Protein AF-A0A1M7NDY9-F1 (afdb_monomer_lite)

Radius of gyration: 38.15 Å; chains: 1; bounding box: 123×98×109 Å

Sequence (556 aa):
MENTCFKIRAIDELRKTVAAIKASCTDKDVSKRAGEIEKALGDSEGNLKDVGDRLCETYINVQRLKEKGGDVDNIIYTFVIEILDGILQSGPTERYYLENNDAFLMELSKEIDLKREIPVDAIPELECSWSDDLTTEGTLNFLEFVDKTIKNRDHLIWEYGELIAFLTRLLYEKGEFDKRRQLKEDLPLLTFVRTCAKKKDDEIAAQIEELKAESNSENTASDNTFGEPNTEEPVHENAQEPVDHPASETSVENTATETNESHTTETATADASETTEAPKEEHDSPASAAFTESEGNRADVLFVLDASGSMRPCFDQLRTHIKRFVEPFKTAGFTSLRLGLLAYSANKDRTHNRIVYRNMFLCPNRASNMATLYGDHETASKMFFTNTSSIEGNVDKFVRRLDEIKCLGDEDTPFAMDCAADFPFEPINTTRRVIILFTDERIDDGVSKMKSVGENYSTLDKIMDKISKKHISLYFYGPSSPATEVLEDYPRVVYQNVIAYQDRHSPTETWDSLNIGRVLESLGKSISRSALSATEEPETERAIYHQDTWSEDSWN

pLDDT: mean 70.62, std 22.76, range [26.91, 98.75]

Structure (mmCIF, N/CA/C/O backbone):
data_AF-A0A1M7NDY9-F1
#
_entry.id   AF-A0A1M7NDY9-F1
#
loop_
_atom_site.group_PDB
_atom_site.id
_atom_site.type_symbol
_atom_site.label_atom_id
_atom_site.label_alt_id
_atom_site.label_comp_id
_atom_site.label_asym_id
_atom_site.label_entity_id
_atom_site.label_seq_id
_atom_site.pdbx_PDB_ins_code
_atom_site.Cartn_x
_atom_site.Cartn_y
_atom_site.Cartn_z
_atom_site.occupancy
_atom_site.B_iso_or_equiv
_atom_site.auth_seq_id
_atom_site.auth_comp_id
_atom_site.auth_asym_id
_atom_site.auth_atom_id
_atom_site.pdbx_PDB_model_num
ATOM 1 N N . MET A 1 1 ? 21.904 -38.352 -23.981 1.00 44.97 1 MET A N 1
ATOM 2 C CA . MET A 1 1 ? 21.482 -39.223 -25.104 1.00 44.97 1 MET A CA 1
ATOM 3 C C . MET A 1 1 ? 20.128 -38.827 -25.684 1.00 44.97 1 MET A C 1
ATOM 5 O O . MET A 1 1 ? 20.130 -38.314 -26.790 1.00 44.97 1 MET A O 1
ATOM 9 N N . GLU A 1 2 ? 18.988 -39.009 -25.002 1.00 45.06 2 GLU A N 1
ATOM 10 C CA . GLU A 1 2 ? 17.664 -38.812 -25.642 1.00 45.06 2 GLU A CA 1
ATOM 11 C C . GLU A 1 2 ? 17.444 -37.403 -26.224 1.00 45.06 2 GLU A C 1
ATOM 13 O O . GLU A 1 2 ? 17.003 -37.278 -27.365 1.00 45.06 2 GLU A O 1
ATOM 18 N N . ASN A 1 3 ? 17.847 -36.352 -25.498 1.00 48.84 3 ASN A N 1
ATOM 19 C CA . ASN A 1 3 ? 17.847 -34.964 -25.983 1.00 48.84 3 ASN A CA 1
ATOM 20 C C . ASN A 1 3 ? 18.686 -34.815 -27.277 1.00 48.84 3 ASN A C 1
ATOM 22 O O . ASN A 1 3 ? 18.208 -34.279 -28.273 1.00 48.84 3 ASN A O 1
ATOM 26 N N . THR A 1 4 ? 19.884 -35.407 -27.327 1.00 56.44 4 THR A N 1
ATOM 27 C CA . THR A 1 4 ? 20.736 -35.470 -28.531 1.00 56.44 4 THR A CA 1
ATOM 28 C C . THR A 1 4 ? 20.025 -36.164 -29.702 1.00 56.44 4 THR A C 1
ATOM 30 O O . THR A 1 4 ? 20.020 -35.653 -30.819 1.00 56.44 4 THR A O 1
ATOM 33 N N . CYS A 1 5 ? 19.355 -37.294 -29.453 1.00 53.53 5 CYS A N 1
ATOM 34 C CA . CYS A 1 5 ? 18.581 -38.013 -30.471 1.00 53.53 5 CYS A CA 1
ATOM 35 C C . CYS A 1 5 ? 17.366 -37.210 -30.970 1.00 53.53 5 CYS A C 1
ATOM 37 O O . CYS A 1 5 ? 16.995 -37.320 -32.140 1.00 53.53 5 CYS A O 1
ATOM 39 N N . PHE A 1 6 ? 16.752 -36.393 -30.109 1.00 58.28 6 PHE A N 1
ATOM 40 C CA . PHE A 1 6 ? 15.689 -35.462 -30.486 1.00 58.28 6 PHE A CA 1
ATOM 41 C C . PHE A 1 6 ? 16.228 -34.306 -31.347 1.00 58.28 6 PHE A C 1
ATOM 43 O O . PHE A 1 6 ? 15.664 -34.036 -32.408 1.00 58.28 6 PHE A O 1
ATOM 50 N N . LYS A 1 7 ? 17.361 -33.694 -30.965 1.00 57.28 7 LYS A N 1
ATOM 51 C CA . LYS A 1 7 ? 18.047 -32.653 -31.756 1.00 57.28 7 LYS A CA 1
ATOM 52 C C . LYS A 1 7 ? 18.397 -33.133 -33.170 1.00 57.28 7 LYS A C 1
ATOM 54 O O . LYS A 1 7 ? 18.093 -32.434 -34.132 1.00 57.28 7 LYS A O 1
ATOM 59 N N . ILE A 1 8 ? 18.953 -34.341 -33.312 1.00 67.88 8 ILE A N 1
ATOM 60 C CA . ILE A 1 8 ? 19.276 -34.933 -34.626 1.00 67.88 8 ILE A CA 1
ATOM 61 C C . ILE A 1 8 ? 18.012 -35.059 -35.497 1.00 67.88 8 ILE A C 1
ATOM 63 O O . ILE A 1 8 ? 18.008 -34.618 -36.644 1.00 67.88 8 ILE A O 1
ATOM 67 N N . ARG A 1 9 ? 16.897 -35.559 -34.942 1.00 63.34 9 ARG A N 1
ATOM 68 C CA . ARG A 1 9 ? 15.611 -35.640 -35.667 1.00 63.34 9 ARG A CA 1
ATOM 69 C C . ARG A 1 9 ? 15.066 -34.265 -36.072 1.00 63.34 9 ARG A C 1
ATOM 71 O O . ARG A 1 9 ? 14.504 -34.137 -37.156 1.00 63.34 9 ARG A O 1
ATOM 78 N N . ALA A 1 10 ? 15.232 -33.244 -35.231 1.00 59.53 10 ALA A N 1
ATOM 79 C CA . ALA A 1 10 ? 14.817 -31.879 -35.550 1.00 59.53 10 ALA A CA 1
ATOM 80 C C . ALA A 1 10 ? 15.647 -31.273 -36.700 1.00 59.53 10 ALA A C 1
ATOM 82 O O . ALA A 1 10 ? 15.084 -30.631 -37.587 1.00 59.53 10 ALA A O 1
ATOM 83 N N . ILE A 1 11 ? 16.960 -31.533 -36.730 1.00 68.19 11 ILE A N 1
ATOM 84 C CA . ILE A 1 11 ? 17.848 -31.142 -37.839 1.00 68.19 11 ILE A CA 1
ATOM 85 C C . ILE A 1 11 ? 17.442 -31.857 -39.137 1.00 68.19 11 ILE A C 1
ATOM 87 O O . ILE A 1 11 ? 17.368 -31.211 -40.182 1.00 68.19 11 ILE A O 1
ATOM 91 N N . ASP A 1 12 ? 17.097 -33.145 -39.082 1.00 72.38 12 ASP A N 1
ATOM 92 C CA . ASP A 1 12 ? 16.612 -33.908 -40.241 1.00 72.38 12 ASP A CA 1
ATOM 93 C C . ASP A 1 12 ? 15.300 -33.357 -40.830 1.00 72.38 12 ASP A C 1
ATOM 95 O O . ASP A 1 12 ? 15.189 -33.194 -42.048 1.00 72.38 12 ASP A O 1
ATOM 99 N N . GLU A 1 13 ? 14.297 -33.039 -40.005 1.00 70.88 13 GLU A N 1
ATOM 100 C CA . GLU A 1 13 ? 13.045 -32.437 -40.497 1.00 70.88 13 GLU A CA 1
ATOM 101 C C . GLU A 1 13 ? 13.255 -31.012 -41.035 1.00 70.88 13 GLU A C 1
ATOM 103 O O . GLU A 1 13 ? 12.663 -30.624 -42.052 1.00 70.88 13 GLU A O 1
ATOM 108 N N . LEU A 1 14 ? 14.158 -30.239 -40.423 1.00 60.59 14 LEU A N 1
ATOM 109 C CA . LEU A 1 14 ? 14.526 -28.919 -40.925 1.00 60.59 14 LEU A CA 1
ATOM 110 C C . LEU A 1 14 ? 15.262 -29.015 -42.273 1.00 60.59 14 LEU A C 1
ATOM 112 O O . LEU A 1 14 ? 14.928 -28.273 -43.195 1.00 60.59 14 LEU A O 1
ATOM 116 N N . ARG A 1 15 ? 16.177 -29.979 -42.448 1.00 79.00 15 ARG A N 1
ATOM 117 C CA . ARG A 1 15 ? 16.828 -30.274 -43.739 1.00 79.00 15 ARG A CA 1
ATOM 118 C C . ARG A 1 15 ? 15.823 -30.661 -44.818 1.00 79.00 15 ARG A C 1
ATOM 120 O O . ARG A 1 15 ? 15.879 -30.098 -45.909 1.00 79.00 15 ARG A O 1
ATOM 127 N N . LYS A 1 16 ? 14.871 -31.558 -44.527 1.00 82.81 16 LYS A N 1
ATOM 128 C CA . LYS A 1 16 ? 13.788 -31.925 -45.468 1.00 82.81 16 LYS A CA 1
ATOM 129 C C . LYS A 1 16 ? 12.988 -30.693 -45.897 1.00 82.81 16 LYS A C 1
ATOM 131 O O . LYS A 1 16 ? 12.702 -30.526 -47.081 1.00 82.81 16 LYS A O 1
ATOM 136 N N . THR A 1 17 ? 12.693 -29.802 -44.951 1.00 72.44 17 THR A N 1
ATOM 137 C CA . THR A 1 17 ? 11.983 -28.540 -45.201 1.00 72.44 17 THR A CA 1
ATOM 138 C C . THR A 1 17 ? 12.802 -27.584 -46.078 1.00 72.44 17 THR A C 1
ATOM 140 O O . THR A 1 17 ? 12.289 -27.070 -47.072 1.00 72.44 17 THR A O 1
ATOM 143 N N . VAL A 1 18 ? 14.088 -27.383 -45.774 1.00 72.00 18 VAL A N 1
ATOM 144 C CA . VAL A 1 18 ? 15.001 -26.526 -46.555 1.00 72.00 18 VAL A CA 1
ATOM 145 C C . VAL A 1 18 ? 15.210 -27.077 -47.970 1.00 72.00 18 VAL A C 1
ATOM 147 O O . VAL A 1 18 ? 15.125 -26.318 -48.935 1.00 72.00 18 VAL A O 1
ATOM 150 N N . ALA A 1 19 ? 15.384 -28.392 -48.124 1.00 82.81 19 ALA A N 1
ATOM 151 C CA . ALA A 1 19 ? 15.488 -29.052 -49.424 1.00 82.81 19 ALA A CA 1
ATOM 152 C C . ALA A 1 19 ? 14.195 -28.910 -50.251 1.00 82.81 19 ALA A C 1
ATOM 154 O O . ALA A 1 19 ? 14.258 -28.615 -51.445 1.00 82.81 19 ALA A O 1
ATOM 155 N N . ALA A 1 20 ? 13.018 -29.043 -49.626 1.00 81.44 20 ALA A N 1
ATOM 156 C CA . ALA A 1 20 ? 11.731 -28.826 -50.289 1.00 81.44 20 ALA A CA 1
ATOM 157 C C . ALA A 1 20 ? 11.542 -27.366 -50.744 1.00 81.44 20 ALA A C 1
ATOM 159 O O . ALA A 1 20 ? 11.071 -27.127 -51.859 1.00 81.44 20 ALA A O 1
ATOM 160 N N . ILE A 1 21 ? 11.960 -26.383 -49.937 1.00 70.56 21 ILE A N 1
ATOM 161 C CA . ILE A 1 21 ? 11.984 -24.961 -50.324 1.00 70.56 21 ILE A CA 1
ATOM 162 C C . ILE A 1 21 ? 12.932 -24.750 -51.514 1.00 70.56 21 ILE A C 1
ATOM 164 O O . ILE A 1 21 ? 12.538 -24.173 -52.526 1.00 70.56 21 ILE A O 1
ATOM 168 N N . LYS A 1 22 ? 14.159 -25.277 -51.436 1.00 81.38 22 LYS A N 1
ATOM 169 C CA . LYS A 1 22 ? 15.189 -25.167 -52.481 1.00 81.38 22 LYS A CA 1
ATOM 170 C C . LYS A 1 22 ? 14.766 -25.804 -53.812 1.00 81.38 22 LYS A C 1
ATOM 172 O O . LYS A 1 22 ? 15.122 -25.285 -54.865 1.00 81.38 22 LYS A O 1
ATOM 177 N N . ALA A 1 23 ? 13.997 -26.894 -53.769 1.00 85.06 23 ALA A N 1
ATOM 178 C CA . ALA A 1 23 ? 13.487 -27.598 -54.948 1.00 85.06 23 ALA A CA 1
ATOM 179 C C . ALA A 1 23 ? 12.212 -26.978 -55.554 1.00 85.06 23 ALA A C 1
ATOM 181 O O . ALA A 1 23 ? 11.935 -27.196 -56.732 1.00 85.06 23 ALA A O 1
ATOM 182 N N . SER A 1 24 ? 11.427 -26.229 -54.770 1.00 76.38 24 SER A N 1
ATOM 183 C CA . SER A 1 24 ? 10.165 -25.613 -55.220 1.00 76.38 24 SER A CA 1
ATOM 184 C C . SER A 1 24 ? 10.282 -24.127 -55.570 1.00 76.38 24 SER A C 1
ATOM 186 O O . SER A 1 24 ? 9.422 -23.600 -56.277 1.00 76.38 24 SER A O 1
ATOM 188 N N . CYS A 1 25 ? 11.327 -23.438 -55.107 1.00 76.88 25 CYS A N 1
ATOM 189 C CA . CYS A 1 25 ? 11.490 -22.008 -55.334 1.00 76.88 25 CYS A CA 1
ATOM 190 C C . CYS A 1 25 ? 12.236 -21.697 -56.642 1.00 76.88 25 CYS A C 1
ATOM 192 O O . CYS A 1 25 ? 13.371 -22.122 -56.847 1.00 76.88 25 CYS A O 1
ATOM 194 N N . THR A 1 26 ? 11.619 -20.888 -57.506 1.00 78.12 26 THR A N 1
ATOM 195 C CA . THR A 1 26 ? 12.242 -20.355 -58.732 1.00 78.12 26 THR A CA 1
ATOM 196 C C . THR A 1 26 ? 13.075 -19.090 -58.497 1.00 78.12 26 THR A C 1
ATOM 198 O O . THR A 1 26 ? 13.703 -18.591 -59.431 1.00 78.12 26 THR A O 1
ATOM 201 N N . ASP A 1 27 ? 13.055 -18.542 -57.281 1.00 85.69 27 ASP A N 1
ATOM 202 C CA . ASP A 1 27 ? 13.820 -17.356 -56.903 1.00 85.69 27 ASP A CA 1
ATOM 203 C C . ASP A 1 27 ? 15.276 -17.725 -56.571 1.00 85.69 27 ASP A C 1
ATOM 205 O O . ASP A 1 27 ? 15.549 -18.665 -55.818 1.00 85.69 27 ASP A O 1
ATOM 209 N N . LYS A 1 28 ? 16.226 -16.987 -57.156 1.00 79.81 28 LYS A N 1
ATOM 210 C CA . LYS A 1 28 ? 17.659 -17.288 -57.042 1.00 79.81 28 LYS A CA 1
ATOM 211 C C . LYS A 1 28 ? 18.238 -16.935 -55.677 1.00 79.81 28 LYS A C 1
ATOM 213 O O . LYS A 1 28 ? 19.115 -17.658 -55.210 1.00 79.81 28 LYS A O 1
ATOM 218 N N . ASP A 1 29 ? 17.755 -15.874 -55.042 1.00 61.16 29 ASP A N 1
ATOM 219 C CA . ASP A 1 29 ? 18.278 -15.413 -53.758 1.00 61.16 29 ASP A CA 1
ATOM 220 C C . ASP A 1 29 ? 17.697 -16.249 -52.613 1.00 61.16 29 ASP A C 1
ATOM 222 O O . ASP A 1 29 ? 18.429 -16.636 -51.700 1.00 61.16 29 ASP A O 1
ATOM 226 N N . VAL A 1 30 ? 16.429 -16.669 -52.720 1.00 59.06 30 VAL A N 1
ATOM 227 C CA . VAL A 1 30 ? 15.846 -17.684 -51.824 1.00 59.06 30 VAL A CA 1
ATOM 228 C C . VAL A 1 30 ? 16.552 -19.034 -51.988 1.00 59.06 30 VAL A C 1
ATOM 230 O O . VAL A 1 30 ? 16.909 -19.655 -50.987 1.00 59.06 30 VAL A O 1
ATOM 233 N N . SER A 1 31 ? 16.815 -19.484 -53.222 1.00 72.06 31 SER A N 1
ATOM 234 C CA . SER A 1 31 ? 17.544 -20.739 -53.476 1.00 72.06 31 SER A CA 1
ATOM 235 C C . SER A 1 31 ? 18.988 -20.694 -52.946 1.00 72.06 31 SER A C 1
ATOM 237 O O . SER A 1 31 ? 19.456 -21.658 -52.332 1.00 72.06 31 SER A O 1
ATOM 239 N N . LYS A 1 32 ? 19.673 -19.547 -53.082 1.00 79.38 32 LYS A N 1
ATOM 240 C CA . LYS A 1 32 ? 20.995 -19.291 -52.486 1.00 79.38 32 LYS A CA 1
ATOM 241 C C . LYS A 1 32 ? 20.947 -19.342 -50.958 1.00 79.38 32 LYS A C 1
ATOM 243 O O . LYS A 1 32 ? 21.717 -20.090 -50.360 1.00 79.38 32 LYS A O 1
ATOM 248 N N . ARG A 1 33 ? 20.026 -18.608 -50.321 1.00 64.69 33 ARG A N 1
ATOM 249 C CA . ARG A 1 33 ? 19.907 -18.557 -48.852 1.00 64.69 33 ARG A CA 1
ATOM 250 C C . ARG A 1 33 ? 19.495 -19.907 -48.257 1.00 64.69 33 ARG A C 1
ATOM 252 O O . ARG A 1 33 ? 19.982 -20.269 -47.192 1.00 64.69 33 ARG A O 1
ATOM 259 N N . ALA A 1 34 ? 18.679 -20.690 -48.966 1.00 66.06 34 ALA A N 1
ATOM 260 C CA . ALA A 1 34 ? 18.387 -22.076 -48.602 1.00 66.06 34 ALA A CA 1
ATOM 261 C C . ALA A 1 34 ? 19.651 -22.956 -48.625 1.00 66.06 34 ALA A C 1
ATOM 263 O O . ALA A 1 34 ? 19.851 -23.739 -47.703 1.00 66.06 34 ALA A O 1
ATOM 264 N N . GLY A 1 35 ? 20.535 -22.791 -49.617 1.00 78.81 35 GLY A N 1
ATOM 265 C CA . GLY A 1 35 ? 21.833 -23.479 -49.664 1.00 78.81 35 GLY A CA 1
ATOM 266 C C . GLY A 1 35 ? 22.813 -23.052 -48.560 1.00 78.81 35 GLY A C 1
ATOM 267 O O . GLY A 1 35 ? 23.564 -23.881 -48.053 1.00 78.81 35 GLY A O 1
ATOM 268 N N . GLU A 1 36 ? 22.786 -21.783 -48.144 1.00 74.62 36 GLU A N 1
ATOM 269 C CA . GLU A 1 36 ? 23.568 -21.289 -46.998 1.00 74.62 36 GLU A CA 1
ATOM 270 C C . GLU A 1 36 ? 23.096 -21.931 -45.677 1.00 74.62 36 GLU A C 1
ATOM 272 O O . GLU A 1 36 ? 23.919 -22.401 -44.892 1.00 74.62 36 GLU A O 1
ATOM 277 N N . ILE A 1 37 ? 21.776 -22.041 -45.471 1.00 61.44 37 ILE A N 1
ATOM 278 C CA . ILE A 1 37 ? 21.176 -22.724 -44.310 1.00 61.44 37 ILE A CA 1
ATOM 279 C C . ILE A 1 37 ? 21.458 -24.235 -44.345 1.00 61.44 37 ILE A C 1
ATOM 281 O O . ILE A 1 37 ? 21.844 -24.816 -43.336 1.00 61.44 37 ILE A O 1
ATOM 285 N N . GLU A 1 38 ? 21.304 -24.880 -45.503 1.00 78.94 38 GLU A N 1
ATOM 286 C CA . GLU A 1 38 ? 21.596 -26.306 -45.701 1.00 78.94 38 GLU A CA 1
ATOM 287 C C . GLU A 1 38 ? 23.058 -26.644 -45.367 1.00 78.94 38 GLU A C 1
ATOM 289 O O . GLU A 1 38 ? 23.312 -27.658 -44.717 1.00 78.94 38 GLU A O 1
ATOM 294 N N . LYS A 1 39 ? 24.011 -25.768 -45.728 1.00 79.00 39 LYS A N 1
ATOM 295 C CA . LYS A 1 39 ? 25.421 -25.912 -45.338 1.00 79.00 39 LYS A CA 1
ATOM 296 C C . LYS A 1 39 ? 25.602 -25.807 -43.821 1.00 79.00 39 LYS A C 1
ATOM 298 O O . LYS A 1 39 ? 26.228 -26.685 -43.236 1.00 79.00 39 LYS A O 1
ATOM 303 N N . ALA A 1 40 ? 25.028 -24.784 -43.184 1.00 62.06 40 ALA A N 1
ATOM 304 C CA . ALA A 1 40 ? 25.126 -24.604 -41.733 1.00 62.06 40 ALA A CA 1
ATOM 305 C C . ALA A 1 40 ? 24.542 -25.805 -40.959 1.00 62.06 40 ALA A C 1
ATOM 307 O O . ALA A 1 40 ? 25.136 -26.265 -39.990 1.00 62.06 40 ALA A O 1
ATOM 308 N N . LEU A 1 41 ? 23.435 -26.385 -41.440 1.00 65.50 41 LEU A N 1
ATOM 309 C CA . LEU A 1 41 ? 22.854 -27.621 -40.896 1.00 65.50 41 LEU A CA 1
ATOM 310 C C . LEU A 1 41 ? 23.707 -28.873 -41.165 1.00 65.50 41 LEU A C 1
ATOM 312 O O . LEU A 1 41 ? 23.512 -29.892 -40.503 1.00 65.50 41 LEU A O 1
ATOM 316 N N . GLY A 1 42 ? 24.626 -28.837 -42.131 1.00 76.94 42 GLY A N 1
ATOM 317 C CA . GLY A 1 42 ? 25.696 -29.825 -42.283 1.00 76.94 42 GLY A CA 1
ATOM 318 C C . GLY A 1 42 ? 26.728 -29.686 -41.166 1.00 76.94 42 GLY A C 1
ATOM 319 O O . GLY A 1 42 ? 26.938 -30.621 -40.395 1.00 76.94 42 GLY A O 1
ATOM 320 N N . ASP A 1 43 ? 27.293 -28.485 -41.040 1.00 71.62 43 ASP A N 1
ATOM 321 C CA . ASP A 1 43 ? 28.345 -28.155 -40.072 1.00 71.62 43 ASP A CA 1
ATOM 322 C C . ASP A 1 43 ? 27.881 -28.391 -38.609 1.00 71.62 43 ASP A C 1
ATOM 324 O O . ASP A 1 43 ? 28.627 -28.939 -37.797 1.00 71.62 43 ASP A O 1
ATOM 328 N N . SER A 1 44 ? 26.625 -28.062 -38.268 1.00 64.06 44 SER A N 1
ATOM 329 C CA . SER A 1 44 ? 26.062 -28.304 -36.925 1.00 64.06 44 SER A CA 1
ATOM 330 C C . SER A 1 44 ? 25.791 -29.779 -36.603 1.00 64.06 44 SER A C 1
ATOM 332 O O . SER A 1 44 ? 25.921 -30.170 -35.443 1.00 64.06 44 SER A O 1
ATOM 334 N N . GLU A 1 45 ? 25.414 -30.611 -37.583 1.00 71.81 45 GLU A N 1
ATOM 335 C CA . GLU A 1 45 ? 25.182 -32.043 -37.328 1.00 71.81 45 GLU A CA 1
ATOM 336 C C . GLU A 1 45 ? 26.487 -32.759 -36.983 1.00 71.81 45 GLU A C 1
ATOM 338 O O . GLU A 1 45 ? 26.490 -33.565 -36.057 1.00 71.81 45 GLU A O 1
ATOM 343 N N . GLY A 1 46 ? 27.587 -32.444 -37.680 1.00 69.19 46 GLY A N 1
ATOM 344 C CA . GLY A 1 46 ? 28.901 -33.023 -37.388 1.00 69.19 46 GLY A CA 1
ATOM 345 C C . GLY A 1 46 ? 29.290 -32.813 -35.924 1.00 69.19 46 GLY A C 1
ATOM 346 O O . GLY A 1 46 ? 29.515 -33.778 -35.198 1.00 69.19 46 GLY A O 1
ATOM 347 N N . ASN A 1 47 ? 29.233 -31.563 -35.457 1.00 64.56 47 ASN A N 1
ATOM 348 C CA . ASN A 1 47 ? 29.553 -31.215 -34.071 1.00 64.56 47 ASN A CA 1
ATOM 349 C C . ASN A 1 47 ? 28.629 -31.918 -33.055 1.00 64.56 47 ASN A C 1
ATOM 351 O O . ASN A 1 47 ? 29.105 -32.474 -32.066 1.00 64.56 47 ASN A O 1
ATOM 355 N N . LEU A 1 48 ? 27.311 -31.936 -33.299 1.00 52.38 48 LEU A N 1
ATOM 356 C CA . LEU A 1 48 ? 26.341 -32.589 -32.409 1.00 52.38 48 LEU A CA 1
ATOM 357 C C . LEU A 1 48 ? 26.474 -34.115 -32.382 1.00 52.38 48 LEU A C 1
ATOM 359 O O . LEU A 1 48 ? 26.243 -34.733 -31.340 1.00 52.38 48 LEU A O 1
ATOM 363 N N . LYS A 1 49 ? 26.848 -34.725 -33.509 1.00 62.94 49 LYS A N 1
ATOM 364 C CA . LYS A 1 49 ? 27.119 -36.157 -33.606 1.00 62.94 49 LYS A CA 1
ATOM 365 C C . LYS A 1 49 ? 28.410 -36.514 -32.875 1.00 62.94 49 LYS A C 1
ATOM 367 O O . LYS A 1 49 ? 28.380 -37.432 -32.067 1.00 62.94 49 LYS A O 1
ATOM 372 N N . ASP A 1 50 ? 29.489 -35.763 -33.073 1.00 64.38 50 ASP A N 1
ATOM 373 C CA . ASP A 1 50 ? 30.766 -36.003 -32.393 1.00 64.38 50 ASP A CA 1
ATOM 374 C C . ASP A 1 50 ? 30.644 -35.843 -30.866 1.00 64.38 50 ASP A C 1
ATOM 376 O O . ASP A 1 50 ? 31.209 -36.637 -30.116 1.00 64.38 50 ASP A O 1
ATOM 380 N N . VAL A 1 51 ? 29.857 -34.871 -30.382 1.00 55.12 51 VAL A N 1
ATOM 381 C CA . VAL A 1 51 ? 29.505 -34.750 -28.951 1.00 55.12 51 VAL A CA 1
ATOM 382 C C . VAL A 1 51 ? 28.644 -35.931 -28.481 1.00 55.12 51 VAL A C 1
ATOM 384 O O . VAL A 1 51 ? 28.866 -36.465 -27.395 1.00 55.12 51 VAL A O 1
ATOM 387 N N . GLY A 1 52 ? 27.676 -36.370 -29.291 1.00 54.19 52 GLY A N 1
ATOM 388 C CA . GLY A 1 52 ? 26.830 -37.527 -28.987 1.00 54.19 52 GLY A CA 1
ATOM 389 C C . GLY A 1 52 ? 27.606 -38.844 -28.895 1.00 54.19 52 GLY A C 1
ATOM 390 O O . GLY A 1 52 ? 27.374 -39.623 -27.970 1.00 54.19 52 GLY A O 1
ATOM 391 N N . ASP A 1 53 ? 28.545 -39.063 -29.817 1.00 61.62 53 ASP A N 1
ATOM 392 C CA . ASP A 1 53 ? 29.402 -40.246 -29.877 1.00 61.62 53 ASP A CA 1
ATOM 393 C C . ASP A 1 53 ? 30.405 -40.244 -28.699 1.00 61.62 53 ASP A C 1
ATOM 395 O O . ASP A 1 53 ? 30.519 -41.269 -28.023 1.00 61.62 53 ASP A O 1
ATOM 399 N N . ARG A 1 54 ? 31.020 -39.094 -28.349 1.00 57.31 54 ARG A N 1
ATOM 400 C CA . ARG A 1 54 ? 31.854 -38.947 -27.129 1.00 57.31 54 ARG A CA 1
ATOM 401 C C . ARG A 1 54 ? 31.084 -39.286 -25.851 1.00 57.31 54 ARG A C 1
ATOM 403 O O . ARG A 1 54 ? 31.505 -40.163 -25.105 1.00 57.31 54 ARG A O 1
ATOM 410 N N . LEU A 1 55 ? 29.915 -38.676 -25.630 1.00 50.00 55 LEU A N 1
ATOM 411 C CA . LEU A 1 55 ? 29.078 -38.959 -24.452 1.00 50.00 55 LEU A CA 1
ATOM 412 C C . LEU A 1 55 ? 28.630 -40.431 -24.379 1.00 50.00 55 LEU A C 1
ATOM 414 O O . LEU A 1 55 ? 28.443 -40.968 -23.286 1.00 50.00 55 LEU A O 1
ATOM 418 N N . CYS A 1 56 ? 28.457 -41.096 -25.526 1.00 53.53 56 CYS A N 1
ATOM 419 C CA . CYS A 1 56 ? 28.142 -42.522 -25.587 1.00 53.53 56 CYS A CA 1
ATOM 420 C C . CYS A 1 56 ? 29.356 -43.392 -25.211 1.00 53.53 56 CYS A C 1
ATOM 422 O O . CYS A 1 56 ? 29.214 -44.342 -24.439 1.00 53.53 56 CYS A O 1
ATOM 424 N N . GLU A 1 57 ? 30.557 -43.051 -25.689 1.00 61.53 57 GLU A N 1
ATOM 425 C CA . GLU A 1 57 ? 31.798 -43.738 -25.314 1.00 61.53 57 GLU A CA 1
ATOM 426 C C . GLU A 1 57 ? 32.124 -43.565 -23.822 1.00 61.53 57 GLU A C 1
ATOM 428 O O . GLU A 1 57 ? 32.380 -44.565 -23.142 1.00 61.53 57 GLU A O 1
ATOM 433 N N . THR A 1 58 ? 32.018 -42.348 -23.278 1.00 53.56 58 THR A N 1
ATOM 434 C CA . THR A 1 58 ? 32.177 -42.087 -21.837 1.00 53.56 58 THR A CA 1
ATOM 435 C C . THR A 1 58 ? 31.177 -42.907 -21.024 1.00 53.56 58 THR A C 1
ATOM 437 O O . THR A 1 58 ? 31.581 -43.612 -20.100 1.00 53.56 58 THR A O 1
ATOM 440 N N . TYR A 1 59 ? 29.892 -42.928 -21.402 1.00 52.22 59 TYR A N 1
ATOM 441 C CA . TYR A 1 59 ? 28.881 -43.756 -20.733 1.00 52.22 59 TYR A CA 1
ATOM 442 C C . TYR A 1 59 ? 29.219 -45.260 -20.771 1.00 52.22 59 TYR A C 1
ATOM 444 O O . TYR A 1 59 ? 29.116 -45.948 -19.754 1.00 52.22 59 TYR A O 1
ATOM 452 N N . ILE A 1 60 ? 29.671 -45.783 -21.915 1.00 63.03 60 ILE A N 1
ATOM 453 C CA . ILE A 1 60 ? 30.084 -47.189 -22.054 1.00 63.03 60 ILE A CA 1
ATOM 454 C C . ILE A 1 60 ? 31.299 -47.501 -21.165 1.00 63.03 60 ILE A C 1
ATOM 456 O O . ILE A 1 60 ? 31.350 -48.559 -20.533 1.00 63.03 60 ILE A O 1
ATOM 460 N N . ASN A 1 61 ? 32.270 -46.592 -21.079 1.00 59.38 61 ASN A N 1
ATOM 461 C CA . ASN A 1 61 ? 33.451 -46.758 -20.232 1.00 59.38 61 ASN A CA 1
ATOM 462 C C . ASN A 1 61 ? 33.111 -46.650 -18.734 1.00 59.38 61 ASN A C 1
ATOM 464 O O . ASN A 1 61 ? 33.609 -47.455 -17.946 1.00 59.38 61 ASN A O 1
ATOM 468 N N . VAL A 1 62 ? 32.178 -45.771 -18.358 1.00 49.66 62 VAL A N 1
ATOM 469 C CA . VAL A 1 62 ? 31.584 -45.689 -17.014 1.00 49.66 62 VAL A CA 1
ATOM 470 C C . VAL A 1 62 ? 30.927 -47.013 -16.604 1.00 49.66 62 VAL A C 1
ATOM 472 O O . VAL A 1 62 ? 31.225 -47.528 -15.524 1.00 49.66 62 VAL A O 1
ATOM 475 N N . GLN A 1 63 ? 30.103 -47.631 -17.462 1.00 55.12 63 GLN A N 1
ATOM 476 C CA . GLN A 1 63 ? 29.503 -48.938 -17.145 1.00 55.12 63 GLN A CA 1
ATOM 477 C C . GLN A 1 63 ? 30.574 -50.032 -16.982 1.00 55.12 63 GLN A C 1
ATOM 479 O O . GLN A 1 63 ? 30.560 -50.757 -15.989 1.00 55.12 63 GLN A O 1
ATOM 484 N N . ARG A 1 64 ? 31.573 -50.089 -17.877 1.00 65.31 64 ARG A N 1
ATOM 485 C CA . ARG A 1 64 ? 32.706 -51.039 -17.793 1.00 65.31 64 ARG A CA 1
ATOM 486 C C . ARG A 1 64 ? 33.575 -50.872 -16.539 1.00 65.31 64 ARG A C 1
ATOM 488 O O . ARG A 1 64 ? 34.285 -51.811 -16.172 1.00 65.31 64 ARG A O 1
ATOM 495 N N . LEU A 1 65 ? 33.595 -49.688 -15.923 1.00 50.38 65 LEU A N 1
ATOM 496 C CA . LEU A 1 65 ? 34.290 -49.426 -14.656 1.00 50.38 65 LEU A CA 1
ATOM 497 C C . LEU A 1 65 ? 33.419 -49.813 -13.454 1.00 50.38 65 LEU A C 1
ATOM 499 O O . LEU A 1 65 ? 33.909 -50.465 -12.531 1.00 50.38 65 LEU A O 1
ATOM 503 N N . LYS A 1 66 ? 32.115 -49.515 -13.507 1.00 52.22 66 LYS A N 1
ATOM 504 C CA . LYS A 1 66 ? 31.125 -49.951 -12.511 1.00 52.22 66 LYS A CA 1
ATOM 505 C C . LYS A 1 66 ? 31.048 -51.480 -12.405 1.00 52.22 66 LYS A C 1
ATOM 507 O O . LYS A 1 66 ? 31.071 -52.018 -11.302 1.00 52.22 66 LYS A O 1
ATOM 512 N N . GLU A 1 67 ? 31.064 -52.190 -13.534 1.00 67.25 67 GLU A N 1
ATOM 513 C CA . GLU A 1 67 ? 31.132 -53.663 -13.605 1.00 67.25 67 GLU A CA 1
ATOM 514 C C . GLU A 1 67 ? 32.403 -54.258 -12.969 1.00 67.25 67 GLU A C 1
ATOM 516 O O . GLU A 1 67 ? 32.417 -55.431 -12.598 1.00 67.25 67 GLU A O 1
ATOM 521 N N . LYS A 1 68 ? 33.470 -53.462 -12.819 1.00 72.06 68 LYS A N 1
ATOM 522 C CA . LYS A 1 68 ? 34.736 -53.862 -12.180 1.00 72.06 68 LYS A CA 1
ATOM 523 C C . LYS A 1 68 ? 34.833 -53.455 -10.706 1.00 72.06 68 LYS A C 1
ATOM 525 O O . LYS A 1 68 ? 35.873 -53.691 -10.097 1.00 72.06 68 LYS A O 1
ATOM 530 N N . GLY A 1 69 ? 33.786 -52.852 -10.138 1.00 68.88 69 GLY A N 1
ATOM 531 C CA . GLY A 1 69 ? 33.800 -52.342 -8.764 1.00 68.88 69 GLY A CA 1
ATOM 532 C C . GLY A 1 69 ? 34.667 -51.093 -8.576 1.00 68.88 69 GLY A C 1
ATOM 533 O O . GLY A 1 69 ? 35.214 -50.900 -7.494 1.00 68.88 69 GLY A O 1
ATOM 534 N N . GLY A 1 70 ? 34.830 -50.274 -9.623 1.00 60.03 70 GLY A N 1
ATOM 535 C CA . GLY A 1 70 ? 35.481 -48.967 -9.511 1.00 60.03 70 GLY A CA 1
ATOM 536 C C . GLY A 1 70 ? 34.683 -47.984 -8.647 1.00 60.03 70 GLY A C 1
ATOM 537 O O . GLY A 1 70 ? 33.468 -48.125 -8.501 1.00 60.03 70 GLY A O 1
ATOM 538 N N . ASP A 1 71 ? 35.378 -46.988 -8.095 1.00 56.09 71 ASP A N 1
ATOM 539 C CA . ASP A 1 71 ? 34.789 -45.927 -7.273 1.00 56.09 71 ASP A CA 1
ATOM 540 C C . ASP A 1 71 ? 33.689 -45.169 -8.036 1.00 56.09 71 ASP A C 1
ATOM 542 O O . ASP A 1 71 ? 33.931 -44.535 -9.065 1.00 56.09 71 ASP A O 1
ATOM 546 N N . VAL A 1 72 ? 32.464 -45.267 -7.518 1.00 47.78 72 VAL A N 1
ATOM 547 C CA . VAL A 1 72 ? 31.243 -44.776 -8.162 1.00 47.78 72 VAL A CA 1
ATOM 548 C C . VAL A 1 72 ? 31.136 -43.252 -8.094 1.00 47.78 72 VAL A C 1
ATOM 550 O O . VAL A 1 72 ? 30.501 -42.663 -8.968 1.00 47.78 72 VAL A O 1
ATOM 553 N N . ASP A 1 73 ? 31.755 -42.602 -7.110 1.00 43.84 73 ASP A N 1
ATOM 554 C CA . ASP A 1 73 ? 31.571 -41.167 -6.892 1.00 43.84 73 ASP A CA 1
ATOM 555 C C . ASP A 1 73 ? 32.533 -40.339 -7.753 1.00 43.84 73 ASP A C 1
ATOM 557 O O . ASP A 1 73 ? 32.086 -39.412 -8.432 1.00 43.84 73 ASP A O 1
ATOM 561 N N . ASN A 1 74 ? 33.796 -40.764 -7.896 1.00 48.50 74 ASN A N 1
ATOM 562 C CA . ASN A 1 74 ? 34.682 -40.251 -8.954 1.00 48.50 74 ASN A CA 1
ATOM 563 C C . ASN A 1 74 ? 34.072 -40.442 -10.359 1.00 48.50 74 ASN A C 1
ATOM 565 O O . ASN A 1 74 ? 34.101 -39.529 -11.182 1.00 48.50 74 ASN A O 1
ATOM 569 N N . ILE A 1 75 ? 33.456 -41.603 -10.617 1.00 50.22 75 ILE A N 1
ATOM 570 C CA . ILE A 1 75 ? 32.758 -41.906 -11.878 1.00 50.22 75 ILE A CA 1
ATOM 571 C C . ILE A 1 75 ? 31.616 -40.914 -12.168 1.00 50.22 75 ILE A C 1
ATOM 573 O O . ILE A 1 75 ? 31.438 -40.507 -13.318 1.00 50.22 75 ILE A O 1
ATOM 577 N N . ILE A 1 76 ? 30.853 -40.507 -11.148 1.00 46.38 76 ILE A N 1
ATOM 578 C CA . ILE A 1 76 ? 29.795 -39.495 -11.289 1.00 46.38 76 ILE A CA 1
ATOM 579 C C . ILE A 1 76 ? 30.408 -38.113 -11.545 1.00 46.38 76 ILE A C 1
ATOM 581 O O . ILE A 1 76 ? 29.955 -37.423 -12.458 1.00 46.38 76 ILE A O 1
ATOM 585 N N . TYR A 1 77 ? 31.462 -37.732 -10.818 1.00 45.78 77 TYR A N 1
ATOM 586 C CA . TYR A 1 77 ? 32.143 -36.449 -11.018 1.00 45.78 77 TYR A CA 1
ATOM 587 C C . TYR A 1 77 ? 32.703 -36.289 -12.437 1.00 45.78 77 TYR A C 1
ATOM 589 O O . TYR A 1 77 ? 32.428 -35.275 -13.074 1.00 45.78 77 TYR A 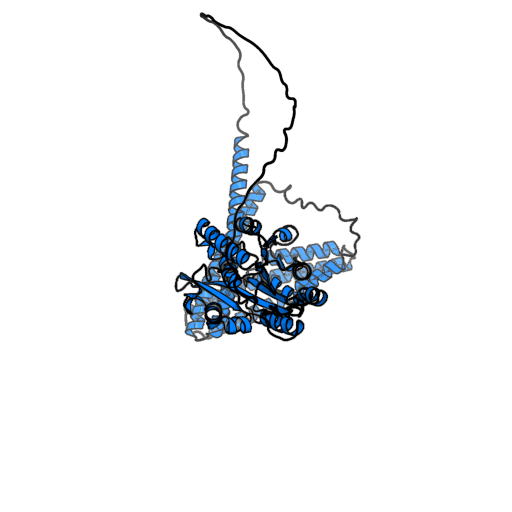O 1
ATOM 597 N N . THR A 1 78 ? 33.411 -37.285 -12.987 1.00 48.22 78 THR A N 1
ATOM 598 C CA . THR A 1 78 ? 33.912 -37.213 -14.375 1.00 48.22 78 THR A CA 1
ATOM 599 C C . THR A 1 78 ? 32.770 -37.075 -15.387 1.00 48.22 78 THR A C 1
ATOM 601 O O . THR A 1 78 ? 32.854 -36.261 -16.304 1.00 48.22 78 THR A O 1
ATOM 604 N N . PHE A 1 79 ? 31.674 -37.820 -15.205 1.00 47.25 79 PHE A N 1
ATOM 605 C CA . PHE A 1 79 ? 30.520 -37.768 -16.108 1.00 47.25 79 PHE A CA 1
ATOM 606 C C . PHE A 1 79 ? 29.781 -36.419 -16.048 1.00 47.25 79 PHE A C 1
ATOM 608 O O . PHE A 1 79 ? 29.358 -35.903 -17.081 1.00 47.25 79 PHE A O 1
ATOM 615 N N . VAL A 1 80 ? 29.664 -35.814 -14.860 1.00 47.47 80 VAL A N 1
ATOM 616 C CA . VAL A 1 80 ? 29.108 -34.462 -14.688 1.00 47.47 80 VAL A CA 1
ATOM 617 C C . VAL A 1 80 ? 30.029 -33.405 -15.305 1.00 47.47 80 VAL A C 1
ATOM 619 O O . VAL A 1 80 ? 29.535 -32.514 -15.990 1.00 47.47 80 VAL A O 1
ATOM 622 N N . ILE A 1 81 ? 31.351 -33.519 -15.136 1.00 50.97 81 ILE A N 1
ATOM 623 C CA . ILE A 1 81 ? 32.325 -32.576 -15.709 1.00 50.97 81 ILE A CA 1
ATOM 624 C C . ILE A 1 81 ? 32.305 -32.611 -17.245 1.00 50.97 81 ILE A C 1
ATOM 626 O O . ILE A 1 81 ? 32.219 -31.549 -17.854 1.00 50.97 81 ILE A O 1
ATOM 630 N N . GLU A 1 82 ? 32.295 -33.785 -17.889 1.00 49.75 82 GLU A N 1
ATOM 631 C CA . GLU A 1 82 ? 32.192 -33.859 -19.361 1.00 49.75 82 GLU A CA 1
ATOM 632 C C . GLU A 1 82 ? 30.834 -33.375 -19.896 1.00 49.75 82 GLU A C 1
ATOM 634 O O . GLU A 1 82 ? 30.768 -32.792 -20.981 1.00 49.75 82 GLU A O 1
ATOM 639 N N . ILE A 1 83 ? 29.742 -33.564 -19.144 1.00 47.84 83 ILE A N 1
ATOM 640 C CA . ILE A 1 83 ? 28.441 -32.971 -19.487 1.00 47.84 83 ILE A CA 1
ATOM 641 C C . ILE A 1 83 ? 28.508 -31.443 -19.398 1.00 47.84 83 ILE A C 1
ATOM 643 O O . ILE A 1 83 ? 28.036 -30.770 -20.314 1.00 47.84 83 ILE A O 1
ATOM 647 N N . LEU A 1 84 ? 29.100 -30.890 -18.337 1.00 46.34 84 LEU A N 1
ATOM 648 C CA . LEU A 1 84 ? 29.245 -29.445 -18.167 1.00 46.34 84 LEU A CA 1
ATOM 649 C C . LEU A 1 84 ? 30.151 -28.841 -19.245 1.00 46.34 84 LEU A C 1
ATOM 651 O O . LEU A 1 84 ? 29.737 -27.885 -19.889 1.00 46.34 84 LEU A O 1
ATOM 655 N N . ASP A 1 85 ? 31.320 -29.417 -19.524 1.00 46.19 85 ASP A N 1
ATOM 656 C CA . ASP A 1 85 ? 32.207 -28.961 -20.603 1.00 46.19 85 ASP A CA 1
ATOM 657 C C . ASP A 1 85 ? 31.511 -29.029 -21.979 1.00 46.19 85 ASP A C 1
ATOM 659 O O . ASP A 1 85 ? 31.489 -28.050 -22.729 1.00 46.19 85 ASP A O 1
ATOM 663 N N . GLY A 1 86 ? 30.794 -30.122 -22.266 1.00 50.44 86 GLY A N 1
ATOM 664 C CA . GLY A 1 86 ? 29.958 -30.243 -23.464 1.00 50.44 86 GLY A CA 1
ATOM 665 C C . GLY A 1 86 ? 28.827 -29.205 -23.559 1.00 50.44 86 GLY A C 1
ATOM 666 O O . GLY A 1 86 ? 28.465 -28.799 -24.664 1.00 50.44 86 GLY A O 1
ATOM 667 N N . ILE A 1 87 ? 28.287 -28.734 -22.428 1.00 48.00 87 ILE A N 1
ATOM 668 C CA . ILE A 1 87 ? 27.332 -27.612 -22.367 1.00 48.00 87 ILE A CA 1
ATOM 669 C C . ILE A 1 87 ? 28.052 -26.277 -22.597 1.00 48.00 87 ILE A C 1
ATOM 671 O O . ILE A 1 87 ? 27.559 -25.443 -23.360 1.00 48.00 87 ILE A O 1
ATOM 675 N N . LEU A 1 88 ? 29.218 -26.067 -21.978 1.00 46.00 88 LEU A N 1
ATOM 676 C CA . LEU A 1 88 ? 30.005 -24.837 -22.094 1.00 46.00 88 LEU A CA 1
ATOM 677 C C . LEU A 1 88 ? 30.520 -24.600 -23.525 1.00 46.00 88 LEU A C 1
ATOM 679 O O . LEU A 1 88 ? 30.607 -23.444 -23.942 1.00 46.00 88 LEU A O 1
ATOM 683 N N . GLN A 1 89 ? 30.796 -25.674 -24.270 1.00 49.22 89 GLN A N 1
ATOM 684 C CA . GLN A 1 89 ? 31.195 -25.663 -25.684 1.00 49.22 89 GLN A CA 1
ATOM 685 C C . GLN A 1 89 ? 30.009 -25.576 -26.674 1.00 49.22 89 GLN A C 1
ATOM 687 O O . GLN A 1 89 ? 30.231 -25.463 -27.881 1.00 49.22 89 GLN A O 1
ATOM 692 N N . SER A 1 90 ? 28.756 -25.638 -26.203 1.00 49.09 90 SER A N 1
ATOM 693 C CA . SER A 1 90 ? 27.553 -25.631 -27.058 1.00 49.09 90 SER A CA 1
ATOM 694 C C . SER A 1 90 ? 27.045 -24.222 -27.407 1.00 49.09 90 SER A C 1
ATOM 696 O O . SER A 1 90 ? 27.404 -23.227 -26.771 1.00 49.09 90 SER A O 1
ATOM 698 N N . GLY A 1 91 ? 26.207 -24.111 -28.446 1.00 51.22 91 GLY A N 1
ATOM 699 C CA . GLY A 1 91 ? 25.706 -22.815 -28.920 1.00 51.22 91 GLY A CA 1
ATOM 700 C C . GLY A 1 91 ? 24.746 -22.113 -27.937 1.00 51.22 91 GLY A C 1
ATOM 701 O O . GLY A 1 91 ? 24.141 -22.768 -27.087 1.00 51.22 91 GLY A O 1
ATOM 702 N N . PRO A 1 92 ? 24.503 -20.788 -28.064 1.00 43.41 92 PRO A N 1
ATOM 703 C CA . PRO A 1 92 ? 23.642 -20.045 -27.130 1.00 43.41 92 PRO A CA 1
ATOM 704 C C . PRO A 1 92 ? 22.215 -20.606 -26.997 1.00 43.41 92 PRO A C 1
ATOM 706 O O . PRO A 1 92 ? 21.663 -20.667 -25.902 1.00 43.41 92 PRO A O 1
ATOM 709 N N . THR A 1 93 ? 21.633 -21.079 -28.103 1.00 40.59 93 THR A N 1
ATOM 710 C CA . THR A 1 93 ? 20.311 -21.732 -28.139 1.00 40.59 93 THR A CA 1
ATOM 711 C C . THR A 1 93 ? 20.299 -23.089 -27.423 1.00 40.59 93 THR A C 1
ATOM 713 O O . THR A 1 93 ? 19.238 -23.609 -27.091 1.00 40.59 93 THR A O 1
ATOM 716 N N . GLU A 1 94 ? 21.468 -23.689 -27.201 1.00 46.00 94 GLU A N 1
ATOM 717 C CA . GLU A 1 94 ? 21.620 -25.027 -26.638 1.00 46.00 94 GLU A CA 1
ATOM 718 C C . GLU A 1 94 ? 21.802 -24.995 -25.122 1.00 46.00 94 GLU A C 1
ATOM 720 O O . GLU A 1 94 ? 21.143 -25.788 -24.448 1.00 46.00 94 GLU A O 1
ATOM 725 N N . ARG A 1 95 ? 22.577 -24.030 -24.596 1.00 46.75 95 ARG A N 1
ATOM 726 C CA . ARG A 1 95 ? 22.586 -23.668 -23.164 1.00 46.75 95 ARG A CA 1
ATOM 727 C C . ARG A 1 95 ? 21.170 -23.408 -22.653 1.00 46.75 95 ARG A C 1
ATOM 729 O O . ARG A 1 95 ? 20.721 -24.086 -21.735 1.00 46.75 95 ARG A O 1
ATOM 736 N N . TYR A 1 96 ? 20.423 -22.543 -23.345 1.00 44.09 96 TYR A N 1
ATOM 737 C CA . TYR A 1 96 ? 19.048 -22.180 -22.986 1.00 44.09 96 TYR A CA 1
ATOM 738 C C . TYR A 1 96 ? 18.117 -23.397 -22.794 1.00 44.09 96 TYR A C 1
ATOM 740 O O . TYR A 1 96 ? 17.317 -23.427 -21.862 1.00 44.09 96 TYR A O 1
ATOM 748 N N . TYR A 1 97 ? 18.249 -24.437 -23.627 1.00 42.09 97 TYR A N 1
ATOM 749 C CA . TYR A 1 97 ? 17.442 -25.667 -23.544 1.00 42.09 97 TYR A CA 1
ATOM 750 C C . TYR A 1 97 ? 17.904 -26.683 -22.483 1.00 42.09 97 TYR A C 1
ATOM 752 O O . TYR A 1 97 ? 17.230 -27.695 -22.272 1.00 42.09 97 TYR A O 1
ATOM 760 N N . LEU A 1 98 ? 19.056 -26.449 -21.853 1.00 43.50 98 LEU A N 1
ATOM 761 C CA . LEU A 1 98 ? 19.626 -27.280 -20.787 1.00 43.50 98 LEU A CA 1
ATOM 762 C C . LEU A 1 98 ? 19.460 -26.600 -19.419 1.00 43.50 98 LEU A C 1
ATOM 764 O O . LEU A 1 98 ? 19.169 -27.277 -18.439 1.00 43.50 98 LEU A O 1
ATOM 768 N N . GLU A 1 99 ? 19.533 -25.269 -19.388 1.00 44.81 99 GLU A N 1
ATOM 769 C CA . GLU A 1 99 ? 19.234 -24.417 -18.230 1.00 44.81 99 GLU A CA 1
ATOM 770 C C . GLU A 1 99 ? 17.736 -24.426 -17.861 1.00 44.81 99 GLU A C 1
ATOM 772 O O . GLU A 1 99 ? 17.404 -24.385 -16.683 1.00 44.81 99 GLU A O 1
ATOM 777 N N . ASN A 1 100 ? 16.828 -24.541 -18.842 1.00 42.19 100 ASN A N 1
ATOM 778 C CA . ASN A 1 100 ? 15.366 -24.511 -18.637 1.00 42.19 100 ASN A CA 1
ATOM 779 C C . ASN A 1 100 ? 14.708 -25.909 -18.692 1.00 42.19 100 ASN A C 1
ATOM 781 O O . ASN A 1 100 ? 13.606 -26.064 -19.222 1.00 42.19 100 ASN A O 1
ATOM 785 N N . ASN A 1 101 ? 15.389 -26.955 -18.210 1.00 43.50 101 ASN A N 1
ATOM 786 C CA . ASN A 1 101 ? 14.827 -28.310 -18.142 1.00 43.50 101 ASN A CA 1
ATOM 787 C C . ASN A 1 101 ? 14.786 -28.823 -16.697 1.00 43.50 101 ASN A C 1
ATOM 789 O O . ASN A 1 101 ? 15.524 -29.734 -16.315 1.00 43.50 101 ASN A O 1
ATOM 793 N N . ASP A 1 102 ? 13.892 -28.222 -15.907 1.00 44.12 102 ASP A N 1
ATOM 794 C CA . ASP A 1 102 ? 13.710 -28.470 -14.470 1.00 44.12 102 ASP A CA 1
ATOM 795 C C . ASP A 1 102 ? 13.647 -29.958 -14.116 1.00 44.12 102 ASP A C 1
ATOM 797 O O . ASP A 1 102 ? 14.200 -30.374 -13.107 1.00 44.12 102 ASP A O 1
ATOM 801 N N . ALA A 1 103 ? 13.021 -30.788 -14.955 1.00 41.94 103 ALA A N 1
ATOM 802 C CA . ALA A 1 103 ? 12.919 -32.225 -14.712 1.00 41.94 103 ALA A CA 1
ATOM 803 C C . ALA A 1 103 ? 14.293 -32.919 -14.667 1.00 41.94 103 ALA A C 1
ATOM 805 O O . ALA A 1 103 ? 14.497 -33.801 -13.840 1.00 41.94 103 ALA A O 1
ATOM 806 N N . PHE A 1 104 ? 15.245 -32.513 -15.514 1.00 45.56 104 PHE A N 1
ATOM 807 C CA . PHE A 1 104 ? 16.607 -33.056 -15.495 1.00 45.56 104 PHE A CA 1
ATOM 808 C C . PHE A 1 104 ? 17.397 -32.556 -14.279 1.00 45.56 104 PHE A C 1
ATOM 810 O O . PHE A 1 104 ? 18.053 -33.351 -13.608 1.00 45.56 104 PHE A O 1
ATOM 817 N N . LEU A 1 105 ? 17.296 -31.262 -13.962 1.00 42.41 105 LEU A N 1
ATOM 818 C CA . LEU A 1 105 ? 18.016 -30.654 -12.840 1.00 42.41 105 LEU A CA 1
ATOM 819 C C . LEU A 1 105 ? 17.461 -31.103 -11.477 1.00 42.41 105 LEU A C 1
ATOM 821 O O . LEU A 1 105 ? 18.239 -31.375 -10.565 1.00 42.41 105 LEU A O 1
ATOM 825 N N . MET A 1 106 ? 16.141 -31.275 -11.342 1.00 45.97 106 MET A N 1
ATOM 826 C CA . MET A 1 106 ? 15.522 -31.834 -10.137 1.00 45.97 106 MET A CA 1
ATOM 827 C C . MET A 1 106 ? 15.875 -33.306 -9.928 1.00 45.97 106 MET A C 1
ATOM 829 O O . MET A 1 106 ? 16.118 -33.690 -8.788 1.00 45.97 106 MET A O 1
ATOM 833 N N . GLU A 1 107 ? 15.907 -34.140 -10.974 1.00 46.44 107 GLU A N 1
ATOM 834 C CA . GLU A 1 107 ? 16.299 -35.548 -10.804 1.00 46.44 107 GLU A CA 1
ATOM 835 C C . GLU A 1 107 ? 17.790 -35.663 -10.458 1.00 46.44 107 GLU A C 1
ATOM 837 O O . GLU A 1 107 ? 18.146 -36.413 -9.553 1.00 46.44 107 GLU A O 1
ATOM 842 N N . LEU A 1 108 ? 18.647 -34.840 -11.077 1.00 43.72 108 LEU A N 1
ATOM 843 C CA . LEU A 1 108 ? 20.067 -34.747 -10.727 1.00 43.72 108 LEU A CA 1
ATOM 844 C C . LEU A 1 108 ? 20.272 -34.277 -9.273 1.00 43.72 108 LEU A C 1
ATOM 846 O O . LEU A 1 108 ? 21.081 -34.867 -8.561 1.00 43.72 108 LEU A O 1
ATOM 850 N N . SER A 1 109 ? 19.511 -33.278 -8.806 1.00 42.91 109 SER A N 1
ATOM 851 C CA . SER A 1 109 ? 19.546 -32.833 -7.403 1.00 42.91 109 SER A CA 1
ATOM 852 C C . SER A 1 109 ? 19.095 -33.938 -6.450 1.00 42.91 109 SER A C 1
ATOM 854 O O . SER A 1 109 ? 19.789 -34.204 -5.477 1.00 42.91 109 SER A O 1
ATOM 856 N N . LYS A 1 110 ? 17.993 -34.646 -6.743 1.00 46.16 110 LYS A N 1
ATOM 857 C CA . LYS A 1 110 ? 17.530 -35.779 -5.918 1.00 46.16 110 LYS A CA 1
ATOM 858 C C . LYS A 1 110 ? 18.593 -36.869 -5.804 1.00 46.16 110 LYS A C 1
ATOM 860 O O . LYS A 1 110 ? 18.812 -37.366 -4.707 1.00 46.16 110 LYS A O 1
ATOM 865 N N . GLU A 1 111 ? 19.253 -37.230 -6.905 1.00 44.28 111 GLU A N 1
ATOM 866 C CA . GLU A 1 111 ? 20.288 -38.274 -6.919 1.00 44.28 111 GLU A CA 1
ATOM 867 C C . GLU A 1 111 ? 21.533 -37.865 -6.095 1.00 44.28 111 GLU A C 1
ATOM 869 O O . GLU A 1 111 ? 22.190 -38.716 -5.493 1.00 44.28 111 GLU A O 1
ATOM 874 N N . ILE A 1 112 ? 21.830 -36.559 -6.027 1.00 44.28 112 ILE A N 1
ATOM 875 C CA . ILE A 1 112 ? 22.885 -35.966 -5.185 1.00 44.28 112 ILE A CA 1
ATOM 876 C C . ILE A 1 112 ? 22.455 -35.918 -3.708 1.00 44.28 112 ILE A C 1
ATOM 878 O O . ILE A 1 112 ? 23.207 -36.340 -2.827 1.00 44.28 112 ILE A O 1
ATOM 882 N N . ASP A 1 113 ? 21.242 -35.446 -3.417 1.00 40.28 113 ASP A N 1
ATOM 883 C CA . ASP A 1 113 ? 20.737 -35.286 -2.051 1.00 40.28 113 ASP A CA 1
ATOM 884 C C . ASP A 1 113 ? 20.433 -36.637 -1.376 1.00 40.28 113 ASP A C 1
ATOM 886 O O . ASP A 1 113 ? 20.690 -36.787 -0.181 1.00 40.28 113 ASP A O 1
ATOM 890 N N . LEU A 1 114 ? 20.013 -37.671 -2.125 1.00 39.41 114 LEU A N 1
ATOM 891 C CA . LEU A 1 114 ? 19.860 -39.042 -1.602 1.00 39.41 114 LEU A CA 1
ATOM 892 C C . LEU A 1 114 ? 21.173 -39.659 -1.088 1.00 39.41 114 LEU A C 1
ATOM 894 O O . LEU A 1 114 ? 21.130 -40.650 -0.360 1.00 39.41 114 LEU A O 1
ATOM 898 N N . LYS A 1 115 ? 22.335 -39.105 -1.458 1.00 42.72 115 LYS A N 1
ATOM 899 C CA . LYS A 1 115 ? 23.653 -39.550 -0.978 1.00 42.72 115 LYS A CA 1
ATOM 900 C C . LYS A 1 115 ? 24.186 -38.754 0.216 1.00 42.72 115 LYS A C 1
ATOM 902 O O . LYS A 1 115 ? 25.240 -39.103 0.742 1.00 42.72 115 LYS A O 1
ATOM 907 N N . ARG A 1 116 ? 23.489 -37.706 0.671 1.00 40.47 116 ARG A N 1
ATOM 908 C CA . ARG A 1 116 ? 23.984 -36.782 1.710 1.00 40.47 116 ARG A CA 1
ATOM 909 C C . ARG A 1 116 ? 23.730 -37.206 3.164 1.00 40.47 116 ARG A C 1
ATOM 911 O O . ARG A 1 116 ? 23.997 -36.420 4.068 1.00 40.47 116 ARG A O 1
ATOM 918 N N . GLU A 1 117 ? 23.326 -38.451 3.429 1.00 34.81 117 GLU A N 1
ATOM 919 C CA . GLU A 1 117 ? 23.334 -39.031 4.789 1.00 34.81 117 GLU A CA 1
ATOM 920 C C . GLU A 1 117 ? 24.758 -39.422 5.256 1.00 34.81 117 GLU A C 1
ATOM 922 O O . GLU A 1 117 ? 25.034 -40.566 5.616 1.00 34.81 117 GLU A O 1
ATOM 927 N N . ILE A 1 118 ? 25.678 -38.452 5.269 1.00 38.72 118 ILE A N 1
ATOM 928 C CA . ILE A 1 118 ? 27.018 -38.568 5.865 1.00 38.72 118 ILE A CA 1
ATOM 929 C C . ILE A 1 118 ? 27.121 -37.536 7.004 1.00 38.72 118 ILE A C 1
ATOM 931 O O . ILE A 1 118 ? 26.756 -36.378 6.792 1.00 38.72 118 ILE A O 1
ATOM 935 N N . PRO A 1 119 ? 27.591 -37.907 8.215 1.00 34.19 119 PRO A N 1
ATOM 936 C CA . PRO A 1 119 ? 27.752 -36.960 9.318 1.00 34.19 119 PRO A CA 1
ATOM 937 C C . PRO A 1 119 ? 28.680 -35.788 8.970 1.00 34.19 119 PRO A C 1
ATOM 939 O O . PRO A 1 119 ? 29.709 -35.966 8.322 1.00 34.19 119 PRO A O 1
ATOM 942 N N . VAL A 1 120 ? 28.326 -34.596 9.456 1.00 39.94 120 VAL A N 1
ATOM 943 C CA . VAL A 1 120 ? 28.988 -33.315 9.132 1.00 39.94 120 VAL A CA 1
ATOM 944 C C . VAL A 1 120 ? 30.455 -33.258 9.597 1.00 39.94 120 VAL A C 1
ATOM 946 O O . VAL A 1 120 ? 31.252 -32.517 9.031 1.00 39.94 120 VAL A O 1
ATOM 949 N N . ASP A 1 121 ? 30.841 -34.094 10.563 1.00 34.59 121 ASP A N 1
ATOM 950 C CA . ASP A 1 121 ? 32.152 -34.088 11.231 1.00 34.59 121 ASP A CA 1
ATOM 951 C C . ASP A 1 121 ? 33.322 -34.653 10.382 1.00 34.59 121 ASP A C 1
ATOM 953 O O . ASP A 1 121 ? 34.375 -34.987 10.927 1.00 34.59 121 ASP A O 1
ATOM 957 N N . ALA A 1 122 ? 33.143 -34.827 9.065 1.00 39.34 122 ALA A N 1
ATOM 958 C CA . ALA A 1 122 ? 34.072 -35.558 8.191 1.00 39.34 122 ALA A CA 1
ATOM 959 C C . ALA A 1 122 ? 34.314 -34.928 6.798 1.00 39.34 122 ALA A C 1
ATOM 961 O O . ALA A 1 122 ? 34.748 -35.627 5.881 1.00 39.34 122 ALA A O 1
ATOM 962 N N . ILE A 1 123 ? 34.057 -33.627 6.620 1.00 33.94 123 ILE A N 1
ATOM 963 C CA . ILE A 1 123 ? 34.399 -32.900 5.383 1.00 33.94 123 ILE A CA 1
ATOM 964 C C . ILE A 1 123 ? 35.779 -32.233 5.551 1.00 33.94 123 ILE A C 1
ATOM 966 O O . ILE A 1 123 ? 35.906 -31.363 6.412 1.00 33.94 123 ILE A O 1
ATOM 970 N N . PRO A 1 124 ? 36.813 -32.601 4.767 1.00 32.34 124 PRO A N 1
ATOM 971 C CA . PRO A 1 124 ? 38.067 -31.853 4.727 1.00 32.34 124 PRO A CA 1
ATOM 972 C C . PRO A 1 124 ? 37.889 -30.538 3.955 1.00 32.34 124 PRO A C 1
ATOM 974 O O . PRO A 1 124 ? 37.117 -30.470 2.996 1.00 32.34 124 PRO A O 1
ATOM 977 N N . GLU A 1 125 ? 38.626 -29.502 4.354 1.00 31.42 125 GLU A N 1
ATOM 978 C CA . GLU A 1 125 ? 38.622 -28.200 3.682 1.00 31.42 125 GLU A CA 1
ATOM 979 C C . GLU A 1 125 ? 39.148 -28.344 2.247 1.00 31.42 125 GLU A C 1
ATOM 981 O O . GLU A 1 125 ? 40.278 -28.772 2.015 1.00 31.42 125 GLU A O 1
ATOM 986 N N . LEU A 1 126 ? 38.291 -28.025 1.275 1.00 29.78 126 LEU A N 1
ATOM 987 C CA . LEU A 1 126 ? 38.557 -28.190 -0.153 1.00 29.78 126 LEU A CA 1
ATOM 988 C C . LEU A 1 126 ? 38.873 -26.824 -0.775 1.00 29.78 126 LEU A C 1
ATOM 990 O O . LEU A 1 126 ? 38.080 -26.249 -1.525 1.00 29.78 126 LEU A O 1
ATOM 994 N N . GLU A 1 127 ? 40.043 -26.288 -0.421 1.00 27.92 127 GLU A N 1
ATOM 995 C CA . GLU A 1 127 ? 40.613 -25.122 -1.096 1.00 27.92 127 GLU A CA 1
ATOM 996 C C . GLU A 1 127 ? 40.811 -25.447 -2.584 1.00 27.92 127 GLU A C 1
ATOM 998 O O . GLU A 1 127 ? 41.470 -26.420 -2.954 1.00 27.92 127 GLU A O 1
ATOM 1003 N N . CYS A 1 128 ? 40.203 -24.650 -3.462 1.00 26.91 128 CYS A N 1
ATOM 1004 C CA . CYS A 1 128 ? 40.263 -24.871 -4.905 1.00 26.91 128 CYS A CA 1
ATOM 1005 C C . CYS A 1 128 ? 41.543 -24.262 -5.497 1.00 26.91 128 CYS A C 1
ATOM 1007 O O . CYS A 1 128 ? 41.489 -23.248 -6.192 1.00 26.91 128 CYS A O 1
ATOM 1009 N N . SER A 1 129 ? 42.687 -24.900 -5.239 1.00 30.27 129 SER A N 1
ATOM 1010 C CA . SER A 1 129 ? 44.004 -24.519 -5.764 1.00 30.27 129 SER A CA 1
ATOM 1011 C C . SER A 1 129 ? 44.096 -24.710 -7.290 1.00 30.27 129 SER A C 1
ATOM 1013 O O . SER A 1 129 ? 44.577 -25.732 -7.778 1.00 30.27 129 SER A O 1
ATOM 1015 N N . TRP A 1 130 ? 43.610 -23.724 -8.049 1.00 35.38 130 TRP A N 1
ATOM 1016 C CA . TRP A 1 130 ? 43.783 -23.614 -9.510 1.00 35.38 130 TRP A CA 1
ATOM 1017 C C . TRP A 1 130 ? 44.634 -22.396 -9.918 1.00 35.38 130 TRP A C 1
ATOM 1019 O O . TRP A 1 130 ? 44.962 -22.243 -11.092 1.00 35.38 130 TRP A O 1
ATOM 1029 N N . SER A 1 131 ? 44.988 -21.529 -8.966 1.00 40.41 131 SER A N 1
ATOM 1030 C CA . SER A 1 131 ? 45.834 -20.344 -9.164 1.00 40.41 131 SER A CA 1
ATOM 1031 C C . SER A 1 131 ? 47.321 -20.672 -9.301 1.00 40.41 131 SER A C 1
ATOM 1033 O O . SER A 1 131 ? 48.024 -20.026 -10.070 1.00 40.41 131 SER A O 1
ATOM 1035 N N . ASP A 1 132 ? 47.799 -21.669 -8.559 1.00 37.12 132 ASP A N 1
ATOM 1036 C CA . ASP A 1 132 ? 49.214 -21.739 -8.167 1.00 37.12 132 ASP A CA 1
ATOM 1037 C C . ASP A 1 132 ? 50.131 -22.341 -9.251 1.00 37.12 132 ASP A C 1
ATOM 1039 O O . ASP A 1 132 ? 51.346 -22.151 -9.211 1.00 37.12 132 ASP A O 1
ATOM 1043 N N . ASP A 1 133 ? 49.548 -23.024 -10.243 1.00 41.84 133 ASP A N 1
ATOM 1044 C CA . ASP A 1 133 ? 50.247 -23.643 -11.382 1.00 41.84 133 ASP A CA 1
ATOM 1045 C C . ASP A 1 133 ? 50.212 -22.787 -12.671 1.00 41.84 133 ASP A C 1
ATOM 1047 O O . ASP A 1 133 ? 50.848 -23.140 -13.671 1.00 41.84 133 ASP A O 1
ATOM 1051 N N . LEU A 1 134 ? 49.480 -21.663 -12.690 1.00 39.59 134 LEU A N 1
ATOM 1052 C CA . LEU A 1 134 ? 49.378 -20.779 -13.859 1.00 39.59 134 LEU A CA 1
ATOM 1053 C C . LEU A 1 134 ? 50.295 -19.561 -13.719 1.00 39.59 134 LEU A C 1
ATOM 1055 O O . LEU A 1 134 ? 50.105 -18.703 -12.862 1.00 39.59 134 LEU A O 1
ATOM 1059 N N . THR A 1 135 ? 51.266 -19.438 -14.626 1.00 65.88 135 THR A N 1
ATOM 1060 C CA . THR A 1 135 ? 52.064 -18.210 -14.748 1.00 65.88 135 THR A CA 1
ATOM 1061 C C . THR A 1 135 ? 51.188 -17.033 -15.186 1.00 65.88 135 THR A C 1
ATOM 1063 O O . THR A 1 135 ? 50.178 -17.218 -15.869 1.00 65.88 135 THR A O 1
ATOM 1066 N N . THR A 1 136 ? 51.615 -15.803 -14.888 1.00 59.69 136 THR A N 1
ATOM 1067 C CA . THR A 1 136 ? 50.952 -14.564 -15.342 1.00 59.69 136 THR A CA 1
ATOM 1068 C C . THR A 1 136 ? 50.714 -14.562 -16.859 1.00 59.69 136 THR A C 1
ATOM 1070 O O . THR A 1 136 ? 49.655 -14.150 -17.327 1.00 59.69 136 THR A O 1
ATOM 1073 N N . GLU A 1 137 ? 51.662 -15.109 -17.631 1.00 55.69 137 GLU A N 1
ATOM 1074 C CA . GLU A 1 137 ? 51.547 -15.325 -19.079 1.00 55.69 137 GLU A CA 1
ATOM 1075 C C . GLU A 1 137 ? 50.473 -16.368 -19.445 1.00 55.69 137 GLU A C 1
ATOM 1077 O O . GLU A 1 137 ? 49.711 -16.155 -20.389 1.00 55.69 137 GLU A O 1
ATOM 1082 N N . GLY A 1 138 ? 50.361 -17.474 -18.701 1.00 48.09 138 GLY A N 1
ATOM 1083 C CA . GLY A 1 138 ? 49.300 -18.471 -18.881 1.00 48.09 138 GLY A CA 1
ATOM 1084 C C . GLY A 1 138 ? 47.904 -17.889 -18.634 1.00 48.09 138 GLY A C 1
ATOM 1085 O O . GLY A 1 138 ? 47.001 -18.082 -19.451 1.00 48.09 138 GLY A O 1
ATOM 1086 N N . THR A 1 139 ? 47.753 -17.102 -17.568 1.00 50.47 139 THR A N 1
ATOM 1087 C CA . THR A 1 139 ? 46.516 -16.374 -17.241 1.00 50.47 139 THR A CA 1
ATOM 1088 C C . THR A 1 139 ? 46.153 -15.354 -18.326 1.00 50.47 139 THR A C 1
ATOM 1090 O O . THR A 1 139 ? 45.005 -15.315 -18.769 1.00 50.47 139 THR A O 1
ATOM 1093 N N . LEU A 1 140 ? 47.125 -14.587 -18.836 1.00 53.06 140 LEU A N 1
ATOM 1094 C CA . LEU A 1 140 ? 46.920 -13.657 -19.956 1.00 53.06 140 LEU A CA 1
ATOM 1095 C C . LEU A 1 140 ? 46.479 -14.376 -21.241 1.00 53.06 140 LEU A C 1
ATOM 1097 O O . LEU A 1 140 ? 45.490 -13.974 -21.852 1.00 53.06 140 LEU A O 1
ATOM 1101 N N . ASN A 1 141 ? 47.138 -15.478 -21.617 1.00 51.09 141 ASN A N 1
ATOM 1102 C CA . ASN A 1 141 ? 46.751 -16.282 -22.785 1.00 51.09 141 ASN A CA 1
ATOM 1103 C C . ASN A 1 141 ? 45.330 -16.867 -22.649 1.00 51.09 141 ASN A C 1
ATOM 1105 O O . ASN A 1 141 ? 44.587 -16.925 -23.633 1.00 51.09 141 ASN A O 1
ATOM 1109 N N . PHE A 1 142 ? 44.926 -17.278 -21.442 1.00 45.66 142 PHE A N 1
ATOM 1110 C CA . PHE A 1 142 ? 43.562 -17.738 -21.174 1.00 45.66 142 PHE A CA 1
ATOM 1111 C C . PHE A 1 142 ? 42.535 -16.603 -21.320 1.00 45.66 142 PHE A C 1
ATOM 1113 O O . PHE A 1 142 ? 41.508 -16.786 -21.978 1.00 45.66 142 PHE A O 1
ATOM 1120 N N . LEU A 1 143 ? 42.823 -15.413 -20.785 1.00 50.47 143 LEU A N 1
ATOM 1121 C CA . LEU A 1 143 ? 41.948 -14.245 -20.915 1.00 50.47 143 LEU A CA 1
ATOM 1122 C C . LEU A 1 143 ? 41.832 -13.755 -22.370 1.00 50.47 143 LEU A C 1
ATOM 1124 O O . LEU A 1 143 ? 40.726 -13.447 -22.813 1.00 50.47 143 LEU A O 1
ATOM 1128 N N . GLU A 1 144 ? 42.916 -13.771 -23.155 1.00 52.69 144 GLU A N 1
ATOM 1129 C CA . GLU A 1 144 ? 42.861 -13.484 -24.599 1.00 52.69 144 GLU A CA 1
ATOM 1130 C C . GLU A 1 144 ? 42.059 -14.540 -25.382 1.00 52.69 144 GLU A C 1
ATOM 1132 O O . GLU A 1 144 ? 41.329 -14.208 -26.320 1.00 52.69 144 GLU A O 1
ATOM 1137 N N . PHE A 1 145 ? 42.131 -15.818 -24.993 1.00 47.91 145 PHE A N 1
ATOM 1138 C CA . PHE A 1 145 ? 41.290 -16.870 -25.570 1.00 47.91 145 PHE A CA 1
ATOM 1139 C C . PHE A 1 145 ? 39.798 -16.664 -25.246 1.00 47.91 145 PHE A C 1
ATOM 1141 O O . PHE A 1 145 ? 38.943 -16.844 -26.124 1.00 47.91 145 PHE A O 1
ATOM 1148 N N . VAL A 1 146 ? 39.476 -16.237 -24.021 1.00 42.56 146 VAL A N 1
ATOM 1149 C CA . VAL A 1 146 ? 38.110 -15.887 -23.601 1.00 42.56 146 VAL A CA 1
ATOM 1150 C C . VAL A 1 146 ? 37.595 -14.665 -24.370 1.00 42.56 146 VAL A C 1
ATOM 1152 O O . VAL A 1 146 ? 36.526 -14.749 -24.973 1.00 42.56 146 VAL A O 1
ATOM 1155 N N . ASP A 1 147 ? 38.368 -13.580 -24.457 1.00 53.72 147 ASP A N 1
ATOM 1156 C CA . ASP A 1 147 ? 38.058 -12.378 -25.251 1.00 53.72 147 ASP A CA 1
ATOM 1157 C C . ASP A 1 147 ? 37.811 -12.699 -26.740 1.00 53.72 147 ASP A C 1
ATOM 1159 O O . ASP A 1 147 ? 36.820 -12.271 -27.339 1.00 53.72 147 ASP A O 1
ATOM 1163 N N . LYS A 1 148 ? 38.662 -13.533 -27.342 1.00 50.75 148 LYS A N 1
ATOM 1164 C CA . LYS A 1 148 ? 38.503 -13.995 -28.728 1.00 50.75 148 LYS A CA 1
ATOM 1165 C C . LYS A 1 148 ? 37.233 -14.830 -28.925 1.00 50.75 148 LYS A C 1
ATOM 1167 O O . LYS A 1 148 ? 36.577 -14.730 -29.964 1.00 50.75 148 LYS A O 1
ATOM 1172 N N . THR A 1 149 ? 36.861 -15.631 -27.929 1.00 42.84 149 THR A N 1
ATOM 1173 C CA . THR A 1 149 ? 35.622 -16.426 -27.931 1.00 42.84 149 THR A CA 1
ATOM 1174 C C . THR A 1 149 ? 34.386 -15.531 -27.759 1.00 42.84 149 THR A C 1
ATOM 1176 O O . THR A 1 149 ? 33.386 -15.716 -28.454 1.00 42.84 149 THR A O 1
ATOM 1179 N N . ILE A 1 150 ? 34.485 -14.493 -26.925 1.00 48.41 150 ILE A N 1
ATOM 1180 C CA . ILE A 1 150 ? 33.492 -13.423 -26.748 1.00 48.41 150 ILE A CA 1
ATOM 1181 C C . ILE A 1 150 ? 33.268 -12.636 -28.052 1.00 48.41 150 ILE A C 1
ATOM 1183 O O . ILE A 1 150 ? 32.130 -12.441 -28.477 1.00 48.41 150 ILE A O 1
ATOM 1187 N N . LYS A 1 151 ? 34.329 -12.280 -28.780 1.00 56.00 151 LYS A N 1
ATOM 1188 C CA . LYS A 1 151 ? 34.209 -11.580 -30.073 1.00 56.00 151 LYS A CA 1
ATOM 1189 C C . LYS A 1 151 ? 33.512 -12.427 -31.149 1.00 56.00 151 LYS A C 1
ATOM 1191 O O . LYS A 1 151 ? 32.752 -11.893 -31.957 1.00 56.00 151 LYS A O 1
ATOM 1196 N N . ASN A 1 152 ? 33.678 -13.753 -31.117 1.00 54.22 152 ASN A N 1
ATOM 1197 C CA . ASN A 1 152 ? 32.912 -14.678 -31.965 1.00 54.22 152 ASN A CA 1
ATOM 1198 C C . ASN A 1 152 ? 31.431 -14.789 -31.536 1.00 54.22 152 ASN A C 1
ATOM 1200 O O . ASN A 1 152 ? 30.544 -14.813 -32.393 1.00 54.22 152 ASN A O 1
ATOM 1204 N N . ARG A 1 153 ? 31.149 -14.810 -30.222 1.00 53.78 153 ARG A N 1
ATOM 1205 C CA . ARG A 1 153 ? 29.786 -14.756 -29.647 1.00 53.78 153 ARG A CA 1
ATOM 1206 C C . ARG A 1 153 ? 29.032 -13.512 -30.133 1.00 53.78 153 ARG A C 1
ATOM 1208 O O . ARG A 1 153 ? 27.870 -13.619 -30.519 1.00 53.78 153 ARG A O 1
ATOM 1215 N N . ASP A 1 154 ? 29.688 -12.358 -30.180 1.00 50.16 154 ASP A N 1
ATOM 1216 C CA . ASP A 1 154 ? 29.041 -11.098 -30.568 1.00 50.16 154 ASP A CA 1
ATOM 1217 C C . ASP A 1 154 ? 28.731 -11.018 -32.064 1.00 50.16 154 ASP A C 1
ATOM 1219 O O . ASP A 1 154 ? 27.674 -10.513 -32.452 1.00 50.16 154 ASP A O 1
ATOM 1223 N N . HIS A 1 155 ? 29.587 -11.602 -32.909 1.00 57.31 155 HIS A N 1
ATOM 1224 C CA . HIS A 1 155 ? 29.290 -11.769 -34.331 1.00 57.31 155 HIS A CA 1
ATOM 1225 C C . HIS A 1 155 ? 28.046 -12.652 -34.546 1.00 57.31 155 HIS A C 1
ATOM 1227 O O . HIS A 1 155 ? 27.148 -12.267 -35.296 1.00 57.31 155 HIS A O 1
ATOM 1233 N N . LEU A 1 156 ? 27.927 -13.766 -33.810 1.00 46.28 156 LEU A N 1
ATOM 1234 C CA . LEU A 1 156 ? 26.734 -14.624 -33.812 1.00 46.28 156 LEU A CA 1
ATOM 1235 C C . LEU A 1 156 ? 25.473 -13.892 -33.312 1.00 46.28 156 LEU A C 1
ATOM 1237 O O . LEU A 1 156 ? 24.406 -14.039 -33.907 1.00 46.28 156 LEU A O 1
ATOM 1241 N N . ILE A 1 157 ? 25.578 -13.065 -32.264 1.00 53.44 157 ILE A N 1
ATOM 1242 C CA . ILE A 1 157 ? 24.472 -12.230 -31.743 1.00 53.44 157 ILE A CA 1
ATOM 1243 C C . ILE A 1 157 ? 24.046 -11.139 -32.746 1.00 53.44 157 ILE A C 1
ATOM 1245 O O . ILE A 1 157 ? 22.887 -10.701 -32.740 1.00 53.44 157 ILE A O 1
ATOM 1249 N N . TRP A 1 158 ? 24.957 -10.686 -33.608 1.00 62.41 158 TRP A N 1
ATOM 1250 C CA . TRP A 1 158 ? 24.646 -9.781 -34.714 1.00 62.41 158 TRP A CA 1
ATOM 1251 C C . TRP A 1 158 ? 23.934 -10.516 -35.861 1.00 62.41 158 TRP A C 1
ATOM 1253 O O . TRP A 1 158 ? 22.845 -10.094 -36.256 1.00 62.41 158 TRP A O 1
ATOM 1263 N N . GLU A 1 159 ? 24.457 -11.659 -36.320 1.00 50.69 159 GLU A N 1
ATOM 1264 C CA . GLU A 1 159 ? 23.830 -12.456 -37.389 1.00 50.69 159 GLU A CA 1
ATOM 1265 C C . GLU A 1 159 ? 22.433 -12.977 -37.008 1.00 50.69 159 GLU A C 1
ATOM 1267 O O . GLU A 1 159 ? 21.511 -12.927 -37.826 1.00 50.69 159 GLU A O 1
ATOM 1272 N N . TYR A 1 160 ? 22.227 -13.406 -35.755 1.00 50.41 160 TYR A N 1
ATOM 1273 C CA . TYR A 1 160 ? 20.895 -13.763 -35.249 1.00 50.41 160 TYR A CA 1
ATOM 1274 C C . TYR A 1 160 ? 19.935 -12.565 -35.218 1.00 50.41 160 TYR A C 1
ATOM 1276 O O . TYR A 1 160 ? 18.741 -12.729 -35.479 1.00 50.41 160 TYR A O 1
ATOM 1284 N N . GLY A 1 161 ? 20.438 -11.358 -34.942 1.00 61.03 161 GLY A N 1
ATOM 1285 C CA . GLY A 1 161 ? 19.649 -10.126 -35.004 1.00 61.03 161 GLY A CA 1
ATOM 1286 C C . GLY A 1 161 ? 19.132 -9.842 -36.416 1.00 61.03 161 GLY A C 1
ATOM 1287 O O . GLY A 1 161 ? 17.933 -9.621 -36.601 1.00 61.03 161 GLY A O 1
ATOM 1288 N N . GLU A 1 162 ? 20.011 -9.930 -37.417 1.00 59.78 162 GLU A N 1
ATOM 1289 C CA . GLU A 1 162 ? 19.649 -9.794 -38.834 1.00 59.78 162 GLU A CA 1
ATOM 1290 C C . GLU A 1 162 ? 18.684 -10.902 -39.292 1.00 59.78 162 GLU A C 1
ATOM 1292 O O . GLU A 1 162 ? 17.709 -10.631 -39.999 1.00 59.78 162 GLU A O 1
ATOM 1297 N N . LEU A 1 163 ? 18.881 -12.146 -38.838 1.00 50.94 163 LEU A N 1
ATOM 1298 C CA . LEU A 1 163 ? 17.979 -13.262 -39.137 1.00 50.94 163 LEU A CA 1
ATOM 1299 C C . LEU A 1 163 ? 16.568 -13.036 -38.566 1.00 50.94 163 LEU A C 1
ATOM 1301 O O . LEU A 1 163 ? 15.580 -13.250 -39.272 1.00 50.94 163 LEU A O 1
ATOM 1305 N N . ILE A 1 164 ? 16.449 -12.559 -37.324 1.00 59.16 164 ILE A N 1
ATOM 1306 C CA . ILE A 1 164 ? 15.154 -12.248 -36.694 1.00 59.16 164 ILE A CA 1
ATOM 1307 C C . ILE A 1 164 ? 14.486 -11.042 -37.368 1.00 59.16 164 ILE A C 1
ATOM 1309 O O . ILE A 1 164 ? 13.269 -11.061 -37.584 1.00 59.16 164 ILE A O 1
ATOM 1313 N N . ALA A 1 165 ? 15.250 -10.023 -37.774 1.00 58.41 165 ALA A N 1
ATOM 1314 C CA . ALA A 1 165 ? 14.732 -8.895 -38.551 1.00 58.41 165 ALA A CA 1
ATOM 1315 C C . ALA A 1 165 ? 14.181 -9.350 -39.918 1.00 58.41 165 ALA A C 1
ATOM 1317 O O . ALA A 1 165 ? 13.063 -8.979 -40.297 1.00 58.41 165 ALA A O 1
ATOM 1318 N N . PHE A 1 166 ? 14.914 -10.219 -40.621 1.00 59.88 166 PHE A N 1
ATOM 1319 C CA . PHE A 1 166 ? 14.489 -10.833 -41.881 1.00 59.88 166 PHE A CA 1
ATOM 1320 C C . PHE A 1 166 ? 13.219 -11.685 -41.716 1.00 59.88 166 PHE A C 1
ATOM 1322 O O . PHE A 1 166 ? 12.250 -11.497 -42.454 1.00 59.88 166 PHE A O 1
ATOM 1329 N N . LEU A 1 167 ? 13.165 -12.565 -40.710 1.00 50.06 167 LEU A N 1
ATOM 1330 C CA . LEU A 1 167 ? 11.984 -13.391 -40.420 1.00 50.06 167 LEU A CA 1
ATOM 1331 C C . LEU A 1 167 ? 10.763 -12.538 -40.037 1.00 50.06 167 LEU A C 1
ATOM 1333 O O . LEU A 1 167 ? 9.661 -12.780 -40.531 1.00 50.06 167 LEU A O 1
ATOM 1337 N N . THR A 1 168 ? 10.952 -11.485 -39.237 1.00 57.62 168 THR A N 1
ATOM 1338 C CA . THR A 1 168 ? 9.889 -10.531 -38.862 1.00 57.62 168 THR A CA 1
ATOM 1339 C C . THR A 1 168 ? 9.280 -9.832 -40.081 1.00 57.62 168 THR A C 1
ATOM 1341 O O . THR A 1 168 ? 8.077 -9.544 -40.095 1.00 57.62 168 THR A O 1
ATOM 1344 N N . ARG A 1 169 ? 10.097 -9.563 -41.107 1.00 60.81 169 ARG A N 1
ATOM 1345 C CA . ARG A 1 169 ? 9.674 -8.986 -42.388 1.00 60.81 169 ARG A CA 1
ATOM 1346 C C . ARG A 1 169 ? 8.942 -10.012 -43.258 1.00 60.81 169 ARG A C 1
ATOM 1348 O O . ARG A 1 169 ? 7.828 -9.739 -43.695 1.00 60.81 169 ARG A O 1
ATOM 1355 N N . LEU A 1 170 ? 9.503 -11.212 -43.409 1.00 51.72 170 LEU A N 1
ATOM 1356 C CA . LEU A 1 170 ? 8.910 -12.312 -44.179 1.00 51.72 170 LEU A CA 1
ATOM 1357 C C . LEU A 1 170 ? 7.520 -12.718 -43.649 1.00 51.72 170 LEU A C 1
ATOM 1359 O O . LEU A 1 170 ? 6.603 -12.971 -44.428 1.00 51.72 170 LEU A O 1
ATOM 1363 N N . LEU A 1 171 ? 7.347 -12.765 -42.323 1.00 57.34 171 LEU A N 1
ATOM 1364 C CA . LEU A 1 171 ? 6.060 -13.070 -41.686 1.00 57.34 171 LEU A CA 1
ATOM 1365 C C . LEU A 1 171 ? 5.044 -11.929 -41.853 1.00 57.34 171 LEU A C 1
ATOM 1367 O O . LEU A 1 171 ? 3.854 -12.190 -42.012 1.00 57.34 171 LEU A O 1
ATOM 1371 N N . TYR A 1 172 ? 5.498 -10.671 -41.865 1.00 58.28 172 TYR A N 1
ATOM 1372 C CA . TYR A 1 172 ? 4.637 -9.517 -42.141 1.00 58.28 172 TYR A CA 1
ATOM 1373 C C . TYR A 1 172 ? 4.118 -9.527 -43.585 1.00 58.28 172 TYR A C 1
ATOM 1375 O O . TYR A 1 172 ? 2.918 -9.388 -43.804 1.00 58.28 172 TYR A O 1
ATOM 1383 N N . GLU A 1 173 ? 5.000 -9.765 -44.558 1.00 60.75 173 GLU A N 1
ATOM 1384 C CA . GLU A 1 173 ? 4.659 -9.825 -45.988 1.00 60.75 173 GLU A CA 1
ATOM 1385 C C . GLU A 1 173 ? 3.731 -11.013 -46.328 1.00 60.75 173 GLU A C 1
ATOM 1387 O O . GLU A 1 173 ? 2.971 -10.944 -47.292 1.00 60.75 173 GLU A O 1
ATOM 1392 N N . LYS A 1 174 ? 3.721 -12.071 -45.501 1.00 58.81 174 LYS A N 1
ATOM 1393 C CA . LYS A 1 174 ? 2.793 -13.214 -45.604 1.00 58.81 174 LYS A CA 1
ATOM 1394 C C . LYS A 1 174 ? 1.486 -13.069 -44.808 1.00 58.81 174 LYS A C 1
ATOM 1396 O O . LYS A 1 174 ? 0.642 -13.955 -44.897 1.00 58.81 174 LYS A O 1
ATOM 1401 N N . GLY A 1 175 ? 1.307 -12.001 -44.025 1.00 71.19 175 GLY A N 1
ATOM 1402 C CA . GLY A 1 175 ? 0.140 -11.837 -43.143 1.00 71.19 175 GLY A CA 1
ATOM 1403 C C . GLY A 1 175 ? 0.099 -12.810 -41.953 1.00 71.19 175 GLY A C 1
ATOM 1404 O O . GLY A 1 175 ? -0.952 -13.020 -41.355 1.00 71.19 175 GLY A O 1
ATOM 1405 N N . GLU A 1 176 ? 1.236 -13.406 -41.592 1.00 72.19 176 GLU A N 1
ATOM 1406 C CA . GLU A 1 176 ? 1.387 -14.410 -40.528 1.00 72.19 176 GLU A CA 1
ATOM 1407 C C . GLU A 1 176 ? 1.541 -13.730 -39.154 1.00 72.19 176 GLU A C 1
ATOM 1409 O O . GLU A 1 176 ? 2.568 -13.834 -38.472 1.00 72.19 176 GLU A O 1
ATOM 1414 N N . PHE A 1 177 ? 0.525 -12.948 -38.775 1.00 64.25 177 PHE A N 1
ATOM 1415 C CA . PHE A 1 177 ? 0.600 -12.000 -37.659 1.00 64.25 177 PHE A CA 1
ATOM 1416 C C . PHE A 1 177 ? 0.827 -12.658 -36.293 1.00 64.25 177 PHE A C 1
ATOM 1418 O O . PHE A 1 177 ? 1.586 -12.106 -35.498 1.00 64.25 177 PHE A O 1
ATOM 1425 N N . ASP A 1 178 ? 0.255 -13.835 -36.035 1.00 53.97 178 ASP A N 1
ATOM 1426 C CA . ASP A 1 178 ? 0.415 -14.537 -34.753 1.00 53.97 178 ASP A CA 1
ATOM 1427 C C . ASP A 1 178 ? 1.832 -15.105 -34.583 1.00 53.97 178 ASP A C 1
ATOM 1429 O O . ASP A 1 178 ? 2.457 -14.931 -33.539 1.00 53.97 178 ASP A O 1
ATOM 1433 N N . LYS A 1 179 ? 2.414 -15.668 -35.652 1.00 57.56 179 LYS A N 1
ATOM 1434 C CA . LYS A 1 179 ? 3.820 -16.114 -35.661 1.00 57.56 179 LYS A CA 1
ATOM 1435 C C . LYS A 1 179 ? 4.779 -14.931 -35.465 1.00 57.56 179 LYS A C 1
ATOM 1437 O O . LYS A 1 179 ? 5.765 -15.029 -34.739 1.00 57.56 179 LYS A O 1
ATOM 1442 N N . ARG A 1 180 ? 4.465 -13.780 -36.075 1.00 67.31 180 ARG A N 1
ATOM 1443 C CA . ARG A 1 180 ? 5.200 -12.513 -35.900 1.00 67.31 180 ARG A CA 1
ATOM 1444 C C . ARG A 1 180 ? 5.037 -11.913 -34.498 1.00 67.31 180 ARG A C 1
ATOM 1446 O O . ARG A 1 180 ? 5.904 -11.156 -34.067 1.00 67.31 180 ARG A O 1
ATOM 1453 N N . ARG A 1 181 ? 3.930 -12.201 -33.813 1.00 61.53 181 ARG A N 1
ATOM 1454 C CA . ARG A 1 181 ? 3.688 -11.796 -32.426 1.00 61.53 181 ARG A CA 1
ATOM 1455 C C . ARG A 1 181 ? 4.546 -12.619 -31.470 1.00 61.53 181 ARG A C 1
ATOM 1457 O O . ARG A 1 181 ? 5.281 -12.021 -30.697 1.00 61.53 181 ARG A O 1
ATOM 1464 N N . GLN A 1 182 ? 4.529 -13.943 -31.606 1.00 61.34 182 GLN A N 1
ATOM 1465 C CA . GLN A 1 182 ? 5.357 -14.851 -30.809 1.00 61.34 182 GLN A CA 1
ATOM 1466 C C . GLN A 1 182 ? 6.851 -14.483 -30.916 1.00 61.34 182 GLN A C 1
ATOM 1468 O O . GLN A 1 182 ? 7.477 -14.163 -29.913 1.00 61.34 182 GLN A O 1
ATOM 1473 N N . LEU A 1 183 ? 7.365 -14.316 -32.144 1.00 56.12 183 LEU A N 1
ATOM 1474 C CA . LEU A 1 183 ? 8.748 -13.881 -32.416 1.00 56.12 183 LEU A CA 1
ATOM 1475 C C . LEU A 1 183 ? 9.116 -12.498 -31.818 1.00 56.12 183 LEU A C 1
ATOM 1477 O O . LEU A 1 183 ? 10.292 -12.156 -31.707 1.00 56.12 183 LEU A O 1
ATOM 1481 N N . LYS A 1 184 ? 8.126 -11.671 -31.455 1.00 56.91 184 LYS A N 1
ATOM 1482 C CA . LYS A 1 184 ? 8.328 -10.397 -30.743 1.00 56.91 184 LYS A CA 1
ATOM 1483 C C . LYS A 1 184 ? 8.255 -10.531 -29.225 1.00 56.91 184 LYS A C 1
ATOM 1485 O O . LYS A 1 184 ? 8.856 -9.709 -28.538 1.00 56.91 184 LYS A O 1
ATOM 1490 N N . GLU A 1 185 ? 7.510 -11.503 -28.717 1.00 54.94 185 GLU A N 1
ATOM 1491 C CA . GLU A 1 185 ? 7.381 -11.776 -27.285 1.00 54.94 185 GLU A CA 1
ATOM 1492 C C . GLU A 1 185 ? 8.680 -12.419 -26.740 1.00 54.94 185 GLU A C 1
ATOM 1494 O O . GLU A 1 185 ? 9.044 -12.151 -25.599 1.00 54.94 185 GLU A O 1
ATOM 1499 N N . ASP A 1 186 ? 9.471 -13.085 -27.597 1.00 47.69 186 ASP A N 1
ATOM 1500 C CA . ASP A 1 186 ? 10.834 -13.579 -27.300 1.00 47.69 186 ASP A CA 1
ATOM 1501 C C . ASP A 1 186 ? 11.932 -12.479 -27.311 1.00 47.69 186 ASP A C 1
ATOM 1503 O O . ASP A 1 186 ? 13.027 -12.647 -26.766 1.00 47.69 186 ASP A O 1
ATOM 1507 N N . LEU A 1 187 ? 11.674 -11.323 -27.938 1.00 48.62 187 LEU A N 1
ATOM 1508 C CA . LEU A 1 187 ? 12.681 -10.279 -28.204 1.00 48.62 187 LEU A CA 1
ATOM 1509 C C . LEU A 1 187 ? 13.281 -9.577 -26.954 1.00 48.62 187 LEU A C 1
ATOM 1511 O O . LEU A 1 187 ? 14.459 -9.198 -27.005 1.00 48.62 187 LEU A O 1
ATOM 1515 N N . PRO A 1 188 ? 12.559 -9.394 -25.826 1.00 47.06 188 PRO A N 1
ATOM 1516 C CA . PRO A 1 188 ? 13.144 -8.863 -24.592 1.00 47.06 188 PRO A CA 1
ATOM 1517 C C . PRO A 1 188 ? 14.282 -9.736 -24.046 1.00 47.06 188 PRO A C 1
ATOM 1519 O O . PRO A 1 188 ? 15.264 -9.197 -23.538 1.00 47.06 188 PRO A O 1
ATOM 1522 N N . LEU A 1 189 ? 14.204 -11.060 -24.222 1.00 43.12 189 LEU A N 1
ATOM 1523 C CA . LEU A 1 189 ? 15.214 -12.010 -23.743 1.00 43.12 189 LEU A CA 1
ATOM 1524 C C . LEU A 1 189 ? 16.573 -11.781 -24.429 1.00 43.12 189 LEU A C 1
ATOM 1526 O O . LEU A 1 189 ? 17.613 -11.736 -23.780 1.00 43.12 189 LEU A O 1
ATOM 1530 N N . LEU A 1 190 ? 16.556 -11.510 -25.737 1.00 45.44 190 LEU A N 1
ATOM 1531 C CA . LEU A 1 190 ? 17.736 -11.118 -26.521 1.00 45.44 190 LEU A CA 1
ATOM 1532 C C . LEU A 1 190 ? 18.329 -9.767 -26.088 1.00 45.44 190 LEU A C 1
ATOM 1534 O O . LEU A 1 190 ? 19.529 -9.535 -26.242 1.00 45.44 190 LEU A O 1
ATOM 1538 N N . THR A 1 191 ? 17.503 -8.878 -25.531 1.00 47.00 191 THR A N 1
ATOM 1539 C CA . THR A 1 191 ? 17.960 -7.596 -24.974 1.00 47.00 191 THR A CA 1
ATOM 1540 C C . THR A 1 191 ? 18.625 -7.806 -23.612 1.00 47.00 191 THR A C 1
ATOM 1542 O O . THR A 1 191 ? 19.699 -7.262 -23.376 1.00 47.00 191 THR A O 1
ATOM 1545 N N . PHE A 1 192 ? 18.047 -8.658 -22.760 1.00 43.22 192 PHE A N 1
ATOM 1546 C CA . PHE A 1 192 ? 18.640 -9.085 -21.488 1.00 43.22 192 PHE A CA 1
ATOM 1547 C C . PHE A 1 192 ? 20.006 -9.760 -21.692 1.00 43.22 192 PHE A C 1
ATOM 1549 O O . PHE A 1 192 ? 20.993 -9.319 -21.107 1.00 43.22 192 PHE A O 1
ATOM 1556 N N . VAL A 1 193 ? 20.103 -10.733 -22.609 1.00 44.22 193 VAL A N 1
ATOM 1557 C CA . VAL A 1 193 ? 21.370 -11.414 -22.945 1.00 44.22 193 VAL A CA 1
ATOM 1558 C C . VAL A 1 193 ? 22.451 -10.423 -23.394 1.00 44.22 193 VAL A C 1
ATOM 1560 O O . VAL A 1 193 ? 23.589 -10.539 -22.949 1.00 44.22 193 VAL A O 1
ATOM 1563 N N . ARG A 1 194 ? 22.114 -9.408 -24.207 1.00 48.81 194 ARG A N 1
ATOM 1564 C CA . ARG A 1 194 ? 23.067 -8.348 -24.600 1.00 48.81 194 ARG A CA 1
ATOM 1565 C C . ARG A 1 194 ? 23.540 -7.493 -23.419 1.00 48.81 194 ARG A C 1
ATOM 1567 O O . ARG A 1 194 ? 24.708 -7.118 -23.389 1.00 48.81 194 ARG A O 1
ATOM 1574 N N . THR A 1 195 ? 22.672 -7.198 -22.453 1.00 48.97 195 THR A N 1
ATOM 1575 C CA . THR A 1 195 ? 23.036 -6.433 -21.247 1.00 48.97 195 THR A CA 1
ATOM 1576 C C . THR A 1 195 ? 23.942 -7.242 -20.315 1.00 48.97 195 THR A C 1
ATOM 1578 O O . THR A 1 195 ? 24.962 -6.727 -19.858 1.00 48.97 195 THR A O 1
ATOM 1581 N N . CYS A 1 196 ? 23.614 -8.514 -20.068 1.00 43.06 196 CYS A N 1
ATOM 1582 C CA . CYS A 1 196 ? 24.431 -9.413 -19.247 1.00 43.06 196 CYS A CA 1
ATOM 1583 C C . CYS A 1 196 ? 25.798 -9.694 -19.884 1.00 43.06 196 CYS A C 1
ATOM 1585 O O . CYS A 1 196 ? 26.805 -9.672 -19.181 1.00 43.06 196 CYS A O 1
ATOM 1587 N N . ALA A 1 197 ? 25.833 -9.893 -21.208 1.00 49.06 197 ALA A N 1
ATOM 1588 C CA . ALA A 1 197 ? 27.066 -10.000 -21.980 1.00 49.06 197 ALA A CA 1
ATOM 1589 C C . ALA A 1 197 ? 27.946 -8.761 -21.768 1.00 49.06 197 ALA A C 1
ATOM 1591 O O . ALA A 1 197 ? 29.015 -8.889 -21.177 1.00 49.06 197 ALA A O 1
ATOM 1592 N N . LYS A 1 198 ? 27.442 -7.561 -22.106 1.00 59.44 198 LYS A N 1
ATOM 1593 C CA . LYS A 1 198 ? 28.210 -6.312 -21.987 1.00 59.44 198 LYS A CA 1
ATOM 1594 C C . LYS A 1 198 ? 28.792 -6.108 -20.586 1.00 59.44 198 LYS A C 1
ATOM 1596 O O . LYS A 1 198 ? 29.962 -5.770 -20.473 1.00 59.44 198 LYS A O 1
ATOM 1601 N N . LYS A 1 199 ? 28.010 -6.344 -19.522 1.00 55.34 199 LYS A N 1
ATOM 1602 C CA . LYS A 1 199 ? 28.506 -6.213 -18.139 1.00 55.34 199 LYS A CA 1
ATOM 1603 C C . LYS A 1 199 ? 29.699 -7.137 -17.871 1.00 55.34 199 LYS A C 1
ATOM 1605 O O . LYS A 1 199 ? 30.662 -6.711 -17.243 1.00 55.34 199 LYS A O 1
ATOM 1610 N N . LYS A 1 200 ? 29.657 -8.381 -18.360 1.00 57.06 200 LYS A N 1
ATOM 1611 C CA . LYS A 1 200 ? 30.763 -9.335 -18.202 1.00 57.06 200 LYS A CA 1
ATOM 1612 C C . LYS A 1 200 ? 31.971 -8.966 -19.068 1.00 57.06 200 LYS A C 1
ATOM 1614 O O . LYS A 1 200 ? 33.099 -9.172 -18.634 1.00 57.06 200 LYS A O 1
ATOM 1619 N N . ASP A 1 201 ? 31.740 -8.386 -20.242 1.00 57.34 201 ASP A N 1
ATOM 1620 C CA . ASP A 1 201 ? 32.801 -7.891 -21.122 1.00 57.34 201 ASP A CA 1
ATOM 1621 C C . ASP A 1 201 ? 33.512 -6.666 -20.506 1.00 57.34 201 ASP A C 1
ATOM 1623 O O . ASP A 1 201 ? 34.740 -6.608 -20.511 1.00 57.34 201 ASP A O 1
ATOM 1627 N N . ASP A 1 202 ? 32.756 -5.733 -19.904 1.00 65.31 202 ASP A N 1
ATOM 1628 C CA . ASP A 1 202 ? 33.291 -4.583 -19.158 1.00 65.31 202 ASP A CA 1
ATOM 1629 C C . ASP A 1 202 ? 34.122 -5.055 -17.931 1.00 65.31 202 ASP A C 1
ATOM 1631 O O . ASP A 1 202 ? 35.203 -4.526 -17.674 1.00 65.31 202 ASP A O 1
ATOM 1635 N N . GLU A 1 203 ? 33.664 -6.088 -17.202 1.00 60.72 203 GLU A N 1
ATOM 1636 C CA . GLU A 1 203 ? 34.400 -6.714 -16.082 1.00 60.72 203 GLU A CA 1
ATOM 1637 C C . GLU A 1 203 ? 35.713 -7.394 -16.521 1.00 60.72 203 GLU A C 1
ATOM 1639 O O . GLU A 1 203 ? 36.744 -7.218 -15.872 1.00 60.72 203 GLU A O 1
ATOM 1644 N N . ILE A 1 204 ? 35.699 -8.157 -17.620 1.00 58.91 204 ILE A N 1
ATOM 1645 C CA . ILE A 1 204 ? 36.892 -8.858 -18.133 1.00 58.91 204 ILE A CA 1
ATOM 1646 C C . ILE A 1 204 ? 37.918 -7.857 -18.683 1.00 58.91 204 ILE A C 1
ATOM 1648 O O . ILE A 1 204 ? 39.119 -8.028 -18.473 1.00 58.91 204 ILE A O 1
ATOM 1652 N N . ALA A 1 205 ? 37.466 -6.786 -19.343 1.00 70.19 205 ALA A N 1
ATOM 1653 C CA . ALA A 1 205 ? 38.351 -5.733 -19.835 1.00 70.19 205 ALA A CA 1
ATOM 1654 C C . ALA A 1 205 ? 39.116 -5.036 -18.695 1.00 70.19 205 ALA A C 1
ATOM 1656 O O . ALA A 1 205 ? 40.305 -4.760 -18.846 1.00 70.19 205 ALA A O 1
ATOM 1657 N N . ALA A 1 206 ? 38.468 -4.802 -17.547 1.00 74.62 206 ALA A N 1
ATOM 1658 C CA . ALA A 1 206 ? 39.124 -4.232 -16.370 1.00 74.62 206 ALA A CA 1
ATOM 1659 C C . ALA A 1 206 ? 40.234 -5.151 -15.822 1.00 74.62 206 ALA A C 1
ATOM 1661 O O . ALA A 1 206 ? 41.362 -4.699 -15.642 1.00 74.62 206 ALA A O 1
ATOM 1662 N N . GLN A 1 207 ? 39.945 -6.447 -15.651 1.00 63.22 207 GLN A N 1
ATOM 1663 C CA . GLN A 1 207 ? 40.914 -7.440 -15.157 1.00 63.22 207 GLN A CA 1
ATOM 1664 C C . GLN A 1 207 ? 42.129 -7.600 -16.089 1.00 63.22 207 GLN A C 1
ATOM 1666 O O . GLN A 1 207 ? 43.255 -7.785 -15.632 1.00 63.22 207 GLN A O 1
ATOM 1671 N N . ILE A 1 208 ? 41.923 -7.488 -17.406 1.00 68.69 208 ILE A N 1
ATOM 1672 C CA . ILE A 1 208 ? 43.007 -7.538 -18.397 1.00 68.69 208 ILE A CA 1
ATOM 1673 C C . ILE A 1 208 ? 43.932 -6.311 -18.301 1.00 68.69 208 ILE A C 1
ATOM 1675 O O . ILE A 1 208 ? 45.139 -6.456 -18.486 1.00 68.69 208 ILE A O 1
ATOM 1679 N N . GLU A 1 209 ? 43.413 -5.111 -18.022 1.00 79.12 209 GLU A N 1
ATOM 1680 C CA . GLU A 1 209 ? 44.255 -3.916 -17.841 1.00 79.12 209 GLU A CA 1
ATOM 1681 C C . GLU A 1 209 ? 44.962 -3.893 -16.473 1.00 79.12 209 GLU A C 1
ATOM 1683 O O . GLU A 1 209 ? 46.102 -3.438 -16.389 1.00 79.12 209 GLU A O 1
ATOM 1688 N N . GLU A 1 210 ? 44.341 -4.447 -15.429 1.00 78.62 210 GLU A N 1
ATOM 1689 C CA . GLU A 1 210 ? 44.936 -4.623 -14.095 1.00 78.62 210 GLU A CA 1
ATOM 1690 C C . GLU A 1 210 ? 46.175 -5.538 -14.150 1.00 78.62 210 GLU A C 1
ATOM 1692 O O . GLU A 1 210 ? 47.283 -5.098 -13.838 1.00 78.62 210 GLU A O 1
ATOM 1697 N N . LEU A 1 211 ? 46.038 -6.750 -14.704 1.00 70.06 211 LEU A N 1
ATOM 1698 C CA . LEU A 1 211 ? 47.150 -7.701 -14.872 1.00 70.06 211 LEU A CA 1
ATOM 1699 C C . LEU A 1 211 ? 48.276 -7.165 -15.782 1.00 70.06 211 LEU A C 1
ATOM 1701 O O . LEU A 1 211 ? 49.455 -7.478 -15.587 1.00 70.06 211 LEU A O 1
ATOM 1705 N N . LYS A 1 212 ? 47.948 -6.321 -16.772 1.00 80.19 212 LYS A N 1
ATOM 1706 C CA . LYS A 1 212 ? 48.961 -5.610 -17.575 1.00 80.19 212 LYS A CA 1
ATOM 1707 C C . LYS A 1 212 ? 49.716 -4.572 -16.752 1.00 80.19 212 LYS A C 1
ATOM 1709 O O . LYS A 1 212 ? 50.919 -4.419 -16.960 1.00 80.19 212 LYS A O 1
ATOM 1714 N N . ALA A 1 213 ? 49.050 -3.836 -15.864 1.00 80.44 213 ALA A N 1
ATOM 1715 C CA . ALA A 1 213 ? 49.713 -2.853 -15.010 1.00 80.44 213 ALA A CA 1
ATOM 1716 C C . ALA A 1 213 ? 50.708 -3.538 -14.057 1.00 80.44 213 ALA A C 1
ATOM 1718 O O . ALA A 1 213 ? 51.855 -3.099 -13.953 1.00 80.44 213 ALA A O 1
ATOM 1719 N N . GLU A 1 214 ? 50.307 -4.662 -13.455 1.00 76.31 214 GLU A N 1
ATOM 1720 C CA . GLU A 1 214 ? 51.167 -5.487 -12.599 1.00 76.31 214 GLU A CA 1
ATOM 1721 C C . GLU A 1 214 ? 52.390 -6.016 -13.363 1.00 76.31 214 GLU A C 1
ATOM 1723 O O . GLU A 1 214 ? 53.525 -5.730 -12.974 1.00 76.31 214 GLU A O 1
ATOM 1728 N N . SER A 1 215 ? 52.189 -6.675 -14.511 1.00 76.38 215 SER A N 1
ATOM 1729 C CA . SER A 1 215 ? 53.285 -7.239 -15.315 1.00 76.38 215 SER A CA 1
ATOM 1730 C C . SER A 1 215 ? 54.278 -6.180 -15.830 1.00 76.38 215 SER A C 1
ATOM 1732 O O . SER A 1 215 ? 55.484 -6.434 -15.914 1.00 76.38 215 SER A O 1
ATOM 1734 N N . ASN A 1 216 ? 53.816 -4.960 -16.128 1.00 74.81 216 ASN A N 1
ATOM 1735 C CA . ASN A 1 216 ? 54.713 -3.851 -16.472 1.00 74.81 216 ASN A CA 1
ATOM 1736 C C . ASN A 1 216 ? 55.510 -3.336 -15.260 1.00 74.81 216 ASN A C 1
ATOM 1738 O O . ASN A 1 216 ? 56.629 -2.856 -15.439 1.00 74.81 216 ASN A O 1
ATOM 1742 N N . SER A 1 217 ? 54.980 -3.447 -14.037 1.00 70.50 217 SER A N 1
ATOM 1743 C CA . SER A 1 217 ? 55.693 -3.024 -12.825 1.00 70.50 217 SER A CA 1
ATOM 1744 C C . SER A 1 217 ? 56.879 -3.943 -12.504 1.00 70.50 217 SER A C 1
ATOM 1746 O O . SER A 1 217 ? 57.992 -3.448 -12.306 1.00 70.50 217 SER A O 1
ATOM 1748 N N . GLU A 1 218 ? 56.696 -5.267 -12.573 1.00 63.69 218 GLU A N 1
ATOM 1749 C CA . GLU A 1 218 ? 57.749 -6.255 -12.285 1.00 63.69 218 GLU A CA 1
ATOM 1750 C C . GLU A 1 218 ? 58.955 -6.105 -13.225 1.00 63.69 218 GLU A C 1
ATOM 1752 O O . GLU A 1 218 ? 60.106 -6.103 -12.784 1.00 63.69 218 GLU A O 1
ATOM 1757 N N . ASN A 1 219 ? 58.697 -5.877 -14.517 1.00 56.91 219 ASN A N 1
ATOM 1758 C CA . ASN A 1 219 ? 59.740 -5.685 -15.529 1.00 56.91 219 ASN A CA 1
ATOM 1759 C C . ASN A 1 219 ? 60.582 -4.406 -15.336 1.00 56.91 219 ASN A C 1
ATOM 1761 O O . ASN A 1 219 ? 61.644 -4.292 -15.942 1.00 56.91 219 ASN A O 1
ATOM 1765 N N . THR A 1 220 ? 60.160 -3.458 -14.489 1.00 55.28 220 THR A N 1
ATOM 1766 C CA . THR A 1 220 ? 60.964 -2.261 -14.159 1.00 55.28 220 THR A CA 1
ATOM 1767 C C . THR A 1 220 ? 61.840 -2.417 -12.911 1.00 55.28 220 THR A C 1
ATOM 1769 O O . THR A 1 220 ? 62.683 -1.559 -12.649 1.00 55.28 220 THR A O 1
ATOM 1772 N N . ALA A 1 221 ? 61.698 -3.514 -12.158 1.00 52.28 221 ALA A N 1
ATOM 1773 C CA . ALA A 1 221 ? 62.441 -3.742 -10.915 1.00 52.28 221 ALA A CA 1
ATOM 1774 C C . ALA A 1 221 ? 63.806 -4.440 -11.103 1.00 52.28 221 ALA A C 1
ATOM 1776 O O . ALA A 1 221 ? 64.624 -4.436 -10.184 1.00 52.28 221 ALA A O 1
ATOM 1777 N N . SER A 1 222 ? 64.066 -5.052 -12.264 1.00 49.72 222 SER A N 1
ATOM 1778 C CA . SER A 1 222 ? 65.187 -5.988 -12.468 1.00 49.72 222 SER A CA 1
ATOM 1779 C C . SER A 1 222 ? 66.483 -5.381 -13.032 1.00 49.72 222 SER A C 1
ATOM 1781 O O . SER A 1 222 ? 67.516 -6.048 -12.998 1.00 49.72 222 SER A O 1
ATOM 1783 N N . ASP A 1 223 ? 66.467 -4.135 -13.518 1.00 46.31 223 ASP A N 1
ATOM 1784 C CA . ASP A 1 223 ? 67.534 -3.572 -14.373 1.00 46.31 223 ASP A CA 1
ATOM 1785 C C . ASP A 1 223 ? 68.512 -2.615 -13.640 1.00 46.31 223 ASP A C 1
ATOM 1787 O O . ASP A 1 223 ? 69.117 -1.733 -14.244 1.00 46.31 223 ASP A O 1
ATOM 1791 N N . ASN A 1 224 ? 68.659 -2.742 -12.311 1.00 50.69 224 ASN A N 1
ATOM 1792 C CA . ASN A 1 224 ? 69.403 -1.787 -11.463 1.00 50.69 224 ASN A CA 1
ATOM 1793 C C . ASN A 1 224 ? 70.376 -2.445 -10.451 1.00 50.69 224 ASN A C 1
ATOM 1795 O O . ASN A 1 224 ? 70.385 -2.099 -9.267 1.00 50.69 224 ASN A O 1
ATOM 1799 N N . THR A 1 225 ? 71.238 -3.374 -10.898 1.00 49.00 225 THR A N 1
ATOM 1800 C CA . THR A 1 225 ? 72.187 -4.063 -9.983 1.00 49.00 225 THR A CA 1
ATOM 1801 C C . THR A 1 225 ? 73.599 -4.357 -10.532 1.00 49.00 225 THR A C 1
ATOM 1803 O O . THR A 1 225 ? 74.172 -5.408 -10.256 1.00 49.00 225 THR A O 1
ATOM 1806 N N . PHE A 1 226 ? 74.214 -3.406 -11.247 1.00 40.88 226 PHE A N 1
ATOM 1807 C CA . PHE A 1 226 ? 75.670 -3.339 -11.509 1.00 40.88 226 PHE A CA 1
ATOM 1808 C C . PHE A 1 226 ? 76.093 -1.858 -11.680 1.00 40.88 226 PHE A C 1
ATOM 1810 O O . PHE A 1 226 ? 75.488 -1.163 -12.485 1.00 40.88 226 PHE A O 1
ATOM 1817 N N . GLY A 1 227 ? 77.109 -1.281 -11.021 1.00 38.22 227 GLY A N 1
ATOM 1818 C CA . GLY A 1 227 ? 77.891 -1.730 -9.862 1.00 38.22 227 GLY A CA 1
ATOM 1819 C C . GLY A 1 227 ? 79.402 -1.464 -9.989 1.00 38.22 227 GLY A C 1
ATOM 1820 O O . GLY A 1 227 ? 80.077 -2.269 -10.614 1.00 38.22 227 GLY A O 1
ATOM 1821 N N . GLU A 1 228 ? 79.936 -0.406 -9.353 1.00 35.00 228 GLU A N 1
ATOM 1822 C CA . GLU A 1 228 ? 81.344 -0.302 -8.888 1.00 35.00 228 GLU A CA 1
ATOM 1823 C C . GLU A 1 228 ? 81.553 0.916 -7.933 1.00 35.00 228 GLU A C 1
ATOM 1825 O O . GLU A 1 228 ? 80.759 1.858 -7.995 1.00 35.00 228 GLU A O 1
ATOM 1830 N N . PRO A 1 229 ? 82.564 0.927 -7.027 1.00 61.09 229 PRO A N 1
ATOM 1831 C CA . PRO A 1 229 ? 82.751 1.971 -6.000 1.00 61.09 229 PRO A CA 1
ATOM 1832 C C . PRO A 1 229 ? 83.999 2.865 -6.197 1.00 61.09 229 PRO A C 1
ATOM 1834 O O . PRO A 1 229 ? 84.974 2.434 -6.808 1.00 61.09 229 PRO A O 1
ATOM 1837 N N . ASN A 1 230 ? 84.042 4.062 -5.581 1.00 36.09 230 ASN A N 1
ATOM 1838 C CA . ASN A 1 230 ? 85.311 4.751 -5.254 1.00 36.09 230 ASN A CA 1
ATOM 1839 C C . ASN A 1 230 ? 85.206 5.850 -4.161 1.00 36.09 230 ASN A C 1
ATOM 1841 O O . ASN A 1 230 ? 84.557 6.871 -4.354 1.00 36.09 230 ASN A O 1
ATOM 1845 N N . THR A 1 231 ? 85.858 5.584 -3.024 1.00 37.41 231 THR A N 1
ATOM 1846 C CA . THR A 1 231 ? 86.928 6.363 -2.344 1.00 37.41 231 THR A CA 1
ATOM 1847 C C . THR A 1 231 ? 86.926 7.917 -2.306 1.00 37.41 231 THR A C 1
ATOM 1849 O O . THR A 1 231 ? 86.920 8.556 -3.348 1.00 37.41 231 THR A O 1
ATOM 1852 N N . GLU A 1 232 ? 87.019 8.455 -1.070 1.00 37.25 232 GLU A N 1
ATOM 1853 C CA . GLU A 1 232 ? 87.747 9.637 -0.489 1.00 37.25 232 GLU A CA 1
ATOM 1854 C C . GLU A 1 232 ? 88.335 10.732 -1.439 1.00 37.25 232 GLU A C 1
ATOM 1856 O O . GLU A 1 232 ? 88.811 10.424 -2.523 1.00 37.25 232 GLU A O 1
ATOM 1861 N N . GLU A 1 233 ? 88.388 12.048 -1.142 1.00 37.69 233 GLU A N 1
ATOM 1862 C CA . GLU A 1 233 ? 88.757 12.796 0.094 1.00 37.69 233 GLU A CA 1
ATOM 1863 C C . GLU A 1 233 ? 88.104 14.234 0.179 1.00 37.69 233 GLU A C 1
ATOM 1865 O O . GLU A 1 233 ? 87.335 14.591 -0.716 1.00 37.69 233 GLU A O 1
ATOM 1870 N N . PRO A 1 234 ? 88.341 15.070 1.233 1.00 61.75 234 PRO A N 1
ATOM 1871 C CA . PRO A 1 234 ? 87.580 16.314 1.536 1.00 61.75 234 PRO A CA 1
ATOM 1872 C C . PRO A 1 234 ? 88.339 17.660 1.292 1.00 61.75 234 PRO A C 1
ATOM 1874 O O . PRO A 1 234 ? 89.348 17.658 0.597 1.00 61.75 234 PRO A O 1
ATOM 1877 N N . VAL A 1 235 ? 87.866 18.798 1.877 1.00 37.66 235 VAL A N 1
ATOM 1878 C CA . VAL A 1 235 ? 88.638 19.869 2.615 1.00 37.66 235 VAL A CA 1
ATOM 1879 C C . VAL A 1 235 ? 88.101 21.345 2.501 1.00 37.66 235 VAL A C 1
ATOM 1881 O O . VAL A 1 235 ? 87.932 21.852 1.400 1.00 37.66 235 VAL A O 1
ATOM 1884 N N . HIS A 1 236 ? 87.970 22.035 3.665 1.00 35.03 236 HIS A N 1
ATOM 1885 C CA . HIS A 1 236 ? 87.854 23.501 3.999 1.00 35.03 236 HIS A CA 1
ATOM 1886 C C . HIS A 1 236 ? 86.778 24.440 3.349 1.00 35.03 236 HIS A C 1
ATOM 1888 O O . HIS A 1 236 ? 86.329 24.193 2.240 1.00 35.03 236 HIS A O 1
ATOM 1894 N N . GLU A 1 237 ? 86.399 25.629 3.888 1.00 36.66 237 GLU A N 1
ATOM 1895 C CA . GLU A 1 237 ? 86.178 26.178 5.268 1.00 36.66 237 GLU A CA 1
ATOM 1896 C C . GLU A 1 237 ? 85.671 27.662 5.208 1.00 36.66 237 GLU A C 1
ATOM 1898 O O . GLU A 1 237 ? 85.800 28.296 4.164 1.00 36.66 237 GLU A O 1
ATOM 1903 N N . ASN A 1 238 ? 85.229 28.235 6.350 1.00 34.03 238 ASN A N 1
ATOM 1904 C CA . ASN A 1 238 ? 85.035 29.677 6.688 1.00 34.03 238 ASN A CA 1
ATOM 1905 C C . ASN A 1 238 ? 83.745 30.397 6.189 1.00 34.03 238 ASN A C 1
ATOM 1907 O O . ASN A 1 238 ? 83.330 30.200 5.055 1.00 34.03 238 ASN A O 1
ATOM 1911 N N . ALA A 1 239 ? 83.083 31.294 6.957 1.00 35.50 239 ALA A N 1
ATOM 1912 C CA . ALA A 1 239 ? 83.257 31.713 8.370 1.00 35.50 239 ALA A CA 1
ATOM 1913 C C . ALA A 1 239 ? 82.044 32.504 8.968 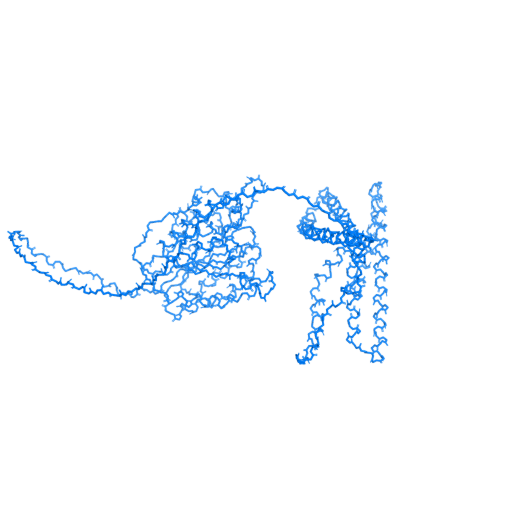1.00 35.50 239 ALA A C 1
ATOM 1915 O O . ALA A 1 239 ? 81.269 33.096 8.226 1.00 35.50 239 ALA A O 1
ATOM 1916 N N . GLN A 1 240 ? 81.995 32.582 10.315 1.00 33.28 240 GLN A N 1
ATOM 1917 C CA . GLN A 1 240 ? 81.411 33.635 11.199 1.00 33.28 240 GLN A CA 1
ATOM 1918 C C . GLN A 1 240 ? 79.871 33.861 11.340 1.00 33.28 240 GLN A C 1
ATOM 1920 O O . GLN A 1 240 ? 79.279 34.660 10.625 1.00 33.28 240 GLN A O 1
ATOM 1925 N N . GLU A 1 241 ? 79.251 33.190 12.334 1.00 42.59 241 GLU A N 1
ATOM 1926 C CA . GLU A 1 241 ? 78.797 33.699 13.674 1.00 42.59 241 GLU A CA 1
ATOM 1927 C C . GLU A 1 241 ? 78.399 35.191 13.933 1.00 42.59 241 GLU A C 1
ATOM 1929 O O . GLU A 1 241 ? 78.892 36.061 13.214 1.00 42.59 241 GLU A O 1
ATOM 1934 N N . PRO A 1 242 ? 77.712 35.554 15.070 1.00 58.81 242 PRO A N 1
ATOM 1935 C CA . PRO A 1 242 ? 76.937 34.755 16.073 1.00 58.81 242 PRO A CA 1
ATOM 1936 C C . PRO A 1 242 ? 75.641 35.421 16.688 1.00 58.81 242 PRO A C 1
ATOM 1938 O O . PRO A 1 242 ? 75.337 36.573 16.399 1.00 58.81 242 PRO A O 1
ATOM 1941 N N . VAL A 1 243 ? 74.979 34.703 17.633 1.00 44.28 243 VAL A N 1
ATOM 1942 C CA . VAL A 1 243 ? 74.004 35.111 18.714 1.00 44.28 243 VAL A CA 1
ATOM 1943 C C . VAL A 1 243 ? 72.655 35.799 18.347 1.00 44.28 243 VAL A C 1
ATOM 1945 O O . VAL A 1 243 ? 72.513 36.359 17.270 1.00 44.28 243 VAL A O 1
ATOM 1948 N N . ASP A 1 244 ? 71.565 35.732 19.147 1.00 39.00 244 ASP A N 1
ATOM 1949 C CA . ASP A 1 244 ? 71.406 35.499 20.611 1.00 39.00 244 ASP A CA 1
ATOM 1950 C C . ASP A 1 244 ? 70.161 34.658 21.041 1.00 39.00 244 ASP A C 1
ATOM 1952 O O . ASP A 1 244 ? 69.222 34.473 20.266 1.00 39.00 244 ASP A O 1
ATOM 1956 N N . HIS A 1 245 ? 70.132 34.201 22.308 1.00 42.91 245 HIS A N 1
ATOM 1957 C CA . HIS A 1 245 ? 69.030 33.480 23.009 1.00 42.91 245 HIS A CA 1
ATOM 1958 C C . HIS A 1 245 ? 68.654 34.209 24.330 1.00 42.91 245 HIS A C 1
ATOM 1960 O O . HIS A 1 245 ? 69.533 34.852 24.905 1.00 42.91 245 HIS A O 1
ATOM 1966 N N . PRO A 1 246 ? 67.393 34.160 24.837 1.00 54.97 246 PRO A N 1
ATOM 1967 C CA . PRO A 1 246 ? 66.882 33.105 25.763 1.00 54.97 246 PRO A CA 1
ATOM 1968 C C . PRO A 1 246 ? 65.391 32.718 25.470 1.00 54.97 246 PRO A C 1
ATOM 1970 O O . PRO A 1 246 ? 64.803 33.287 24.556 1.00 54.97 246 PRO A O 1
ATOM 1973 N N . ALA A 1 247 ? 64.710 31.683 26.006 1.00 36.84 247 ALA A N 1
ATOM 1974 C CA . ALA A 1 247 ? 64.498 31.141 27.373 1.00 36.84 247 ALA A CA 1
ATOM 1975 C C . ALA A 1 247 ? 63.733 32.104 28.328 1.00 36.84 247 ALA A C 1
ATOM 1977 O O . ALA A 1 247 ? 64.008 33.299 28.311 1.00 36.84 247 ALA A O 1
ATOM 1978 N N . SER A 1 248 ? 62.768 31.700 29.176 1.00 37.22 248 SER A N 1
ATOM 1979 C CA . SER A 1 248 ? 62.095 30.401 29.476 1.00 37.22 248 SER A CA 1
ATOM 1980 C C . SER A 1 248 ? 60.561 30.644 29.728 1.00 37.22 248 SER A C 1
ATOM 1982 O O . SER A 1 248 ? 60.047 31.551 29.081 1.00 37.22 248 SER A O 1
ATOM 1984 N N . GLU A 1 249 ? 59.685 29.967 30.508 1.00 32.78 249 GLU A N 1
ATOM 1985 C CA . GLU A 1 249 ? 59.721 28.941 31.586 1.00 32.78 249 GLU A CA 1
ATOM 1986 C C . GLU A 1 249 ? 58.326 28.222 31.735 1.00 32.78 249 GLU A C 1
ATOM 1988 O O . GLU A 1 249 ? 57.580 28.107 30.764 1.00 32.78 249 GLU A O 1
ATOM 1993 N N . THR A 1 250 ? 57.973 27.721 32.932 1.00 33.47 250 THR A N 1
ATOM 1994 C CA . THR A 1 250 ? 56.766 26.951 33.363 1.00 33.47 250 THR A CA 1
ATOM 1995 C C . THR A 1 250 ? 55.574 27.841 33.828 1.00 33.47 250 THR A C 1
ATOM 1997 O O . THR A 1 250 ? 55.692 29.058 33.743 1.00 33.47 250 THR A O 1
ATOM 2000 N N . SER A 1 251 ? 54.399 27.412 34.345 1.00 32.06 251 SER A N 1
ATOM 2001 C CA . SER A 1 251 ? 53.815 26.156 34.921 1.00 32.06 251 SER A CA 1
ATOM 2002 C C . SER A 1 251 ? 52.254 26.205 34.826 1.00 32.06 251 SER A C 1
ATOM 2004 O O . SER A 1 251 ? 51.712 27.297 34.695 1.00 32.06 251 SER A O 1
ATOM 2006 N N . VAL A 1 252 ? 51.470 25.108 34.732 1.00 35.88 252 VAL A N 1
ATOM 2007 C CA . VAL A 1 252 ? 50.899 24.242 35.822 1.00 35.88 252 VAL A CA 1
ATOM 2008 C C . VAL A 1 252 ? 50.291 25.084 36.979 1.00 35.88 252 VAL A C 1
ATOM 2010 O O . VAL A 1 252 ? 50.983 25.961 37.481 1.00 35.88 252 VAL A O 1
ATOM 2013 N N . GLU A 1 253 ? 49.019 24.961 37.414 1.00 30.80 253 GLU A N 1
ATOM 2014 C CA . GLU A 1 253 ? 48.274 23.755 37.865 1.00 30.80 253 GLU A CA 1
ATOM 2015 C C . GLU A 1 253 ? 46.711 23.871 37.789 1.00 30.80 253 GLU A C 1
ATOM 2017 O O . GLU A 1 253 ? 46.170 24.844 37.270 1.00 30.80 253 GLU A O 1
ATOM 2022 N N . ASN A 1 254 ? 45.990 22.854 38.294 1.00 36.16 254 ASN A N 1
ATOM 2023 C CA . ASN A 1 254 ? 44.520 22.707 38.399 1.00 36.16 254 ASN A CA 1
ATOM 2024 C C . ASN A 1 254 ? 43.874 23.681 39.435 1.00 36.16 254 ASN A C 1
ATOM 2026 O O . ASN A 1 254 ? 44.575 24.403 40.136 1.00 36.16 254 ASN A O 1
ATOM 2030 N N . THR A 1 255 ? 42.550 23.757 39.660 1.00 30.06 255 THR A N 1
ATOM 2031 C CA . THR A 1 255 ? 41.692 22.733 40.320 1.00 30.06 255 THR A CA 1
ATOM 2032 C C . THR A 1 255 ? 40.206 23.152 40.262 1.00 30.06 255 THR A C 1
ATOM 2034 O O . THR A 1 255 ? 39.907 24.341 40.198 1.00 30.06 255 THR A O 1
ATOM 2037 N N . ALA A 1 256 ? 39.266 22.201 40.329 1.00 38.19 256 ALA A N 1
ATOM 2038 C CA . ALA A 1 256 ? 37.836 22.463 40.578 1.00 38.19 256 ALA A CA 1
ATOM 2039 C C . ALA A 1 256 ? 37.512 22.537 42.090 1.00 38.19 256 ALA A C 1
ATOM 2041 O O . ALA A 1 256 ? 38.358 22.162 42.899 1.00 38.19 256 ALA A O 1
ATOM 2042 N N . THR A 1 257 ? 36.291 22.951 42.474 1.00 32.78 257 THR A N 1
ATOM 2043 C CA . THR A 1 257 ? 35.368 22.268 43.433 1.00 32.78 257 THR A CA 1
ATOM 2044 C C . THR A 1 257 ? 34.167 23.178 43.788 1.00 32.78 257 THR A C 1
ATOM 2046 O O . THR A 1 257 ? 34.204 24.390 43.606 1.00 32.78 257 THR A O 1
ATOM 2049 N N . GLU A 1 258 ? 33.086 22.537 44.226 1.00 37.50 258 GLU A N 1
ATOM 2050 C CA . GLU A 1 258 ? 31.732 22.994 44.572 1.00 37.50 258 GLU A CA 1
ATOM 2051 C C . GLU A 1 258 ? 31.611 24.143 45.597 1.00 37.50 258 GLU A C 1
ATOM 2053 O O . GLU A 1 258 ? 32.446 24.296 46.486 1.00 37.50 258 GLU A O 1
ATOM 2058 N N . THR A 1 259 ? 30.485 24.873 45.541 1.00 30.77 259 THR A N 1
ATOM 2059 C CA . THR A 1 259 ? 29.530 25.206 46.644 1.00 30.77 259 THR A CA 1
ATOM 2060 C C . THR A 1 259 ? 28.507 26.248 46.130 1.00 30.77 259 THR A C 1
ATOM 2062 O O . THR A 1 259 ? 28.758 26.868 45.101 1.00 30.77 259 THR A O 1
ATOM 2065 N N . ASN A 1 260 ? 27.389 26.593 46.785 1.00 33.00 260 ASN A N 1
ATOM 2066 C CA . ASN A 1 260 ? 26.275 25.878 47.449 1.00 33.00 260 ASN A CA 1
ATOM 2067 C C . ASN A 1 260 ? 25.210 26.968 47.804 1.00 33.00 260 ASN A C 1
ATOM 2069 O O . ASN A 1 260 ? 25.491 28.146 47.601 1.00 33.00 260 ASN A O 1
ATOM 2073 N N . GLU A 1 261 ? 24.052 26.605 48.378 1.00 32.78 261 GLU A N 1
ATOM 2074 C CA . GLU A 1 261 ? 22.974 27.509 48.873 1.00 32.78 261 GLU A CA 1
ATOM 2075 C C . GLU A 1 261 ? 22.182 28.243 47.752 1.00 32.78 261 GLU A C 1
ATOM 2077 O O . GLU A 1 261 ? 22.753 28.686 46.765 1.00 32.78 261 GLU A O 1
ATOM 2082 N N . SER A 1 262 ? 20.844 28.358 47.685 1.00 36.47 262 SER A N 1
ATOM 2083 C CA . SER A 1 262 ? 19.672 28.263 48.589 1.00 36.47 262 SER A CA 1
ATOM 2084 C C . SER A 1 262 ? 19.164 29.590 49.183 1.00 36.47 262 SER A C 1
ATOM 2086 O O . SER A 1 262 ? 19.716 30.067 50.169 1.00 36.47 262 SER A O 1
ATOM 2088 N N . HIS A 1 263 ? 18.046 30.110 48.651 1.00 37.00 263 HIS A N 1
ATOM 2089 C CA . HIS A 1 263 ? 17.127 31.100 49.258 1.00 37.00 263 HIS A CA 1
ATOM 2090 C C . HIS A 1 263 ? 15.731 30.918 48.599 1.00 37.00 263 HIS A C 1
ATOM 2092 O O . HIS A 1 263 ? 15.651 30.890 47.375 1.00 37.00 263 HIS A O 1
ATOM 2098 N N . THR A 1 264 ? 14.687 30.442 49.297 1.00 33.97 264 THR A N 1
ATOM 2099 C CA . THR A 1 264 ? 13.726 31.112 50.223 1.00 33.97 264 THR A CA 1
ATOM 2100 C C . THR A 1 264 ? 12.470 31.683 49.548 1.00 33.97 264 THR A C 1
ATOM 2102 O O . THR A 1 264 ? 12.546 32.471 48.613 1.00 33.97 264 THR A O 1
ATOM 2105 N N . THR A 1 265 ? 11.311 31.293 50.084 1.00 41.78 265 THR A N 1
ATOM 2106 C CA . THR A 1 265 ? 9.948 31.720 49.718 1.00 41.78 265 THR A CA 1
ATOM 2107 C C . THR A 1 265 ? 9.579 33.077 50.328 1.00 41.78 265 THR A C 1
ATOM 2109 O O . THR A 1 265 ? 10.020 33.368 51.436 1.00 41.78 265 THR A O 1
ATOM 2112 N N . GLU A 1 266 ? 8.664 33.835 49.709 1.00 39.09 266 GLU A N 1
ATOM 2113 C CA . GLU A 1 266 ? 7.917 34.903 50.401 1.00 39.09 266 GLU A CA 1
ATOM 2114 C C . GLU A 1 266 ? 6.488 35.085 49.831 1.00 39.09 266 GLU A C 1
ATOM 2116 O O . GLU A 1 266 ? 6.147 34.473 48.817 1.00 39.09 266 GLU A O 1
ATOM 2121 N N . THR A 1 267 ? 5.619 35.845 50.520 1.00 39.97 267 THR A N 1
ATOM 2122 C CA . THR A 1 267 ? 4.146 35.777 50.349 1.00 39.97 267 THR A CA 1
ATOM 2123 C C . THR A 1 267 ? 3.427 37.110 50.622 1.00 39.97 267 THR A C 1
ATOM 2125 O O . THR A 1 267 ? 3.688 37.730 51.648 1.00 39.97 267 THR A O 1
ATOM 2128 N N . ALA A 1 268 ? 2.454 37.485 49.777 1.00 40.78 268 ALA A N 1
ATOM 2129 C CA . ALA A 1 268 ? 1.437 38.540 49.991 1.00 40.78 268 ALA A CA 1
ATOM 2130 C C . ALA A 1 268 ? 0.227 38.260 49.049 1.00 40.78 268 ALA A C 1
ATOM 2132 O O . ALA A 1 268 ? 0.465 37.731 47.967 1.00 40.78 268 ALA A O 1
ATOM 2133 N N . THR A 1 269 ? -1.084 38.403 49.339 1.00 35.69 269 THR A N 1
ATOM 2134 C CA . THR A 1 269 ? -1.938 39.384 50.077 1.00 35.69 269 THR A CA 1
ATOM 2135 C C . THR A 1 269 ? -2.079 40.756 49.389 1.00 35.69 269 THR A C 1
ATOM 2137 O O . THR A 1 269 ? -1.050 41.335 49.066 1.00 35.69 269 THR A O 1
ATOM 2140 N N . ALA A 1 270 ? -3.260 41.380 49.212 1.00 38.84 270 ALA A N 1
ATOM 2141 C CA . ALA A 1 270 ? -4.680 40.986 49.396 1.00 38.84 270 ALA A CA 1
ATOM 2142 C C . ALA A 1 270 ? -5.629 42.018 48.687 1.00 38.84 270 ALA A C 1
ATOM 2144 O O . ALA A 1 270 ? -5.137 42.817 47.896 1.00 38.84 270 ALA A O 1
ATOM 2145 N N . ASP A 1 271 ? -6.937 42.008 49.017 1.00 34.47 271 ASP A N 1
ATOM 2146 C CA . ASP A 1 271 ? -8.059 42.881 48.564 1.00 34.47 271 ASP A CA 1
ATOM 2147 C C . ASP A 1 271 ? -8.506 42.727 47.082 1.00 34.47 271 ASP A C 1
ATOM 2149 O O . ASP A 1 271 ? -7.680 42.495 46.205 1.00 34.47 271 ASP A O 1
ATOM 2153 N N . ALA A 1 272 ? -9.796 42.650 46.693 1.00 41.44 272 ALA A N 1
ATOM 2154 C CA . ALA A 1 272 ? -11.077 43.293 47.093 1.00 41.44 272 ALA A CA 1
ATOM 2155 C C . ALA A 1 272 ? -11.299 44.684 46.442 1.00 41.44 272 ALA A C 1
ATOM 2157 O O . ALA A 1 272 ? -10.349 45.444 46.296 1.00 41.44 272 ALA A O 1
ATOM 2158 N N . SER A 1 273 ? -12.495 45.104 45.993 1.00 38.44 273 SER A N 1
ATOM 2159 C CA . SER A 1 273 ? -13.870 44.529 46.008 1.00 38.44 273 SER A CA 1
ATOM 2160 C C . SER A 1 273 ? -14.562 44.804 44.629 1.00 38.44 273 SER A C 1
ATOM 2162 O O . SER A 1 273 ? -13.846 45.142 43.691 1.00 38.44 273 SER A O 1
ATOM 2164 N N . GLU A 1 274 ? -15.866 44.695 44.305 1.00 38.47 274 GLU A N 1
ATOM 2165 C CA . GLU A 1 274 ? -17.152 44.596 45.039 1.00 38.47 274 GLU A CA 1
ATOM 2166 C C . GLU A 1 274 ? -18.196 43.760 44.218 1.00 38.47 274 GLU A C 1
ATOM 2168 O O . GLU A 1 274 ? -17.855 42.690 43.719 1.00 38.47 274 GLU A O 1
ATOM 2173 N N . THR A 1 275 ? -19.463 44.199 44.060 1.00 40.38 275 THR A N 1
ATOM 2174 C CA . THR A 1 275 ? -20.604 43.406 43.529 1.00 40.38 275 THR A CA 1
ATOM 2175 C C . THR A 1 275 ? -21.520 44.137 42.533 1.00 40.38 275 THR A C 1
ATOM 2177 O O . THR A 1 275 ? -21.909 45.273 42.799 1.00 40.38 275 THR A O 1
ATOM 2180 N N . THR A 1 276 ? -21.991 43.445 41.483 1.00 37.75 276 THR A N 1
ATOM 2181 C CA . THR A 1 276 ? -23.364 43.446 40.878 1.00 37.75 276 THR A CA 1
ATOM 2182 C C . THR A 1 276 ? -23.336 42.556 39.610 1.00 37.75 276 THR A C 1
ATOM 2184 O O . THR A 1 276 ? -22.259 42.341 39.069 1.00 37.75 276 THR A O 1
ATOM 2187 N N . GLU A 1 277 ? -24.404 41.947 39.078 1.00 40.28 277 GLU A N 1
ATOM 2188 C CA . GLU A 1 277 ? -25.842 41.886 39.406 1.00 40.28 277 GLU A CA 1
ATOM 2189 C C . GLU A 1 277 ? -26.384 40.477 39.028 1.00 40.28 277 GLU A C 1
ATOM 2191 O O . GLU A 1 277 ? -25.729 39.759 38.273 1.00 40.28 277 GLU A O 1
ATOM 2196 N N . ALA A 1 278 ? -27.552 40.050 39.530 1.00 46.66 278 ALA A N 1
ATOM 2197 C CA . ALA A 1 278 ? -28.043 38.669 39.364 1.00 46.66 278 ALA A CA 1
ATOM 2198 C C . ALA A 1 278 ? -29.284 38.536 38.448 1.00 46.66 278 ALA A C 1
ATOM 2200 O O . ALA A 1 278 ? -30.333 39.109 38.759 1.00 46.66 278 ALA A O 1
ATOM 2201 N N . PRO A 1 279 ? -29.232 37.708 37.385 1.00 48.88 279 PRO A N 1
ATOM 2202 C CA . PRO A 1 279 ? -30.405 37.134 36.733 1.00 48.88 279 PRO A CA 1
ATOM 2203 C C . PRO A 1 279 ? -30.766 35.752 37.318 1.00 48.88 279 PRO A C 1
ATOM 2205 O O . PRO A 1 279 ? -29.958 35.090 37.963 1.00 48.88 279 PRO A O 1
ATOM 2208 N N . LYS A 1 280 ? -32.026 35.349 37.126 1.00 45.53 280 LYS A N 1
ATOM 2209 C CA . LYS A 1 280 ? -32.670 34.205 37.798 1.00 45.53 280 LYS A CA 1
ATOM 2210 C C . LYS A 1 280 ? -32.206 32.844 37.279 1.00 45.53 280 LYS A C 1
ATOM 2212 O O . LYS A 1 280 ? -31.827 32.707 36.122 1.00 45.53 280 LYS A O 1
ATOM 2217 N N . GLU A 1 281 ? -32.371 31.839 38.135 1.00 49.78 281 GLU A N 1
ATOM 2218 C CA . GLU A 1 281 ? -32.347 30.423 37.773 1.00 49.78 281 GLU A CA 1
ATOM 2219 C C . GLU A 1 281 ? -33.400 30.114 36.695 1.00 49.78 281 GLU A C 1
ATOM 2221 O O . GLU A 1 281 ? -34.589 30.373 36.891 1.00 49.78 281 GLU A O 1
ATOM 2226 N N . GLU A 1 282 ? -32.983 29.476 35.604 1.00 42.53 282 GLU A N 1
ATOM 2227 C CA . GLU A 1 282 ? -33.851 28.613 34.801 1.00 42.53 282 GLU A CA 1
ATOM 2228 C C . GLU A 1 282 ? -33.107 27.278 34.664 1.00 42.53 282 GLU A C 1
ATOM 2230 O O . GLU A 1 282 ? -32.021 27.200 34.092 1.00 42.53 282 GLU A O 1
ATOM 2235 N N . HIS A 1 283 ? -33.600 26.257 35.371 1.00 50.12 283 HIS A N 1
ATOM 2236 C CA . HIS A 1 283 ? -32.792 25.113 35.817 1.00 50.12 283 HIS A CA 1
ATOM 2237 C C . HIS A 1 283 ? -32.751 23.975 34.775 1.00 50.12 283 HIS A C 1
ATOM 2239 O O . HIS A 1 283 ? -32.993 22.803 35.089 1.00 50.12 283 HIS A O 1
ATOM 2245 N N . ASP A 1 284 ? -32.442 24.321 33.524 1.00 42.28 284 ASP A N 1
ATOM 2246 C CA . ASP A 1 284 ? -32.267 23.353 32.441 1.00 42.28 284 ASP A CA 1
ATOM 2247 C C . ASP A 1 284 ? -31.080 22.435 32.747 1.00 42.28 284 ASP A C 1
ATOM 2249 O O . ASP A 1 284 ? -29.908 22.803 32.656 1.00 42.28 284 ASP A O 1
ATOM 2253 N N . SER A 1 285 ? -31.403 21.207 33.156 1.00 50.88 285 SER A N 1
ATOM 2254 C CA . SER A 1 285 ? -30.405 20.173 33.406 1.00 50.88 285 SER A CA 1
ATOM 2255 C C . SER A 1 285 ? -29.730 19.814 32.084 1.00 50.88 285 SER A C 1
ATOM 2257 O O . SER A 1 285 ? -30.427 19.332 31.185 1.00 50.88 285 SER A O 1
ATOM 2259 N N . PRO A 1 286 ? -28.399 19.966 31.944 1.00 50.72 286 PRO A N 1
ATOM 2260 C CA . PRO A 1 286 ? -27.707 19.441 30.785 1.00 50.72 286 PRO A CA 1
ATOM 2261 C C . PRO A 1 286 ? -27.797 17.916 30.837 1.00 50.72 286 PRO A C 1
ATOM 2263 O O . PRO A 1 286 ? -27.025 17.248 31.527 1.00 50.72 286 PRO A O 1
ATOM 2266 N N . ALA A 1 287 ? -28.738 17.361 30.073 1.00 48.34 287 ALA A N 1
ATOM 2267 C CA . ALA A 1 287 ? -28.759 15.959 29.690 1.00 48.34 287 ALA A CA 1
ATOM 2268 C C . ALA A 1 287 ? -27.596 15.696 28.719 1.00 48.34 287 ALA A C 1
ATOM 2270 O O . ALA A 1 287 ? -27.796 15.395 27.544 1.00 48.34 287 ALA A O 1
ATOM 2271 N N . SER A 1 288 ? -26.369 15.859 29.225 1.00 49.59 288 SER A N 1
ATOM 2272 C CA . SER A 1 288 ? -25.135 15.448 28.570 1.00 49.59 288 SER A CA 1
ATOM 2273 C C . SER A 1 288 ? -25.235 13.942 28.375 1.00 49.59 288 SER A C 1
ATOM 2275 O O . SER A 1 288 ? -25.137 13.171 29.334 1.00 49.59 288 SER A O 1
ATOM 2277 N N . ALA A 1 289 ? -25.610 13.546 27.160 1.00 49.25 289 ALA A N 1
ATOM 2278 C CA . ALA A 1 289 ? -26.065 12.196 26.885 1.00 49.25 289 ALA A CA 1
ATOM 2279 C C . ALA A 1 289 ? -24.950 11.192 27.184 1.00 49.25 289 ALA A C 1
ATOM 2281 O O . ALA A 1 289 ? -23.789 11.414 26.838 1.00 49.25 289 ALA A O 1
ATOM 2282 N N . ALA A 1 290 ? -25.309 10.078 27.824 1.00 44.62 290 ALA A N 1
ATOM 2283 C CA . ALA A 1 290 ? -24.363 9.028 28.164 1.00 44.62 290 ALA A CA 1
ATOM 2284 C C . ALA A 1 290 ? -23.826 8.362 26.887 1.00 44.62 290 ALA A C 1
ATOM 2286 O O . ALA A 1 290 ? -24.419 7.416 26.368 1.00 44.62 290 ALA A O 1
ATOM 2287 N N . PHE A 1 291 ? -22.689 8.856 26.395 1.00 47.00 291 PHE A N 1
ATOM 2288 C CA . PHE A 1 291 ? -21.913 8.245 25.317 1.00 47.00 291 PHE A CA 1
ATOM 2289 C C . PHE A 1 291 ? -21.178 7.009 25.864 1.00 47.00 291 PHE A C 1
ATOM 2291 O O . PHE A 1 291 ? -19.967 6.991 26.063 1.00 47.00 291 PHE A O 1
ATOM 2298 N N . THR A 1 292 ? -21.969 5.995 26.222 1.00 44.47 292 THR A N 1
ATOM 2299 C CA . THR A 1 292 ? -21.516 4.728 26.810 1.00 44.47 292 THR A CA 1
ATOM 2300 C C . THR A 1 292 ? -22.192 3.519 26.162 1.00 44.47 292 THR A C 1
ATOM 2302 O O . THR A 1 292 ? -22.361 2.481 26.802 1.00 44.47 292 THR A O 1
ATOM 2305 N N . GLU A 1 293 ? -22.528 3.611 24.873 1.00 49.00 293 GLU A N 1
ATOM 2306 C CA . GLU A 1 293 ? -22.161 2.481 24.019 1.00 49.00 293 GLU A CA 1
ATOM 2307 C C . GLU A 1 293 ? -20.630 2.465 23.976 1.00 49.00 293 GLU A C 1
ATOM 2309 O O . GLU A 1 293 ? -20.002 3.502 23.766 1.00 49.00 293 GLU A O 1
ATOM 2314 N N . SER A 1 294 ? -20.009 1.318 24.249 1.00 52.25 294 SER A N 1
ATOM 2315 C CA . SER A 1 294 ? -18.556 1.207 24.148 1.00 52.25 294 SER A CA 1
ATOM 2316 C C . SER A 1 294 ? -18.174 1.309 22.674 1.00 52.25 294 SER A C 1
ATOM 2318 O O . SER A 1 294 ? -18.357 0.330 21.944 1.00 52.25 294 SER A O 1
ATOM 2320 N N . GLU A 1 295 ? -17.681 2.475 22.243 1.00 65.94 295 GLU A N 1
ATOM 2321 C CA . GLU A 1 295 ? -17.192 2.688 20.880 1.00 65.94 295 GLU A CA 1
ATOM 2322 C C . GLU A 1 295 ? -16.182 1.589 20.548 1.00 65.94 295 GLU A C 1
ATOM 2324 O O . GLU A 1 295 ? -15.099 1.498 21.130 1.00 65.94 295 GLU A O 1
ATOM 2329 N N . GLY A 1 296 ? -16.615 0.655 19.699 1.00 75.56 296 GLY A N 1
ATOM 2330 C CA . GLY A 1 296 ? -15.914 -0.609 19.545 1.00 75.56 296 GLY A CA 1
ATOM 2331 C C . GLY A 1 296 ? -14.532 -0.406 18.937 1.00 75.56 296 GLY A C 1
ATOM 2332 O O . GLY A 1 296 ? -14.307 0.540 18.187 1.00 75.56 296 GLY A O 1
ATOM 2333 N N . ASN A 1 297 ? -13.597 -1.312 19.225 1.00 91.69 297 ASN A N 1
ATOM 2334 C CA . ASN A 1 297 ? -12.275 -1.258 18.612 1.00 91.69 297 ASN A CA 1
ATOM 2335 C C . ASN A 1 297 ? -12.407 -1.377 17.077 1.00 91.69 297 ASN A C 1
ATOM 2337 O O . ASN A 1 297 ? -12.690 -2.462 16.563 1.00 91.69 297 ASN A O 1
ATOM 2341 N N . ARG A 1 298 ? -12.197 -0.268 16.352 1.00 95.62 298 ARG A N 1
ATOM 2342 C CA . ARG A 1 298 ? -12.130 -0.219 14.881 1.00 95.62 298 ARG A CA 1
ATOM 2343 C C . ARG A 1 298 ? -10.678 -0.104 14.419 1.00 95.62 298 ARG A C 1
ATOM 2345 O O . ARG A 1 298 ? -9.849 0.533 15.082 1.00 95.62 298 ARG A O 1
ATOM 2352 N N . ALA A 1 299 ? -10.381 -0.682 13.261 1.00 97.19 299 ALA A N 1
ATOM 2353 C CA . ALA A 1 299 ? -9.146 -0.436 12.529 1.00 97.19 299 ALA A CA 1
ATOM 2354 C C . ALA A 1 299 ? -9.381 -0.385 11.017 1.00 97.19 299 ALA A C 1
ATOM 2356 O O . ALA A 1 299 ? -10.101 -1.216 10.463 1.00 97.19 299 ALA A O 1
ATOM 2357 N N . ASP A 1 300 ? -8.676 0.539 10.378 1.00 98.19 300 ASP A N 1
ATOM 2358 C CA . ASP A 1 300 ? -8.525 0.659 8.936 1.00 98.19 300 ASP A CA 1
ATOM 2359 C C . ASP A 1 300 ? -7.067 0.395 8.578 1.00 98.19 300 ASP A C 1
ATOM 2361 O O . ASP A 1 300 ? -6.169 1.107 9.034 1.00 98.19 300 ASP A O 1
ATOM 2365 N N . VAL A 1 301 ? -6.828 -0.623 7.755 1.00 98.50 301 VAL A N 1
ATOM 2366 C CA . VAL A 1 301 ? -5.480 -1.054 7.377 1.00 98.50 301 VAL A CA 1
ATOM 2367 C C . VAL A 1 301 ? -5.352 -1.049 5.865 1.00 98.50 301 VAL A C 1
ATOM 2369 O O . VAL A 1 301 ? -5.853 -1.945 5.188 1.00 98.50 301 VAL A O 1
ATOM 2372 N N . LEU A 1 302 ? -4.663 -0.044 5.336 1.00 98.69 302 LEU A N 1
ATOM 2373 C CA . LEU A 1 302 ? -4.342 0.078 3.924 1.00 98.69 302 LEU A CA 1
ATOM 2374 C C . LEU A 1 302 ? -3.012 -0.618 3.618 1.00 98.69 302 LEU A C 1
ATOM 2376 O O . LEU A 1 302 ? -1.958 -0.186 4.077 1.00 98.69 302 LEU A O 1
ATOM 2380 N N . PHE A 1 303 ? -3.061 -1.667 2.802 1.00 98.69 303 PHE A N 1
ATOM 2381 C CA . PHE A 1 303 ? -1.871 -2.260 2.201 1.00 98.69 303 PHE A CA 1
ATOM 2382 C C . PHE A 1 303 ? -1.491 -1.471 0.946 1.00 98.69 303 PHE A C 1
ATOM 2384 O O . PHE A 1 303 ? -2.256 -1.435 -0.021 1.00 98.69 303 PHE A O 1
ATOM 2391 N N . VAL A 1 304 ? -0.317 -0.846 0.972 1.00 98.62 304 VAL A N 1
ATOM 2392 C CA . VAL A 1 304 ? 0.303 -0.178 -0.174 1.00 98.62 304 VAL A CA 1
ATOM 2393 C C . VAL A 1 304 ? 1.352 -1.132 -0.725 1.00 98.62 304 VAL A C 1
ATOM 2395 O O . VAL A 1 304 ? 2.346 -1.422 -0.066 1.00 98.62 304 VAL A O 1
ATOM 2398 N N . LEU A 1 305 ? 1.084 -1.698 -1.895 1.00 98.19 305 LEU A N 1
ATOM 2399 C CA . LEU A 1 305 ? 1.921 -2.734 -2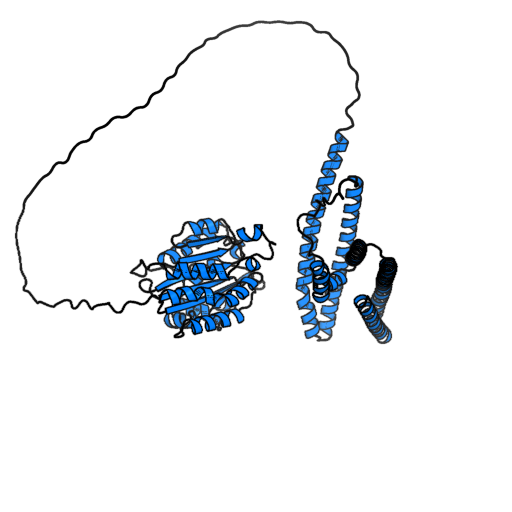.486 1.00 98.19 305 LEU A CA 1
ATOM 2400 C C . LEU A 1 305 ? 2.557 -2.193 -3.751 1.00 98.19 305 LEU A C 1
ATOM 2402 O O . LEU A 1 305 ? 1.863 -1.854 -4.708 1.00 98.19 305 LEU A O 1
ATOM 2406 N N . ASP A 1 306 ? 3.872 -2.154 -3.769 1.00 97.31 306 ASP A N 1
ATOM 2407 C CA . ASP A 1 306 ? 4.600 -2.044 -5.015 1.00 97.31 306 ASP A CA 1
ATOM 2408 C C . ASP A 1 306 ? 4.207 -3.212 -5.941 1.00 97.31 306 ASP A C 1
ATOM 2410 O O . ASP A 1 306 ? 4.110 -4.368 -5.517 1.00 97.31 306 ASP A O 1
ATOM 2414 N N . ALA A 1 307 ? 3.875 -2.889 -7.189 1.00 97.00 307 ALA A N 1
ATOM 2415 C CA . ALA A 1 307 ? 3.497 -3.827 -8.236 1.00 97.00 307 ALA A CA 1
ATOM 2416 C C . ALA A 1 307 ? 4.562 -3.915 -9.343 1.00 97.00 307 ALA A C 1
ATOM 2418 O O . ALA A 1 307 ? 4.218 -4.188 -10.499 1.00 97.00 307 ALA A O 1
ATOM 2419 N N . SER A 1 308 ? 5.838 -3.721 -9.002 1.00 93.88 308 SER A N 1
ATOM 2420 C CA . SER A 1 308 ? 6.994 -4.148 -9.795 1.00 93.88 308 SER A CA 1
ATOM 2421 C C . SER A 1 308 ? 6.950 -5.651 -10.113 1.00 93.88 308 SER A C 1
ATOM 2423 O O . SER A 1 308 ? 6.172 -6.423 -9.541 1.00 93.88 308 SER A O 1
ATOM 2425 N N . GLY A 1 309 ? 7.780 -6.095 -11.063 1.00 91.50 309 GLY A N 1
ATOM 2426 C CA . GLY A 1 309 ? 7.864 -7.510 -11.446 1.00 91.50 309 GLY A CA 1
ATOM 2427 C C . GLY A 1 309 ? 8.435 -8.416 -10.346 1.00 91.50 309 GLY A C 1
ATOM 2428 O O . GLY A 1 309 ? 7.994 -9.559 -10.203 1.00 91.50 309 GLY A O 1
ATOM 2429 N N . SER A 1 310 ? 9.388 -7.899 -9.571 1.00 91.19 310 SER A N 1
ATOM 2430 C CA . SER A 1 310 ? 10.132 -8.598 -8.516 1.00 91.19 310 SER A CA 1
ATOM 2431 C C . SER A 1 310 ? 9.376 -8.674 -7.187 1.00 91.19 310 SER A C 1
ATOM 2433 O O . SER A 1 310 ? 9.571 -9.627 -6.437 1.00 91.19 310 SER A O 1
ATOM 2435 N N . MET A 1 311 ? 8.404 -7.790 -6.945 1.00 95.19 311 MET A N 1
ATOM 2436 C CA . MET A 1 311 ? 7.484 -7.866 -5.799 1.00 95.19 311 MET A CA 1
ATOM 2437 C C . MET A 1 311 ? 6.575 -9.107 -5.769 1.00 95.19 311 MET A C 1
ATOM 2439 O O . MET A 1 311 ? 5.893 -9.353 -4.770 1.00 95.19 311 MET A O 1
ATOM 2443 N N . ARG A 1 312 ? 6.520 -9.912 -6.839 1.00 94.62 312 ARG A N 1
ATOM 2444 C CA . ARG A 1 312 ? 5.584 -11.045 -6.966 1.00 94.62 312 ARG A CA 1
ATOM 2445 C C . ARG A 1 312 ? 5.569 -12.019 -5.765 1.00 94.62 312 ARG A C 1
ATOM 2447 O O . ARG A 1 312 ? 4.458 -12.324 -5.317 1.00 94.62 312 ARG A O 1
ATOM 2454 N N . PRO A 1 313 ? 6.703 -12.460 -5.181 1.00 94.81 313 PRO A N 1
ATOM 2455 C CA . PRO A 1 313 ? 6.691 -13.340 -4.009 1.00 94.81 313 PRO A CA 1
ATOM 2456 C C . PRO A 1 313 ? 6.038 -12.703 -2.776 1.00 94.81 313 PRO A C 1
ATOM 2458 O O . PRO A 1 313 ? 5.396 -13.399 -1.985 1.00 94.81 313 PRO A O 1
ATOM 2461 N N . CYS A 1 314 ? 6.112 -11.373 -2.635 1.00 95.75 314 CYS A N 1
ATOM 2462 C CA . CYS A 1 314 ? 5.420 -10.650 -1.571 1.00 95.75 314 CYS A CA 1
ATOM 2463 C C . CYS A 1 314 ? 3.892 -10.768 -1.717 1.00 95.75 314 CYS A C 1
ATOM 2465 O O . CYS A 1 314 ? 3.201 -11.019 -0.727 1.00 95.75 314 CYS A O 1
ATOM 2467 N N . PHE A 1 315 ? 3.348 -10.689 -2.940 1.00 96.56 315 PHE A N 1
ATOM 2468 C CA . PHE A 1 315 ? 1.923 -10.957 -3.187 1.00 96.56 315 PHE A CA 1
ATOM 2469 C C . PHE A 1 315 ? 1.542 -12.407 -2.857 1.00 96.56 315 PHE A C 1
ATOM 2471 O O . PHE A 1 315 ? 0.510 -12.634 -2.222 1.00 96.56 315 PHE A O 1
ATOM 2478 N N . ASP A 1 316 ? 2.360 -13.385 -3.257 1.00 96.12 316 ASP A N 1
ATOM 2479 C CA . ASP A 1 316 ? 2.096 -14.808 -3.007 1.00 96.12 316 ASP A CA 1
ATOM 2480 C C . ASP A 1 316 ? 2.121 -15.160 -1.508 1.00 96.12 316 ASP A C 1
ATOM 2482 O O . ASP A 1 316 ? 1.207 -15.829 -1.006 1.00 96.12 316 ASP A O 1
ATOM 2486 N N . GLN A 1 317 ? 3.076 -14.627 -0.742 1.00 96.62 317 GLN A N 1
ATOM 2487 C CA . GLN A 1 317 ? 3.069 -14.775 0.714 1.00 96.62 317 GLN A CA 1
ATOM 2488 C C . GLN A 1 317 ? 1.932 -13.995 1.389 1.00 96.62 317 GLN A C 1
ATOM 2490 O O . GLN A 1 317 ? 1.304 -14.524 2.309 1.00 96.62 317 GLN A O 1
ATOM 2495 N N . LEU A 1 318 ? 1.614 -12.774 0.944 1.00 97.00 318 LEU A N 1
ATOM 2496 C CA . LEU A 1 318 ? 0.519 -11.981 1.514 1.00 97.00 318 LEU A CA 1
ATOM 2497 C C . LEU A 1 318 ? -0.832 -12.693 1.339 1.00 97.00 318 LEU A C 1
ATOM 2499 O O . LEU A 1 318 ? -1.572 -12.826 2.317 1.00 97.00 318 LEU A O 1
ATOM 2503 N N . ARG A 1 319 ? -1.112 -13.248 0.148 1.00 96.56 319 ARG A N 1
ATOM 2504 C CA . ARG A 1 319 ? -2.264 -14.141 -0.100 1.00 96.56 319 ARG A CA 1
ATOM 2505 C C . ARG A 1 319 ? -2.305 -15.302 0.895 1.00 96.56 319 ARG A C 1
ATOM 2507 O O . ARG A 1 319 ? -3.338 -15.562 1.511 1.00 96.56 319 ARG A O 1
ATOM 2514 N N . THR A 1 320 ? -1.168 -15.966 1.084 1.00 97.31 320 THR A N 1
ATOM 2515 C CA . THR A 1 320 ? -1.037 -17.167 1.925 1.00 97.31 320 THR A CA 1
ATOM 2516 C C . THR A 1 320 ? -1.124 -16.862 3.429 1.00 97.31 320 THR A C 1
ATOM 2518 O O . THR A 1 320 ? -1.467 -17.741 4.227 1.00 97.31 320 THR A O 1
ATOM 2521 N N . HIS A 1 321 ? -0.817 -15.634 3.861 1.00 97.75 321 HIS A N 1
ATOM 2522 C CA . HIS A 1 321 ? -0.589 -15.320 5.277 1.00 97.75 321 HIS A CA 1
ATOM 2523 C C . HIS A 1 321 ? -1.417 -14.174 5.872 1.00 97.75 321 HIS A C 1
ATOM 2525 O O . HIS A 1 321 ? -1.416 -14.030 7.096 1.00 97.75 321 HIS A O 1
ATOM 2531 N N . ILE A 1 322 ? -2.213 -13.432 5.094 1.00 97.88 322 ILE A N 1
ATOM 2532 C CA . ILE A 1 322 ? -3.117 -12.381 5.610 1.00 97.88 322 ILE A CA 1
ATOM 2533 C C . ILE A 1 322 ? -4.072 -12.877 6.719 1.00 97.88 322 ILE A C 1
ATOM 2535 O O . ILE A 1 322 ? -4.443 -12.117 7.611 1.00 97.88 322 ILE A O 1
ATOM 2539 N N . LYS A 1 323 ? -4.403 -14.177 6.770 1.00 97.44 323 LYS A N 1
ATOM 2540 C CA . LYS A 1 323 ? -5.199 -14.756 7.873 1.00 97.44 323 LYS A CA 1
ATOM 2541 C C . LYS A 1 323 ? -4.486 -14.678 9.241 1.00 97.44 323 LYS A C 1
ATOM 2543 O O . LYS A 1 323 ? -5.164 -14.572 10.256 1.00 97.44 323 LYS A O 1
ATOM 2548 N N . ARG A 1 324 ? -3.145 -14.610 9.283 1.00 97.44 324 ARG A N 1
ATOM 2549 C CA . ARG A 1 324 ? -2.361 -14.341 10.511 1.00 97.44 324 ARG A CA 1
ATOM 2550 C C . ARG A 1 324 ? -2.352 -12.865 10.917 1.00 97.44 324 ARG A C 1
ATOM 2552 O O . ARG A 1 324 ? -2.201 -12.576 12.099 1.00 97.44 324 ARG A O 1
ATOM 2559 N N . PHE A 1 325 ? -2.538 -11.946 9.966 1.00 97.56 325 PHE A N 1
ATOM 2560 C CA . PHE A 1 325 ? -2.646 -10.512 10.249 1.00 97.56 325 PHE A CA 1
ATOM 2561 C C . PHE A 1 325 ? -3.916 -10.182 11.042 1.00 97.56 325 PHE A C 1
ATOM 2563 O O . PHE A 1 325 ? -3.872 -9.393 11.981 1.00 97.56 325 PHE A O 1
ATOM 2570 N N . VAL A 1 326 ? -5.049 -10.794 10.675 1.00 96.88 326 VAL A N 1
ATOM 2571 C CA . VAL A 1 326 ? -6.363 -10.438 11.239 1.00 96.88 326 VAL A CA 1
ATOM 2572 C C . VAL A 1 326 ? -6.687 -11.116 12.575 1.00 96.88 326 VAL A C 1
ATOM 2574 O O . VAL A 1 326 ? -7.488 -10.596 13.350 1.00 96.88 326 VAL A O 1
ATOM 2577 N N . GLU A 1 327 ? -6.077 -12.262 12.882 1.00 97.31 327 GLU A N 1
ATOM 2578 C CA . GLU A 1 327 ? -6.397 -13.046 14.086 1.00 97.31 327 GLU A CA 1
ATOM 2579 C C . GLU A 1 327 ? -6.111 -12.305 15.419 1.00 97.31 327 GLU A C 1
ATOM 2581 O O . GLU A 1 327 ? -6.938 -12.380 16.337 1.00 97.31 327 GLU A O 1
ATOM 2586 N N . PRO A 1 328 ? -5.035 -11.495 15.547 1.00 97.38 328 PRO A N 1
ATOM 2587 C CA . PRO A 1 328 ? -4.836 -10.612 16.698 1.00 97.38 328 PRO A CA 1
ATOM 2588 C C . PRO A 1 328 ? -5.939 -9.565 16.905 1.00 97.38 328 PRO A C 1
ATOM 2590 O O . PRO A 1 328 ? -6.191 -9.190 18.050 1.00 97.38 328 PRO A O 1
ATOM 2593 N N . PHE A 1 329 ? -6.610 -9.097 15.845 1.00 96.25 329 PHE A N 1
ATOM 2594 C CA . PHE A 1 329 ? -7.725 -8.146 15.958 1.00 96.25 329 PHE A CA 1
ATOM 2595 C C . PHE A 1 329 ? -8.986 -8.833 16.492 1.00 96.25 329 PHE A C 1
ATOM 2597 O O . PHE A 1 329 ? -9.634 -8.300 17.391 1.00 96.25 329 PHE A O 1
ATOM 2604 N N . LYS A 1 330 ? -9.290 -10.054 16.024 1.00 95.06 330 LYS A N 1
ATOM 2605 C CA . LYS A 1 330 ? -10.371 -10.880 16.598 1.00 95.06 330 LYS A CA 1
ATOM 2606 C C . LYS A 1 330 ? -10.128 -11.143 18.084 1.00 95.06 330 LYS A C 1
ATOM 2608 O O . LYS A 1 330 ? -11.009 -10.927 18.909 1.00 95.06 330 LYS A O 1
ATOM 2613 N N . THR A 1 331 ? -8.899 -11.540 18.421 1.00 95.94 331 THR A N 1
ATOM 2614 C CA . THR A 1 331 ? -8.466 -11.826 19.799 1.00 95.94 331 THR A CA 1
ATOM 2615 C C . THR A 1 331 ? -8.571 -10.592 20.707 1.00 95.94 331 THR A C 1
ATOM 2617 O O . THR A 1 331 ? -8.900 -10.721 21.882 1.00 95.94 331 THR A O 1
ATOM 2620 N N . ALA A 1 332 ? -8.332 -9.393 20.167 1.00 95.12 332 ALA A N 1
ATOM 2621 C CA . ALA A 1 332 ? -8.464 -8.116 20.873 1.00 95.12 332 ALA A CA 1
ATOM 2622 C C . ALA A 1 332 ? -9.896 -7.528 20.858 1.00 95.12 332 ALA A C 1
ATOM 2624 O O . ALA A 1 332 ? -10.096 -6.396 21.300 1.00 95.12 332 ALA A O 1
ATOM 2625 N N . GLY A 1 333 ? -10.895 -8.265 20.354 1.00 94.25 333 GLY A N 1
ATOM 2626 C CA . GLY A 1 333 ? -12.296 -7.836 20.367 1.00 94.25 333 GLY A CA 1
ATOM 2627 C C . GLY A 1 333 ? -12.600 -6.653 19.444 1.00 94.25 333 GLY A C 1
ATOM 2628 O O . GLY A 1 333 ? -13.388 -5.780 19.808 1.00 94.25 333 GLY A O 1
ATOM 2629 N N . PHE A 1 334 ? -11.968 -6.587 18.268 1.00 93.94 334 PHE A N 1
ATOM 2630 C CA . PHE A 1 334 ? -12.296 -5.568 17.268 1.00 93.94 334 PHE A CA 1
ATOM 2631 C C . PHE A 1 334 ? -13.692 -5.793 16.683 1.00 93.94 334 PHE A C 1
ATOM 2633 O O . PHE A 1 334 ? -14.011 -6.882 16.208 1.00 93.94 334 PHE A O 1
ATOM 2640 N N . THR A 1 335 ? -14.514 -4.743 16.695 1.00 93.19 335 THR A N 1
ATOM 2641 C CA . THR A 1 335 ? -15.870 -4.745 16.123 1.00 93.19 335 THR A CA 1
ATOM 2642 C C . THR A 1 335 ? -15.861 -4.455 14.625 1.00 93.19 335 THR A C 1
ATOM 2644 O O . THR A 1 335 ? -16.781 -4.860 13.918 1.00 93.19 335 THR A O 1
ATOM 2647 N N . SER A 1 336 ? -14.818 -3.781 14.131 1.00 94.25 336 SER A N 1
ATOM 2648 C CA . SER A 1 336 ? -14.582 -3.538 12.709 1.00 94.25 336 SER A CA 1
ATOM 2649 C C . SER A 1 336 ? -13.093 -3.634 12.387 1.00 94.25 336 SER A C 1
ATOM 2651 O O . SER A 1 336 ? -12.255 -3.055 13.079 1.00 94.25 336 SER A O 1
ATOM 2653 N N . LEU A 1 337 ? -12.771 -4.337 11.304 1.00 96.88 337 LEU A N 1
ATOM 2654 C CA . LEU A 1 337 ? -11.466 -4.290 10.653 1.00 96.88 337 LEU A CA 1
ATOM 2655 C C . LEU A 1 337 ? -11.701 -4.157 9.150 1.00 96.88 337 LEU A C 1
ATOM 2657 O O . LEU A 1 337 ? -12.123 -5.121 8.500 1.00 96.88 337 LEU A O 1
ATOM 2661 N N . ARG A 1 338 ? -11.443 -2.967 8.604 1.00 97.81 338 ARG A N 1
ATOM 2662 C CA . ARG A 1 338 ? -11.528 -2.703 7.167 1.00 97.81 338 ARG A CA 1
ATOM 2663 C C . ARG A 1 338 ? -10.127 -2.788 6.566 1.00 97.81 338 ARG A C 1
ATOM 2665 O O . ARG A 1 338 ? -9.217 -2.071 6.973 1.00 97.81 338 ARG A O 1
ATOM 2672 N N . LEU A 1 339 ? -9.946 -3.666 5.587 1.00 98.38 339 LEU A N 1
ATOM 2673 C CA . LEU A 1 339 ? -8.724 -3.748 4.793 1.00 98.38 339 LEU A CA 1
ATOM 2674 C C . LEU A 1 339 ? -8.873 -2.829 3.578 1.00 98.38 339 LEU A C 1
ATOM 2676 O O . LEU A 1 339 ? -9.926 -2.811 2.945 1.00 98.38 339 LEU A O 1
ATOM 2680 N N . GLY A 1 340 ? -7.841 -2.064 3.257 1.00 98.38 340 GLY A N 1
ATOM 2681 C CA . GLY A 1 340 ? -7.718 -1.274 2.036 1.00 98.38 340 GLY A CA 1
ATOM 2682 C C . GLY A 1 340 ? -6.562 -1.794 1.189 1.00 98.38 340 GLY A C 1
ATOM 2683 O O . GLY A 1 340 ? -5.663 -2.461 1.703 1.00 98.38 340 GLY A O 1
ATOM 2684 N N . LEU A 1 341 ? -6.577 -1.493 -0.107 1.00 98.19 341 LEU A N 1
ATOM 2685 C CA . LEU A 1 341 ? -5.518 -1.894 -1.034 1.00 98.19 341 LEU A CA 1
ATOM 2686 C C . LEU A 1 341 ? -5.213 -0.766 -2.019 1.00 98.19 341 LEU A C 1
ATOM 2688 O O . LEU A 1 341 ? -6.130 -0.268 -2.674 1.00 98.19 341 LEU A O 1
ATOM 2692 N N . LEU A 1 342 ? -3.930 -0.433 -2.145 1.00 97.88 342 LEU A N 1
ATOM 2693 C CA . LEU A 1 342 ? -3.347 0.383 -3.205 1.00 97.88 342 LEU A CA 1
ATOM 2694 C C . LEU A 1 342 ? -2.130 -0.367 -3.751 1.00 97.88 342 LEU A C 1
ATOM 2696 O O . LEU A 1 342 ? -1.044 -0.267 -3.191 1.00 97.88 342 LEU A O 1
ATOM 2700 N N . ALA A 1 343 ? -2.301 -1.125 -4.830 1.00 97.56 343 ALA A N 1
ATOM 2701 C CA . ALA A 1 343 ? -1.157 -1.645 -5.567 1.00 97.56 343 ALA A CA 1
ATOM 2702 C C . ALA A 1 343 ? -0.723 -0.617 -6.623 1.00 97.56 343 ALA A C 1
ATOM 2704 O O . ALA A 1 343 ? -1.562 -0.200 -7.424 1.00 97.56 343 ALA A O 1
ATOM 2705 N N . TYR A 1 344 ? 0.532 -0.170 -6.613 1.00 96.62 344 TYR A N 1
ATOM 2706 C CA . TYR A 1 344 ? 1.012 0.944 -7.439 1.00 96.62 344 TYR A CA 1
ATOM 2707 C C . TYR A 1 344 ? 2.120 0.522 -8.400 1.00 96.62 344 TYR A C 1
ATOM 2709 O O . TYR A 1 344 ? 2.877 -0.403 -8.143 1.00 96.62 344 TYR A O 1
ATOM 2717 N N . SER A 1 345 ? 2.197 1.207 -9.536 1.00 95.19 345 SER A N 1
ATOM 2718 C CA . SER A 1 345 ? 3.306 1.107 -10.488 1.00 95.19 345 SER A CA 1
ATOM 2719 C C . SER A 1 345 ? 3.309 2.350 -11.373 1.00 95.19 345 SER A C 1
ATOM 2721 O O . SER A 1 345 ? 2.253 2.900 -11.697 1.00 95.19 345 SER A O 1
ATOM 2723 N N . ALA A 1 346 ? 4.485 2.792 -11.782 1.00 92.81 346 ALA A N 1
ATOM 2724 C CA . ALA A 1 346 ? 4.711 3.851 -12.748 1.00 92.81 346 ALA A CA 1
ATOM 2725 C C . ALA A 1 346 ? 5.288 3.251 -14.040 1.00 92.81 346 ALA A C 1
ATOM 2727 O O . ALA A 1 346 ? 5.873 2.172 -14.055 1.00 92.81 346 ALA A O 1
ATOM 2728 N N . ASN A 1 347 ? 5.050 3.887 -15.182 1.00 91.00 347 ASN A N 1
ATOM 2729 C CA . ASN A 1 347 ? 5.569 3.442 -16.475 1.00 91.00 347 ASN A CA 1
ATOM 2730 C C . ASN A 1 347 ? 5.905 4.676 -17.323 1.00 91.00 347 ASN A C 1
ATOM 2732 O O . ASN A 1 347 ? 5.068 5.568 -17.471 1.00 91.00 347 ASN A O 1
ATOM 2736 N N . LYS A 1 348 ? 7.092 4.728 -17.943 1.00 89.81 348 LYS A N 1
ATOM 2737 C CA . LYS A 1 348 ? 7.419 5.806 -18.890 1.00 89.81 348 LYS A CA 1
ATOM 2738 C C . LYS A 1 348 ? 6.780 5.551 -20.258 1.00 89.81 348 LYS A C 1
ATOM 2740 O O . LYS A 1 348 ? 7.232 4.695 -21.022 1.00 89.81 348 LYS A O 1
ATOM 2745 N N . ASP A 1 349 ? 5.764 6.338 -20.594 1.00 89.50 349 ASP A N 1
ATOM 2746 C CA . ASP A 1 349 ? 5.162 6.388 -21.926 1.00 89.50 349 ASP A CA 1
ATOM 2747 C C . ASP A 1 349 ? 6.183 6.956 -22.922 1.00 89.50 349 ASP A C 1
ATOM 2749 O O . ASP A 1 349 ? 6.458 8.158 -22.968 1.00 89.50 349 ASP A O 1
ATOM 2753 N N . ARG A 1 350 ? 6.756 6.061 -23.733 1.00 88.94 350 ARG A N 1
ATOM 2754 C CA . ARG A 1 350 ? 7.774 6.384 -24.744 1.00 88.94 350 ARG A CA 1
ATOM 2755 C C . ARG A 1 350 ? 7.235 7.219 -25.912 1.00 88.94 350 ARG A C 1
ATOM 2757 O O . ARG A 1 350 ? 8.040 7.767 -26.655 1.00 88.94 350 ARG A O 1
ATOM 2764 N N . THR A 1 351 ? 5.915 7.308 -26.086 1.00 91.62 351 THR A N 1
ATOM 2765 C CA . THR A 1 351 ? 5.281 8.066 -27.178 1.00 91.62 351 THR A CA 1
ATOM 2766 C C . THR A 1 351 ? 5.200 9.547 -26.829 1.00 91.62 351 THR A C 1
ATOM 2768 O O . THR A 1 351 ? 5.524 10.395 -27.656 1.00 91.62 351 THR A O 1
ATOM 2771 N N . HIS A 1 352 ? 4.809 9.853 -25.589 1.00 89.44 352 HIS A N 1
ATOM 2772 C CA . HIS A 1 352 ? 4.590 11.225 -25.117 1.00 89.44 352 HIS A CA 1
ATOM 2773 C C . HIS A 1 352 ? 5.656 11.711 -24.114 1.00 89.44 352 HIS A C 1
ATOM 2775 O O . HIS A 1 352 ? 5.562 12.829 -23.617 1.00 89.44 352 HIS A O 1
ATOM 2781 N N . ASN A 1 353 ? 6.670 10.886 -23.813 1.00 88.38 353 ASN A N 1
ATOM 2782 C CA . ASN A 1 353 ? 7.755 11.149 -22.852 1.00 88.38 353 ASN A CA 1
ATOM 2783 C C . ASN A 1 353 ? 7.255 11.576 -21.453 1.00 88.38 353 ASN A C 1
ATOM 2785 O O . ASN A 1 353 ? 7.858 12.416 -20.788 1.00 88.38 353 ASN A O 1
ATOM 2789 N N . ARG A 1 354 ? 6.154 10.972 -21.001 1.00 88.62 354 ARG A N 1
ATOM 2790 C CA . ARG A 1 354 ? 5.506 11.235 -19.706 1.00 88.62 354 ARG A CA 1
ATOM 2791 C C . ARG A 1 354 ? 5.515 9.990 -18.822 1.00 88.62 354 ARG A C 1
ATOM 2793 O O . ARG A 1 354 ? 5.692 8.878 -19.317 1.00 88.62 354 ARG A O 1
ATOM 2800 N N . ILE A 1 355 ? 5.311 10.177 -17.524 1.00 89.62 355 ILE A N 1
ATOM 2801 C CA . ILE A 1 355 ? 5.051 9.076 -16.591 1.00 89.62 355 ILE A CA 1
ATOM 2802 C C . ILE A 1 355 ? 3.542 8.803 -16.606 1.00 89.62 355 ILE A C 1
ATOM 2804 O O . ILE A 1 355 ? 2.745 9.739 -16.602 1.00 89.62 355 ILE A O 1
ATOM 2808 N N . VAL A 1 356 ? 3.164 7.528 -16.655 1.00 90.75 356 VAL A N 1
ATOM 2809 C CA . VAL A 1 356 ? 1.786 7.043 -16.526 1.00 90.75 356 VAL A CA 1
ATOM 2810 C C . VAL A 1 356 ? 1.711 6.184 -15.271 1.00 90.75 356 VAL A C 1
ATOM 2812 O O . VAL A 1 356 ? 2.488 5.238 -15.121 1.00 90.75 356 VAL A O 1
ATOM 2815 N N . TYR A 1 357 ? 0.783 6.513 -14.376 1.00 92.31 357 TYR A N 1
ATOM 2816 C CA . TYR A 1 357 ? 0.665 5.892 -13.058 1.00 92.31 357 TYR A CA 1
ATOM 2817 C C . TYR A 1 357 ? -0.512 4.919 -13.024 1.00 92.31 357 TYR A C 1
ATOM 2819 O O . TYR A 1 357 ? -1.619 5.237 -13.452 1.00 92.31 357 TYR A O 1
ATOM 2827 N N . ARG A 1 358 ? -0.285 3.712 -12.508 1.00 92.50 358 ARG A N 1
ATOM 2828 C CA . ARG A 1 358 ? -1.214 2.579 -12.594 1.00 92.50 358 ARG A CA 1
ATOM 2829 C C . ARG A 1 358 ? -1.594 2.071 -11.212 1.00 92.50 358 ARG A C 1
ATOM 2831 O O . ARG A 1 358 ? -1.188 0.995 -10.780 1.00 92.50 358 ARG A O 1
ATOM 2838 N N . ASN A 1 359 ? -2.434 2.858 -10.549 1.00 93.69 359 ASN A N 1
ATOM 2839 C CA . ASN A 1 359 ? -2.960 2.560 -9.222 1.00 93.69 359 ASN A CA 1
ATOM 2840 C C . ASN A 1 359 ? -4.127 1.551 -9.292 1.00 93.69 359 ASN A C 1
ATOM 2842 O O . ASN A 1 359 ? -5.177 1.799 -9.892 1.00 93.69 359 ASN A O 1
ATOM 2846 N N . MET A 1 360 ? -3.959 0.396 -8.648 1.00 94.88 360 MET A N 1
ATOM 2847 C CA . MET A 1 360 ? -4.953 -0.667 -8.516 1.00 94.88 360 MET A CA 1
ATOM 2848 C C . MET A 1 360 ? -5.519 -0.724 -7.095 1.00 94.88 360 MET A C 1
ATOM 2850 O O . MET A 1 360 ? -4.874 -1.179 -6.155 1.00 94.88 360 MET A O 1
ATOM 2854 N N . PHE A 1 361 ? -6.778 -0.312 -6.971 1.00 96.00 361 PHE A N 1
ATOM 2855 C CA . PHE A 1 361 ? -7.532 -0.288 -5.718 1.00 96.00 361 PHE A CA 1
ATOM 2856 C C . PHE A 1 361 ? -8.320 -1.589 -5.502 1.00 96.00 361 PHE A C 1
ATOM 2858 O O . PHE A 1 361 ? -8.390 -2.429 -6.406 1.00 96.00 361 PHE A O 1
ATOM 2865 N N . LEU A 1 362 ? -9.010 -1.729 -4.359 1.00 95.12 362 LEU A N 1
ATOM 2866 C CA . LEU A 1 362 ? -9.993 -2.808 -4.148 1.00 95.12 362 LEU A CA 1
ATOM 2867 C C . LEU A 1 362 ? -11.102 -2.862 -5.214 1.00 95.12 362 LEU A C 1
ATOM 2869 O O . LEU A 1 362 ? -11.606 -3.945 -5.509 1.00 95.12 362 LEU A O 1
ATOM 2873 N N . CYS A 1 363 ? -11.456 -1.731 -5.829 1.00 92.00 363 CYS A N 1
ATOM 2874 C CA . CYS A 1 363 ? -12.372 -1.706 -6.966 1.00 92.00 363 CYS A CA 1
ATOM 2875 C C . CYS A 1 363 ? -11.649 -2.033 -8.295 1.00 92.00 363 CYS A C 1
ATOM 2877 O O . CYS A 1 363 ? -10.608 -1.432 -8.589 1.00 92.00 363 CYS A O 1
ATOM 2879 N N . PRO A 1 364 ? -12.201 -2.919 -9.153 1.00 85.25 364 PRO A N 1
ATOM 2880 C CA . PRO A 1 364 ? -11.615 -3.239 -10.456 1.00 85.25 364 PRO A CA 1
ATOM 2881 C C . PRO A 1 364 ? -11.642 -2.100 -11.489 1.00 85.25 364 PRO A C 1
ATOM 2883 O O . PRO A 1 364 ? -10.849 -2.151 -12.431 1.00 85.25 364 PRO A O 1
ATOM 2886 N N . ASN A 1 365 ? -12.499 -1.080 -11.343 1.00 78.94 365 ASN A N 1
ATOM 2887 C CA . ASN A 1 365 ? -12.669 -0.030 -12.356 1.00 78.94 365 ASN A CA 1
ATOM 2888 C C . ASN A 1 365 ? -11.552 1.031 -12.321 1.00 78.94 365 ASN A C 1
ATOM 2890 O O . 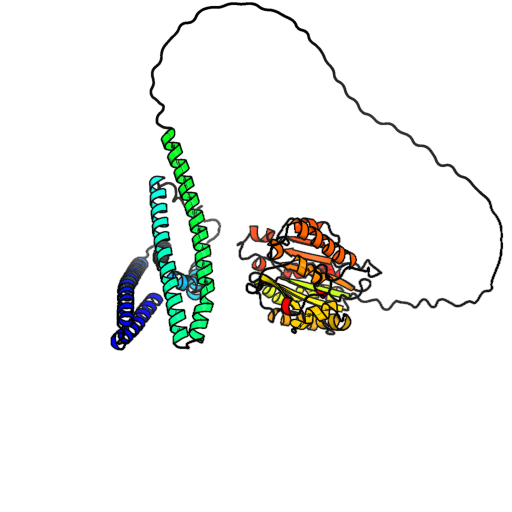ASN A 1 365 ? -11.704 2.081 -11.704 1.00 78.94 365 ASN A O 1
ATOM 2894 N N . ARG A 1 366 ? -10.425 0.752 -12.988 1.00 70.19 366 ARG A N 1
ATOM 2895 C CA . ARG A 1 366 ? -9.200 1.573 -12.930 1.00 70.19 366 ARG A CA 1
ATOM 2896 C C . ARG A 1 366 ? -9.426 3.061 -13.228 1.00 70.19 366 ARG A C 1
ATOM 2898 O O . ARG A 1 366 ? -9.057 3.883 -12.397 1.00 70.19 366 ARG A O 1
ATOM 2905 N N . ALA A 1 367 ? -10.048 3.391 -14.364 1.00 74.75 367 ALA A N 1
ATOM 2906 C CA . ALA A 1 367 ? -10.115 4.765 -14.873 1.00 74.75 367 ALA A CA 1
ATOM 2907 C C . ALA A 1 367 ? -10.797 5.748 -13.902 1.00 74.75 367 ALA A C 1
ATOM 2909 O O . ALA A 1 367 ? -10.289 6.842 -13.678 1.00 74.75 367 ALA A O 1
ATOM 2910 N N . SER A 1 368 ? -11.896 5.343 -13.252 1.00 86.75 368 SER A N 1
ATOM 2911 C CA . SER A 1 368 ? -12.626 6.226 -12.333 1.00 86.75 368 SER A CA 1
ATOM 2912 C C . SER A 1 368 ? -12.063 6.259 -10.908 1.00 86.75 368 SER A C 1
ATOM 2914 O O . SER A 1 368 ? -12.554 7.045 -10.099 1.00 86.75 368 SER A O 1
ATOM 2916 N N . ASN A 1 369 ? -11.095 5.406 -10.548 1.00 91.31 369 ASN A N 1
ATOM 2917 C CA . ASN A 1 369 ? -10.668 5.263 -9.150 1.00 91.31 369 ASN A CA 1
ATOM 2918 C C . ASN A 1 369 ? -10.034 6.555 -8.599 1.00 91.31 369 ASN A C 1
ATOM 2920 O O . ASN A 1 369 ? -10.396 6.973 -7.503 1.00 91.31 369 ASN A O 1
ATOM 2924 N N . MET A 1 370 ? -9.161 7.234 -9.352 1.00 92.31 370 MET A N 1
ATOM 2925 C CA . MET A 1 370 ? -8.539 8.484 -8.880 1.00 92.31 370 MET A CA 1
ATOM 2926 C C . MET A 1 370 ? -9.570 9.618 -8.760 1.00 92.31 370 MET A C 1
ATOM 2928 O O . MET A 1 370 ? -9.643 10.276 -7.725 1.00 92.31 370 MET A O 1
ATOM 2932 N N . ALA A 1 371 ? -10.459 9.766 -9.748 1.00 92.38 371 ALA A N 1
ATOM 2933 C CA . ALA A 1 371 ? -11.577 10.713 -9.680 1.00 92.38 371 ALA A CA 1
ATOM 2934 C C . ALA A 1 371 ? -12.539 10.417 -8.508 1.00 92.38 371 ALA A C 1
ATOM 2936 O O . ALA A 1 371 ? -13.083 11.334 -7.899 1.00 92.38 371 ALA A O 1
ATOM 2937 N N . THR A 1 372 ? -12.718 9.143 -8.144 1.00 94.62 372 THR A N 1
ATOM 2938 C CA . THR A 1 372 ? -13.508 8.742 -6.968 1.00 94.62 372 THR A CA 1
ATOM 2939 C C . THR A 1 372 ? -12.787 9.088 -5.661 1.00 94.62 372 THR A C 1
ATOM 2941 O O . THR A 1 372 ? -13.423 9.591 -4.744 1.00 94.62 372 THR A O 1
ATOM 2944 N N . LEU A 1 373 ? -11.468 8.870 -5.574 1.00 95.50 373 LEU A N 1
ATOM 2945 C CA . LEU A 1 373 ? -10.653 9.183 -4.390 1.00 95.50 373 LEU A CA 1
ATOM 2946 C C . LEU A 1 373 ? -10.674 10.678 -4.043 1.00 95.50 373 LEU A C 1
ATOM 2948 O O . LEU A 1 373 ? -10.738 11.039 -2.864 1.00 95.50 373 LEU A O 1
ATOM 2952 N N . TYR A 1 374 ? -10.642 11.537 -5.061 1.00 94.81 374 TYR A N 1
ATOM 2953 C CA . TYR A 1 374 ? -10.602 12.989 -4.885 1.00 94.81 374 TYR A CA 1
ATOM 2954 C C . TYR A 1 374 ? -11.976 13.674 -4.942 1.00 94.81 374 TYR A C 1
ATOM 2956 O O . TYR A 1 374 ? -12.127 14.734 -4.342 1.00 94.81 374 TYR A O 1
ATOM 2964 N N . GLY A 1 375 ? -12.984 13.050 -5.563 1.00 93.69 375 GLY A N 1
ATOM 2965 C CA . GLY A 1 375 ? -14.362 13.547 -5.636 1.00 93.69 375 GLY A CA 1
ATOM 2966 C C . GLY A 1 375 ? -15.259 13.124 -4.463 1.00 93.69 375 GLY A C 1
ATOM 2967 O O . GLY A 1 375 ? -15.428 13.864 -3.498 1.00 93.69 375 GLY A O 1
ATOM 2968 N N . ASP A 1 376 ? -15.899 11.955 -4.568 1.00 92.19 376 ASP A N 1
ATOM 2969 C CA . ASP A 1 376 ? -16.924 11.493 -3.618 1.00 92.19 376 ASP A CA 1
ATOM 2970 C C . ASP A 1 376 ? -16.338 10.570 -2.537 1.00 92.19 376 ASP A C 1
ATOM 2972 O O . ASP A 1 376 ? -16.132 9.371 -2.746 1.00 92.19 376 ASP A O 1
ATOM 2976 N N . HIS A 1 377 ? -16.142 11.132 -1.343 1.00 90.81 377 HIS A N 1
ATOM 2977 C CA . HIS A 1 377 ? -15.628 10.428 -0.169 1.00 90.81 377 HIS A CA 1
ATOM 2978 C C . HIS A 1 377 ? -16.531 9.275 0.322 1.00 90.81 377 HIS A C 1
ATOM 2980 O O . HIS A 1 377 ? -16.021 8.267 0.820 1.00 90.81 377 HIS A O 1
ATOM 2986 N N . GLU A 1 378 ? -17.860 9.372 0.185 1.00 92.75 378 GLU A N 1
ATOM 2987 C CA . GLU A 1 378 ? -18.780 8.317 0.637 1.00 92.75 378 GLU A CA 1
ATOM 2988 C C . GLU A 1 378 ? -18.704 7.102 -0.299 1.00 92.75 378 GLU A C 1
ATOM 2990 O O . GLU A 1 378 ? -18.618 5.953 0.151 1.00 92.75 378 GLU A O 1
ATOM 2995 N N . THR A 1 379 ? -18.670 7.353 -1.609 1.00 94.12 379 THR A N 1
ATOM 2996 C CA . THR A 1 379 ? -18.451 6.315 -2.624 1.00 94.12 379 THR A CA 1
ATOM 2997 C C . THR A 1 379 ? -17.042 5.724 -2.517 1.00 94.12 379 THR A C 1
ATOM 2999 O O . THR A 1 379 ? -16.898 4.497 -2.508 1.00 94.12 379 THR A O 1
ATOM 3002 N N . ALA A 1 380 ? -16.013 6.552 -2.311 1.00 94.25 380 ALA A N 1
ATOM 3003 C CA . ALA A 1 380 ? -14.643 6.100 -2.076 1.00 94.25 380 ALA A CA 1
ATOM 3004 C C . ALA A 1 380 ? -14.548 5.146 -0.870 1.00 94.25 380 ALA A C 1
ATOM 3006 O O . ALA A 1 380 ? -13.953 4.072 -0.990 1.00 94.25 380 ALA A O 1
ATOM 3007 N N . SER A 1 381 ? -15.163 5.479 0.275 1.00 93.50 381 SER A N 1
ATOM 3008 C CA . SER A 1 381 ? -15.092 4.636 1.485 1.00 93.50 381 SER A CA 1
ATOM 3009 C C . SER A 1 381 ? -15.721 3.252 1.270 1.00 93.50 381 SER A C 1
ATOM 3011 O O . SER A 1 381 ? -15.203 2.245 1.753 1.00 93.50 381 SER A O 1
ATOM 3013 N N . LYS A 1 382 ? -16.775 3.164 0.446 1.00 93.25 382 LYS A N 1
ATOM 3014 C CA . LYS A 1 382 ? -17.413 1.892 0.053 1.00 93.25 382 LYS A CA 1
ATOM 3015 C C . LYS A 1 382 ? -16.610 1.093 -0.986 1.00 93.25 382 LYS A C 1
ATOM 3017 O O . LYS A 1 382 ? -16.774 -0.127 -1.068 1.00 93.25 382 LYS A O 1
ATOM 3022 N N . MET A 1 383 ? -15.783 1.758 -1.798 1.00 94.25 383 MET A N 1
ATOM 3023 C CA . MET A 1 383 ? -15.049 1.151 -2.919 1.00 94.25 383 MET A CA 1
ATOM 3024 C C . MET A 1 383 ? -13.614 0.736 -2.578 1.00 94.25 383 MET A C 1
ATOM 3026 O O . MET A 1 383 ? -13.141 -0.270 -3.113 1.00 94.25 383 MET A O 1
ATOM 3030 N N . PHE A 1 384 ? -12.922 1.479 -1.712 1.00 96.38 384 PHE A N 1
ATOM 3031 C CA . PHE A 1 384 ? -11.487 1.292 -1.450 1.00 96.38 384 PHE A CA 1
ATOM 3032 C C . PHE A 1 384 ? -11.165 0.542 -0.162 1.00 96.38 384 PHE A C 1
ATOM 3034 O O . PHE A 1 384 ? -10.049 0.041 -0.031 1.00 96.38 384 PHE A O 1
ATOM 3041 N N . PHE A 1 385 ? -12.152 0.380 0.721 1.00 97.81 385 PHE A N 1
ATOM 3042 C CA . PHE A 1 385 ? -12.078 -0.489 1.890 1.00 97.81 385 PHE A CA 1
ATOM 3043 C C . PHE A 1 385 ? -12.998 -1.720 1.762 1.00 97.81 385 PHE A C 1
ATOM 3045 O O . PHE A 1 385 ? -13.957 -1.780 0.979 1.00 97.81 385 PHE A O 1
ATOM 3052 N N . THR A 1 386 ? -12.693 -2.772 2.518 1.00 96.81 386 THR A N 1
ATOM 3053 C CA . THR A 1 386 ? -13.565 -3.938 2.678 1.00 96.81 386 THR A CA 1
ATOM 3054 C C . THR A 1 386 ? -14.709 -3.609 3.634 1.00 96.81 386 THR A C 1
ATOM 3056 O O . THR A 1 386 ? -14.481 -3.171 4.758 1.00 96.81 386 THR A O 1
ATOM 3059 N N . ASN A 1 387 ? -15.935 -3.861 3.191 1.00 92.31 387 ASN A N 1
ATOM 3060 C CA . ASN A 1 387 ? -17.171 -3.412 3.823 1.00 92.31 387 ASN A CA 1
ATOM 3061 C C . ASN A 1 387 ? -18.164 -4.566 4.060 1.00 92.31 387 ASN A C 1
ATOM 3063 O O . ASN A 1 387 ? -19.375 -4.370 3.986 1.00 92.31 387 ASN A O 1
ATOM 3067 N N . THR A 1 388 ? -17.664 -5.785 4.292 1.00 89.88 388 THR A N 1
ATOM 3068 C CA . THR A 1 388 ? -18.507 -6.928 4.676 1.00 89.88 388 THR A CA 1
ATOM 3069 C C . THR A 1 388 ? -18.686 -6.971 6.195 1.00 89.88 388 THR A C 1
ATOM 3071 O O . THR A 1 388 ? -17.861 -6.451 6.944 1.00 89.88 388 THR A O 1
ATOM 3074 N N . SER A 1 389 ? -19.743 -7.631 6.666 1.00 87.44 389 SER A N 1
ATOM 3075 C CA . SER A 1 389 ? -20.071 -7.769 8.093 1.00 87.44 389 SER A CA 1
ATOM 3076 C C . SER A 1 389 ? -19.216 -8.802 8.850 1.00 87.44 389 SER A C 1
ATOM 3078 O O . SER A 1 389 ? -19.602 -9.229 9.934 1.00 87.44 389 SER A O 1
ATOM 3080 N N . SER A 1 390 ? -18.102 -9.266 8.275 1.00 92.19 390 SER A N 1
ATOM 3081 C CA . SER A 1 390 ? -17.213 -10.263 8.887 1.00 92.19 390 SER A CA 1
ATOM 3082 C C . SER A 1 390 ? -15.757 -10.008 8.509 1.00 92.19 390 SER A C 1
ATOM 3084 O O . SER A 1 390 ? -15.459 -9.554 7.403 1.00 92.19 390 SER A O 1
ATOM 3086 N N . ILE A 1 391 ? -14.838 -10.346 9.410 1.00 91.12 391 ILE A N 1
ATOM 3087 C CA . ILE A 1 391 ? -13.398 -10.205 9.164 1.00 91.12 391 ILE A CA 1
ATOM 3088 C C . ILE A 1 391 ? -12.947 -11.207 8.087 1.00 91.12 391 ILE A C 1
ATOM 3090 O O . ILE A 1 391 ? -12.132 -10.876 7.231 1.00 91.12 391 ILE A O 1
ATOM 3094 N N . GLU A 1 392 ? -13.549 -12.395 8.061 1.00 93.50 392 GLU A N 1
ATOM 3095 C CA . GLU A 1 392 ? -13.367 -13.433 7.046 1.00 93.50 392 GLU A CA 1
ATOM 3096 C C . GLU A 1 392 ? -13.751 -12.937 5.645 1.00 93.50 392 GLU A C 1
ATOM 3098 O O . GLU A 1 392 ? -12.929 -12.990 4.733 1.00 93.50 392 GLU A O 1
ATOM 3103 N N . GLY A 1 393 ? -14.956 -12.378 5.475 1.00 94.38 393 GLY A N 1
ATOM 3104 C CA . GLY A 1 393 ? -15.408 -11.832 4.189 1.00 94.38 393 GLY A CA 1
ATOM 3105 C C . GLY A 1 393 ? -14.581 -10.633 3.712 1.00 94.38 393 GLY A C 1
ATOM 3106 O O . GLY A 1 393 ? -14.403 -10.440 2.508 1.00 94.38 393 GLY A O 1
ATOM 3107 N N . ASN A 1 394 ? -14.016 -9.859 4.644 1.00 93.88 394 ASN A N 1
ATOM 3108 C CA . ASN A 1 394 ? -13.064 -8.797 4.331 1.00 93.88 394 ASN A CA 1
ATOM 3109 C C . ASN A 1 394 ? -11.728 -9.375 3.830 1.00 93.88 394 ASN A C 1
ATOM 3111 O O . ASN A 1 394 ? -11.233 -8.939 2.790 1.00 93.88 394 ASN A O 1
ATOM 3115 N N . VAL A 1 395 ? -11.187 -10.405 4.490 1.00 96.38 395 VAL A N 1
ATOM 3116 C CA . VAL A 1 395 ? -9.990 -11.121 4.017 1.00 96.38 395 VAL A CA 1
ATOM 3117 C C . VAL A 1 395 ? -10.212 -11.755 2.648 1.00 96.38 395 VAL A C 1
ATOM 3119 O O . VAL A 1 395 ? -9.380 -11.572 1.766 1.00 96.38 395 VAL A O 1
ATOM 3122 N N . ASP A 1 396 ? -11.319 -12.460 2.427 1.00 97.06 396 ASP A N 1
ATOM 3123 C CA . ASP A 1 396 ? -11.543 -13.158 1.158 1.00 97.06 396 ASP A CA 1
ATOM 3124 C C . ASP A 1 396 ? -11.792 -12.159 -0.006 1.00 97.06 396 ASP A C 1
ATOM 3126 O O . ASP A 1 396 ? -11.311 -12.386 -1.119 1.00 97.06 396 ASP A O 1
ATOM 3130 N N . LYS A 1 397 ? -12.429 -10.993 0.247 1.00 96.56 397 LYS A N 1
ATOM 3131 C CA . LYS A 1 397 ? -12.509 -9.858 -0.712 1.00 96.56 397 LYS A CA 1
ATOM 3132 C C . LYS A 1 397 ? -11.118 -9.294 -1.043 1.00 96.56 397 LYS A C 1
ATOM 3134 O O . LYS A 1 397 ? -10.870 -8.933 -2.192 1.00 96.56 397 LYS A O 1
ATOM 3139 N N . PHE A 1 398 ? -10.224 -9.217 -0.055 1.00 97.44 398 PHE A N 1
ATOM 3140 C CA . PHE A 1 398 ? -8.856 -8.716 -0.212 1.00 97.44 398 PHE A CA 1
ATOM 3141 C C . PHE A 1 398 ? -7.956 -9.707 -0.975 1.00 97.44 398 PHE A C 1
ATOM 3143 O O . PHE A 1 398 ? -7.358 -9.322 -1.977 1.00 97.44 398 PHE A O 1
ATOM 3150 N N . VAL A 1 399 ? -7.923 -10.988 -0.580 1.00 97.62 399 VAL A N 1
ATOM 3151 C CA . VAL A 1 399 ? -7.125 -12.048 -1.236 1.00 97.62 399 VAL A CA 1
ATOM 3152 C C . VAL A 1 399 ? -7.484 -12.172 -2.711 1.00 97.62 399 VAL A C 1
ATOM 3154 O O . VAL A 1 399 ? -6.596 -12.062 -3.553 1.00 97.62 399 VAL A O 1
ATOM 3157 N N . ARG A 1 400 ? -8.783 -12.279 -3.031 1.00 97.06 400 ARG A N 1
ATOM 3158 C CA . ARG A 1 400 ? -9.253 -12.324 -4.422 1.00 97.06 400 ARG A CA 1
ATOM 3159 C C . ARG A 1 400 ? -8.732 -11.141 -5.243 1.00 97.06 400 ARG A C 1
ATOM 3161 O O . ARG A 1 400 ? -8.481 -11.274 -6.436 1.00 97.06 400 ARG A O 1
ATOM 3168 N N . ARG A 1 401 ? -8.596 -9.960 -4.635 1.00 96.38 401 ARG A N 1
ATOM 3169 C CA . ARG A 1 401 ? -8.112 -8.784 -5.354 1.00 96.38 401 ARG A CA 1
ATOM 3170 C C . ARG A 1 401 ? -6.606 -8.827 -5.612 1.00 96.38 401 ARG A C 1
ATOM 3172 O O . ARG A 1 401 ? -6.181 -8.334 -6.654 1.00 96.38 401 ARG A O 1
ATOM 3179 N N . LEU A 1 402 ? -5.823 -9.455 -4.732 1.00 96.44 402 LEU A N 1
ATOM 3180 C CA . LEU A 1 402 ? -4.408 -9.738 -4.992 1.00 96.44 402 LEU A CA 1
ATOM 3181 C C . LEU A 1 402 ? -4.242 -10.655 -6.215 1.00 96.44 402 LEU A C 1
ATOM 3183 O O . LEU A 1 402 ? -3.327 -10.437 -7.004 1.00 96.44 402 LEU A O 1
ATOM 3187 N N . ASP A 1 403 ? -5.130 -11.637 -6.416 1.00 95.88 403 ASP A N 1
ATOM 3188 C CA . ASP A 1 403 ? -5.130 -12.510 -7.610 1.00 95.88 403 ASP A CA 1
ATOM 3189 C C . ASP A 1 403 ? -5.381 -11.746 -8.927 1.00 95.88 403 ASP A C 1
ATOM 3191 O O . ASP A 1 403 ? -4.956 -12.177 -9.998 1.00 95.88 403 ASP A O 1
ATOM 3195 N N . GLU A 1 404 ? -6.071 -10.602 -8.867 1.00 95.94 404 GLU A N 1
ATOM 3196 C CA . GLU A 1 404 ? -6.406 -9.772 -10.033 1.00 95.94 404 GLU A CA 1
ATOM 3197 C C . GLU A 1 404 ? -5.301 -8.746 -10.393 1.00 95.94 404 GLU A C 1
ATOM 3199 O O . GLU A 1 404 ? -5.399 -8.078 -11.431 1.00 95.94 404 GLU A O 1
ATOM 3204 N N . ILE A 1 405 ? -4.258 -8.595 -9.564 1.00 94.56 405 ILE A N 1
ATOM 3205 C CA . ILE A 1 405 ? -3.151 -7.645 -9.777 1.00 94.56 405 ILE A CA 1
ATOM 3206 C C . ILE A 1 405 ? -2.092 -8.226 -10.722 1.00 94.56 405 ILE A C 1
ATOM 3208 O O . ILE A 1 405 ? -1.733 -9.399 -10.661 1.00 94.56 405 ILE A O 1
ATOM 3212 N N . LYS A 1 406 ? -1.582 -7.374 -11.621 1.00 93.88 406 LYS A N 1
ATOM 3213 C CA . LYS A 1 406 ? -0.509 -7.707 -12.566 1.00 93.88 406 LYS A CA 1
ATOM 3214 C C . LYS A 1 406 ? 0.732 -6.882 -12.249 1.00 93.88 406 LYS A C 1
ATOM 3216 O O . LYS A 1 406 ? 0.734 -5.688 -12.528 1.00 93.88 406 LYS A O 1
ATOM 3221 N N . CYS A 1 407 ? 1.748 -7.552 -11.719 1.00 93.38 407 CYS A N 1
ATOM 3222 C CA . CYS A 1 407 ? 3.094 -7.043 -11.470 1.00 93.38 407 CYS A CA 1
ATOM 3223 C C . CYS A 1 407 ? 3.750 -6.562 -12.783 1.00 93.38 407 CYS A C 1
ATOM 3225 O O . CYS A 1 407 ? 4.130 -7.397 -13.605 1.00 93.38 407 CYS A O 1
ATOM 3227 N N . LEU A 1 408 ? 3.781 -5.245 -13.031 1.00 91.06 408 LEU A N 1
ATOM 3228 C CA . LEU A 1 408 ? 4.198 -4.600 -14.286 1.00 91.06 408 LEU A CA 1
ATOM 3229 C C . LEU A 1 408 ? 4.564 -3.108 -14.092 1.00 91.06 408 LEU A C 1
ATOM 3231 O O . LEU A 1 408 ? 3.693 -2.238 -14.206 1.00 91.06 408 LEU A O 1
ATOM 3235 N N . GLY A 1 409 ? 5.847 -2.773 -13.953 1.00 88.75 409 GLY A N 1
ATOM 3236 C CA . GLY A 1 409 ? 6.278 -1.375 -14.027 1.00 88.75 409 GLY A CA 1
ATOM 3237 C C . GLY A 1 409 ? 7.647 -1.075 -13.435 1.00 88.75 409 GLY A C 1
ATOM 3238 O O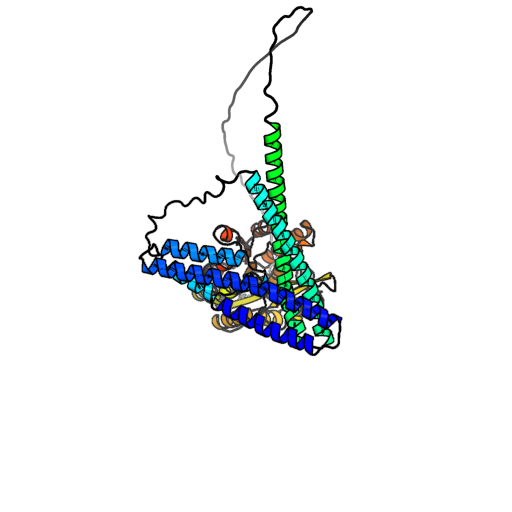 . GLY A 1 409 ? 8.460 -1.975 -13.255 1.00 88.75 409 GLY A O 1
ATOM 3239 N N . ASP A 1 410 ? 7.810 0.223 -13.215 1.00 91.56 410 ASP A N 1
ATOM 3240 C CA . ASP A 1 410 ? 8.833 0.987 -12.492 1.00 91.56 410 ASP A CA 1
ATOM 3241 C C . ASP A 1 410 ? 8.095 1.637 -11.286 1.00 91.56 410 ASP A C 1
ATOM 3243 O O . ASP A 1 410 ? 6.861 1.560 -11.200 1.00 91.56 410 ASP A O 1
ATOM 3247 N N . GLU A 1 411 ? 8.780 2.295 -10.362 1.00 92.12 411 GLU A N 1
ATOM 3248 C CA . GLU A 1 411 ? 8.244 2.645 -9.040 1.00 92.12 411 GLU A CA 1
ATOM 3249 C C . GLU A 1 411 ? 8.078 4.172 -8.850 1.00 92.12 411 GLU A C 1
ATOM 3251 O O . GLU A 1 411 ? 8.761 4.973 -9.482 1.00 92.12 411 GLU A O 1
ATOM 3256 N N . ASP A 1 412 ? 7.162 4.618 -7.977 1.00 94.25 412 ASP A N 1
ATOM 3257 C CA . ASP A 1 412 ? 7.154 5.998 -7.437 1.00 94.25 412 ASP A CA 1
ATOM 3258 C C . ASP A 1 412 ? 6.570 6.004 -6.014 1.00 94.25 412 ASP A C 1
ATOM 3260 O O . ASP A 1 412 ? 5.423 6.390 -5.761 1.00 94.25 412 ASP A O 1
ATOM 3264 N N . THR A 1 413 ? 7.352 5.468 -5.078 1.00 95.62 413 THR A N 1
ATOM 3265 C CA . THR A 1 413 ? 6.939 5.208 -3.691 1.00 95.62 413 THR A CA 1
ATOM 3266 C C . THR A 1 413 ? 6.421 6.459 -2.952 1.00 95.62 413 THR A C 1
ATOM 3268 O O . THR A 1 413 ? 5.356 6.358 -2.333 1.00 95.62 413 THR A O 1
ATOM 3271 N N . PRO A 1 414 ? 7.037 7.658 -3.062 1.00 95.56 414 PRO A N 1
ATOM 3272 C CA . PRO A 1 414 ? 6.473 8.895 -2.507 1.00 95.56 414 PRO A CA 1
ATOM 3273 C C . PRO A 1 414 ? 5.066 9.227 -3.034 1.00 95.56 414 PRO A C 1
ATOM 3275 O O . PRO A 1 414 ? 4.155 9.515 -2.255 1.00 95.56 414 PRO A O 1
ATOM 3278 N N . PHE A 1 415 ? 4.842 9.120 -4.347 1.00 95.06 415 PHE A N 1
ATOM 3279 C CA . PHE A 1 415 ? 3.529 9.365 -4.950 1.00 95.06 415 PHE A CA 1
ATOM 3280 C C . PHE A 1 415 ? 2.467 8.359 -4.467 1.00 95.06 415 PHE A C 1
ATOM 3282 O O . PHE A 1 415 ? 1.321 8.733 -4.187 1.00 95.06 415 PHE A O 1
ATOM 3289 N N . ALA A 1 416 ? 2.850 7.090 -4.299 1.00 96.94 416 ALA A N 1
ATOM 3290 C CA . ALA A 1 416 ? 1.978 6.071 -3.723 1.00 96.94 416 ALA A CA 1
ATOM 3291 C C . ALA A 1 416 ? 1.622 6.366 -2.255 1.00 96.94 416 ALA A C 1
ATOM 3293 O O . ALA A 1 416 ? 0.462 6.207 -1.868 1.00 96.94 416 ALA A O 1
ATOM 3294 N N . MET A 1 417 ? 2.577 6.852 -1.453 1.00 97.81 417 MET A N 1
ATOM 3295 C CA . MET A 1 417 ? 2.344 7.275 -0.065 1.00 97.81 417 MET A CA 1
ATOM 3296 C C . MET A 1 417 ? 1.393 8.475 0.031 1.00 97.81 417 MET A C 1
ATOM 3298 O O . MET A 1 417 ? 0.491 8.466 0.870 1.00 97.81 417 MET A O 1
ATOM 3302 N N . ASP A 1 418 ? 1.523 9.470 -0.852 1.00 97.88 418 ASP A N 1
ATOM 3303 C CA . ASP A 1 418 ? 0.611 10.620 -0.892 1.00 97.88 418 ASP A CA 1
ATOM 3304 C C . ASP A 1 418 ? -0.835 10.198 -1.205 1.00 97.88 418 ASP A C 1
ATOM 3306 O O . ASP A 1 418 ? -1.773 10.593 -0.502 1.00 97.88 418 ASP A O 1
ATOM 3310 N N . CYS A 1 419 ? -1.006 9.328 -2.207 1.00 97.25 419 CYS A N 1
ATOM 3311 C CA . CYS A 1 419 ? -2.296 8.726 -2.548 1.00 97.25 419 CYS A CA 1
ATOM 3312 C C . CYS A 1 419 ? -2.861 7.885 -1.394 1.00 97.25 419 CYS A C 1
ATOM 3314 O O . CYS A 1 419 ? -4.053 7.964 -1.102 1.00 97.25 419 CYS A O 1
ATOM 3316 N N . ALA A 1 420 ? -2.020 7.099 -0.717 1.00 98.31 420 ALA A N 1
ATOM 3317 C CA . ALA A 1 420 ? -2.413 6.275 0.423 1.00 98.31 420 ALA A CA 1
ATOM 3318 C C . ALA A 1 420 ? -2.891 7.122 1.613 1.00 98.31 420 ALA A C 1
ATOM 3320 O O . ALA A 1 420 ? -3.919 6.821 2.218 1.00 98.31 420 ALA A O 1
ATOM 3321 N N . ALA A 1 421 ? -2.208 8.234 1.896 1.00 98.25 421 ALA A N 1
ATOM 3322 C CA . ALA A 1 421 ? -2.613 9.210 2.905 1.00 98.25 421 ALA A CA 1
ATOM 3323 C C . ALA A 1 421 ? -3.919 9.951 2.550 1.00 98.25 421 ALA A C 1
ATOM 3325 O O . ALA A 1 421 ? -4.482 10.645 3.398 1.00 98.25 421 ALA A O 1
ATOM 3326 N N . ASP A 1 422 ? -4.425 9.824 1.319 1.00 97.94 422 ASP A N 1
ATOM 3327 C CA . ASP A 1 422 ? -5.716 10.362 0.878 1.00 97.94 422 ASP A CA 1
ATOM 3328 C C . ASP A 1 422 ? -6.881 9.373 0.910 1.00 97.94 422 ASP A C 1
ATOM 3330 O O . ASP A 1 422 ? -7.997 9.760 0.549 1.00 97.94 422 ASP A O 1
ATOM 3334 N N . PHE A 1 423 ? -6.663 8.137 1.372 1.00 98.00 423 PHE A N 1
ATOM 3335 C CA . PHE A 1 423 ? -7.741 7.160 1.496 1.00 98.00 423 PHE A CA 1
ATOM 3336 C C . PHE A 1 423 ? -8.848 7.616 2.469 1.00 98.00 423 PHE A C 1
ATOM 3338 O O . PHE A 1 423 ? -8.583 8.323 3.444 1.00 98.00 423 PHE A O 1
ATOM 3345 N N . PRO A 1 424 ? -10.099 7.178 2.233 1.00 97.19 424 PRO A N 1
ATOM 3346 C CA . PRO A 1 424 ? -11.281 7.549 3.015 1.00 97.19 424 PRO A CA 1
ATOM 3347 C C . PRO A 1 424 ? -11.386 6.741 4.322 1.00 97.19 424 PRO A C 1
ATOM 3349 O O . PRO A 1 424 ? -12.306 5.928 4.518 1.00 97.19 424 PRO A O 1
ATOM 3352 N N . PHE A 1 425 ? -10.386 6.936 5.183 1.00 97.75 425 PHE A N 1
ATOM 3353 C CA . PHE A 1 425 ? -10.298 6.371 6.526 1.00 97.75 425 PHE A CA 1
ATOM 3354 C C . PHE A 1 425 ? -11.477 6.823 7.408 1.00 97.75 425 PHE A C 1
ATOM 3356 O O . PHE A 1 425 ? -11.968 7.945 7.291 1.00 97.75 425 PHE A O 1
ATOM 3363 N N . GLU A 1 426 ? -11.919 5.969 8.330 1.00 96.56 426 GLU A N 1
ATOM 3364 C CA . GLU A 1 426 ? -12.897 6.340 9.362 1.00 96.56 426 GLU A CA 1
ATOM 3365 C C . GLU A 1 426 ? -12.278 7.293 10.419 1.00 96.56 426 GLU A C 1
ATOM 3367 O O . GLU A 1 426 ? -11.047 7.378 10.524 1.00 96.56 426 GLU A O 1
ATOM 3372 N N . PRO A 1 427 ? -13.089 8.072 11.169 1.00 95.88 427 PRO A N 1
ATOM 3373 C CA . PRO A 1 427 ? -12.605 9.151 12.045 1.00 95.88 427 PRO A CA 1
ATOM 3374 C C . PRO A 1 427 ? -11.574 8.717 13.103 1.00 95.88 427 PRO A C 1
ATOM 3376 O O . PRO A 1 427 ? -11.735 7.672 13.741 1.00 95.88 427 PRO A O 1
ATOM 3379 N N . ILE A 1 428 ? -10.537 9.541 13.326 1.00 95.31 428 ILE A N 1
ATOM 3380 C CA . ILE A 1 428 ? -9.398 9.215 14.219 1.00 95.31 428 ILE A CA 1
ATOM 3381 C C . ILE A 1 428 ? -9.788 8.891 15.666 1.00 95.31 428 ILE A C 1
ATOM 3383 O O . ILE A 1 428 ? -9.097 8.121 16.331 1.00 95.31 428 ILE A O 1
ATOM 3387 N N . ASN A 1 429 ? -10.886 9.469 16.156 1.00 93.94 429 ASN A N 1
ATOM 3388 C CA . ASN A 1 429 ? -11.354 9.302 17.530 1.00 93.94 429 ASN A CA 1
ATOM 3389 C C . ASN A 1 429 ? -11.918 7.897 17.800 1.00 93.94 429 ASN A C 1
ATOM 3391 O O . ASN A 1 429 ? -11.886 7.441 18.938 1.00 93.94 429 ASN A O 1
ATOM 3395 N N . THR A 1 430 ? -12.370 7.192 16.756 1.00 94.75 430 THR A N 1
ATOM 3396 C CA . THR A 1 430 ? -12.950 5.841 16.850 1.00 94.75 430 THR A CA 1
ATOM 3397 C C . THR A 1 430 ? -12.114 4.765 16.157 1.00 94.75 430 THR A C 1
ATOM 3399 O O . THR A 1 430 ? -12.300 3.580 16.437 1.00 94.75 430 THR A O 1
ATOM 3402 N N . THR A 1 431 ? -11.203 5.139 15.248 1.00 96.25 431 THR A N 1
ATOM 3403 C CA . THR A 1 431 ? -10.561 4.194 14.321 1.00 96.25 431 THR A CA 1
ATOM 3404 C C . THR A 1 431 ? -9.044 4.306 14.290 1.00 96.25 431 THR A C 1
ATOM 3406 O O . THR A 1 431 ? -8.475 5.363 14.028 1.00 96.25 431 THR A O 1
ATOM 3409 N N . ARG A 1 432 ? -8.369 3.165 14.478 1.00 97.06 432 ARG A N 1
ATOM 3410 C CA . ARG A 1 432 ? -6.918 3.041 14.274 1.00 97.06 432 ARG A CA 1
ATOM 3411 C C . ARG A 1 432 ? -6.620 3.033 12.781 1.00 97.06 432 ARG A C 1
ATOM 3413 O O . ARG A 1 432 ? -7.053 2.114 12.090 1.00 97.06 432 ARG A O 1
ATOM 3420 N N . ARG A 1 433 ? -5.872 4.019 12.292 1.00 98.00 433 ARG A N 1
ATOM 3421 C CA . ARG A 1 433 ? -5.502 4.131 10.877 1.00 98.00 433 ARG A CA 1
ATOM 3422 C C . ARG A 1 433 ? -4.086 3.638 10.648 1.00 98.00 433 ARG A C 1
ATOM 3424 O O . ARG A 1 433 ? -3.166 4.062 11.346 1.00 98.00 433 ARG A O 1
ATOM 3431 N N . VAL A 1 434 ? -3.916 2.768 9.662 1.00 98.50 434 VAL A N 1
ATOM 3432 C CA . VAL A 1 434 ? -2.624 2.163 9.345 1.00 98.50 434 VAL A CA 1
ATOM 3433 C C . VAL A 1 434 ? -2.391 2.139 7.841 1.00 98.50 434 VAL A C 1
ATOM 3435 O O . VAL A 1 434 ? -3.267 1.724 7.081 1.00 98.50 434 VAL A O 1
ATOM 3438 N N . ILE A 1 435 ? -1.182 2.516 7.433 1.00 98.75 435 ILE A N 1
ATOM 3439 C CA . ILE A 1 435 ? -0.600 2.188 6.133 1.00 98.75 435 ILE A CA 1
ATOM 3440 C C . ILE A 1 435 ? 0.490 1.139 6.371 1.00 98.75 435 ILE A C 1
ATOM 3442 O O . ILE A 1 435 ? 1.341 1.313 7.243 1.00 98.75 435 ILE A O 1
ATOM 3446 N N . ILE A 1 436 ? 0.468 0.052 5.603 1.00 98.56 436 ILE A N 1
ATOM 3447 C CA . ILE A 1 436 ? 1.540 -0.948 5.559 1.00 98.56 436 ILE A CA 1
ATOM 3448 C C . ILE A 1 436 ? 2.068 -0.957 4.126 1.00 98.56 436 ILE A C 1
ATOM 3450 O O . ILE A 1 436 ? 1.331 -1.343 3.218 1.00 98.56 436 ILE A O 1
ATOM 3454 N N . LEU A 1 437 ? 3.303 -0.500 3.926 1.00 98.56 437 LEU A N 1
ATOM 3455 C CA . LEU A 1 437 ? 3.933 -0.369 2.614 1.00 98.56 437 LEU A CA 1
ATOM 3456 C C . LEU A 1 437 ? 4.992 -1.458 2.418 1.00 98.56 437 LEU A C 1
ATOM 3458 O O . LEU A 1 437 ? 5.825 -1.653 3.301 1.00 98.56 437 LEU A O 1
ATOM 3462 N N . PHE A 1 438 ? 4.961 -2.139 1.272 1.00 97.88 438 PHE A N 1
ATOM 3463 C CA . PHE A 1 438 ? 5.990 -3.095 0.845 1.00 97.88 438 PHE A CA 1
ATOM 3464 C C . PHE A 1 438 ? 6.517 -2.718 -0.555 1.00 97.88 438 PHE A C 1
ATOM 3466 O O . PHE A 1 438 ? 5.700 -2.550 -1.461 1.00 97.88 438 PHE A O 1
ATOM 3473 N N . THR A 1 439 ? 7.842 -2.598 -0.719 1.00 96.50 439 THR A N 1
ATOM 3474 C CA . THR A 1 439 ? 8.562 -2.312 -1.988 1.00 96.50 439 THR A CA 1
ATOM 3475 C C . THR A 1 439 ? 9.985 -2.881 -1.947 1.00 96.50 439 THR A C 1
ATOM 3477 O O . THR A 1 439 ? 10.587 -2.913 -0.873 1.00 96.50 439 THR A O 1
ATOM 3480 N N . ASP A 1 440 ? 10.534 -3.356 -3.071 1.00 94.50 440 ASP A N 1
ATOM 3481 C CA . ASP A 1 440 ? 11.952 -3.741 -3.181 1.00 94.50 440 ASP A CA 1
ATOM 3482 C C . ASP A 1 440 ? 12.865 -2.643 -3.738 1.00 94.50 440 ASP A C 1
ATOM 3484 O O . ASP A 1 440 ? 14.070 -2.870 -3.851 1.00 94.50 440 ASP A O 1
ATOM 3488 N N . GLU A 1 441 ? 12.341 -1.441 -3.993 1.00 92.25 441 GLU A N 1
ATOM 3489 C CA . GLU A 1 441 ? 13.135 -0.295 -4.435 1.00 92.25 441 GLU A CA 1
ATOM 3490 C C . GLU A 1 441 ? 13.249 0.816 -3.374 1.00 92.25 441 GLU A C 1
ATOM 3492 O O . GLU A 1 441 ? 12.404 0.977 -2.488 1.00 92.25 441 GLU A O 1
ATOM 3497 N N . ARG A 1 442 ? 14.335 1.597 -3.434 1.00 93.19 442 ARG A N 1
ATOM 3498 C CA . ARG A 1 442 ? 14.562 2.725 -2.516 1.00 93.19 442 ARG A CA 1
ATOM 3499 C C . ARG A 1 442 ? 13.583 3.858 -2.820 1.00 93.19 442 ARG A C 1
ATOM 3501 O O . ARG A 1 442 ? 13.258 4.122 -3.971 1.00 93.19 442 ARG A O 1
ATOM 3508 N N . ILE A 1 443 ? 13.189 4.608 -1.793 1.00 92.44 443 ILE A N 1
ATOM 3509 C CA . ILE A 1 443 ? 12.265 5.751 -1.933 1.00 92.44 443 ILE A CA 1
ATOM 3510 C C . ILE A 1 443 ? 12.837 6.831 -2.878 1.00 92.44 443 ILE A C 1
ATOM 3512 O O . ILE A 1 443 ? 12.083 7.495 -3.586 1.00 92.44 443 ILE A O 1
ATOM 3516 N N . ASP A 1 444 ? 14.165 6.969 -2.906 1.00 88.12 444 ASP A N 1
ATOM 3517 C CA . ASP A 1 444 ? 14.914 7.923 -3.737 1.00 88.12 444 ASP A CA 1
ATOM 3518 C C . ASP A 1 444 ? 15.090 7.497 -5.208 1.00 88.12 444 ASP A C 1
ATOM 3520 O O . ASP A 1 444 ? 15.623 8.265 -6.011 1.00 88.12 444 ASP A O 1
ATOM 3524 N N . ASP A 1 445 ? 14.680 6.275 -5.559 1.00 88.44 445 ASP A N 1
ATOM 3525 C CA . ASP A 1 445 ? 14.852 5.693 -6.887 1.00 88.44 445 ASP A CA 1
ATOM 3526 C C . ASP A 1 445 ? 13.586 5.900 -7.775 1.00 88.44 445 ASP A C 1
ATOM 3528 O O . ASP A 1 445 ? 13.137 7.027 -8.012 1.00 88.44 445 ASP A O 1
ATOM 3532 N N . GLY A 1 446 ? 13.071 4.836 -8.389 1.00 84.62 446 GLY A N 1
ATOM 3533 C CA . GLY A 1 446 ? 11.923 4.781 -9.292 1.00 84.62 446 GLY A CA 1
ATOM 3534 C C . GLY A 1 446 ? 12.032 5.621 -10.561 1.00 84.62 446 GLY A C 1
ATOM 3535 O O . GLY A 1 446 ? 13.119 5.999 -11.017 1.00 84.62 446 GLY A O 1
ATOM 3536 N N . VAL A 1 447 ? 10.871 6.018 -11.080 1.00 84.75 447 VAL A N 1
ATOM 3537 C CA . VAL A 1 447 ? 10.741 7.071 -12.098 1.00 84.75 447 VAL A CA 1
ATOM 3538 C C . VAL A 1 447 ? 11.125 8.448 -11.542 1.00 84.75 447 VAL A C 1
ATOM 3540 O O . VAL A 1 447 ? 11.447 9.360 -12.312 1.00 84.75 447 VAL A O 1
ATOM 3543 N N . SER A 1 448 ? 11.129 8.603 -10.212 1.00 67.12 448 SER A N 1
ATOM 3544 C CA . SER A 1 448 ? 11.517 9.832 -9.511 1.00 67.12 448 SER A CA 1
ATOM 3545 C C . SER A 1 448 ? 13.030 10.121 -9.565 1.00 67.12 448 SER A C 1
ATOM 3547 O O . SER A 1 448 ? 13.407 11.280 -9.367 1.00 67.12 448 SER A O 1
ATOM 3549 N N . LYS A 1 449 ? 13.865 9.173 -10.037 1.00 71.00 449 LYS A N 1
ATOM 3550 C CA . LYS A 1 449 ? 15.251 9.400 -10.527 1.00 71.00 449 LYS A CA 1
ATOM 3551 C C . LYS A 1 449 ? 15.376 10.509 -11.593 1.00 71.00 449 LYS A C 1
ATOM 3553 O O . LYS A 1 449 ? 16.484 10.938 -11.906 1.00 71.00 449 LYS A O 1
ATOM 3558 N N . MET A 1 450 ? 14.270 10.950 -12.206 1.00 60.56 450 MET A N 1
ATOM 3559 C CA . MET A 1 450 ? 14.248 12.041 -13.197 1.00 60.56 450 MET A CA 1
ATOM 3560 C C . MET A 1 450 ? 14.104 13.455 -12.595 1.00 60.56 450 MET A C 1
ATOM 3562 O O . MET A 1 450 ? 14.185 14.426 -13.349 1.00 60.56 450 MET A O 1
ATOM 3566 N N . LYS A 1 451 ? 13.884 13.594 -11.279 1.00 64.88 451 LYS A N 1
ATOM 3567 C CA . LYS A 1 451 ? 13.818 14.884 -10.556 1.00 64.88 451 LYS A CA 1
ATOM 3568 C C . LYS A 1 451 ? 15.146 15.186 -9.855 1.00 64.88 451 LYS A C 1
ATOM 3570 O O . LYS A 1 451 ? 15.996 14.305 -9.731 1.00 64.88 451 LYS A O 1
ATOM 3575 N N . SER A 1 452 ? 15.343 16.418 -9.375 1.00 57.12 452 SER A N 1
ATOM 3576 C CA . SER A 1 452 ? 16.496 16.691 -8.514 1.00 57.12 452 SER A CA 1
ATOM 3577 C C . SER A 1 452 ? 16.252 16.152 -7.100 1.00 57.12 452 SER A C 1
ATOM 3579 O O . SER A 1 452 ? 15.156 16.257 -6.551 1.00 57.12 452 SER A O 1
ATOM 3581 N N . VAL A 1 453 ? 17.296 15.579 -6.497 1.00 58.53 453 VAL A N 1
ATOM 3582 C CA . VAL A 1 453 ? 17.228 14.885 -5.197 1.00 58.53 453 VAL A CA 1
ATOM 3583 C C . VAL A 1 453 ? 16.613 15.760 -4.087 1.00 58.53 453 VAL A C 1
ATOM 3585 O O . VAL A 1 453 ? 15.828 15.270 -3.282 1.00 58.53 453 VAL A O 1
ATOM 3588 N N . GLY A 1 454 ? 16.889 17.070 -4.079 1.00 60.12 454 GLY A N 1
ATOM 3589 C CA . GLY A 1 454 ? 16.332 17.999 -3.085 1.00 60.12 454 GLY A CA 1
ATOM 3590 C C . GLY A 1 454 ? 14.830 18.287 -3.232 1.00 60.12 454 GLY A C 1
ATOM 3591 O O . GLY A 1 454 ? 14.157 18.521 -2.229 1.00 60.12 454 GLY A O 1
ATOM 3592 N N . GLU A 1 455 ? 14.277 18.240 -4.449 1.00 71.00 455 GLU A N 1
ATOM 3593 C CA . GLU A 1 455 ? 12.833 18.427 -4.669 1.00 71.00 455 GLU A CA 1
ATOM 3594 C C . GLU A 1 455 ? 12.037 17.246 -4.094 1.00 71.00 455 GLU A C 1
ATOM 3596 O O . GLU A 1 455 ? 10.980 17.446 -3.485 1.00 71.00 455 GLU A O 1
ATOM 3601 N N . ASN A 1 456 ? 12.578 16.028 -4.219 1.00 70.44 456 ASN A N 1
ATOM 3602 C CA . ASN A 1 456 ? 11.955 14.804 -3.717 1.00 70.44 456 ASN A CA 1
ATOM 3603 C C . ASN A 1 456 ? 11.788 14.837 -2.186 1.00 70.44 456 ASN A C 1
ATOM 3605 O O . ASN A 1 456 ? 10.664 14.654 -1.718 1.00 70.44 456 ASN A O 1
ATOM 3609 N N . TYR A 1 457 ? 12.834 15.170 -1.412 1.00 78.56 457 TYR A N 1
ATOM 3610 C CA . TYR A 1 457 ? 12.725 15.271 0.057 1.00 78.56 457 TYR A CA 1
ATOM 3611 C C . TYR A 1 457 ? 11.704 16.323 0.502 1.00 78.56 457 TYR A C 1
ATOM 3613 O O . TYR A 1 457 ? 10.812 16.009 1.280 1.00 78.56 457 TYR A O 1
ATOM 3621 N N . SER A 1 458 ? 11.732 17.528 -0.085 1.00 84.38 458 SER A N 1
ATOM 3622 C CA . SER A 1 458 ? 10.769 18.594 0.257 1.00 84.38 458 SER A CA 1
ATOM 3623 C C . SER A 1 458 ? 9.304 18.244 -0.054 1.00 84.38 458 SER A C 1
ATOM 3625 O O . SER A 1 458 ? 8.378 18.917 0.408 1.00 84.38 458 SER A O 1
ATOM 3627 N N . THR A 1 459 ? 9.086 17.197 -0.855 1.00 91.31 459 THR A N 1
ATOM 3628 C CA . THR A 1 459 ? 7.766 16.622 -1.123 1.00 91.31 459 THR A CA 1
ATOM 3629 C C . THR A 1 459 ? 7.456 15.484 -0.146 1.00 91.31 459 THR A C 1
ATOM 3631 O O . THR A 1 459 ? 6.341 15.424 0.370 1.00 91.31 459 THR A O 1
ATOM 3634 N N . LEU A 1 460 ? 8.441 14.633 0.169 1.00 93.88 460 LEU A N 1
ATOM 3635 C CA . LEU A 1 460 ? 8.339 13.572 1.175 1.00 93.88 460 LEU A CA 1
ATOM 3636 C C . LEU A 1 460 ? 7.990 14.129 2.562 1.00 93.88 460 LEU A C 1
ATOM 3638 O O . LEU A 1 460 ? 7.055 13.625 3.182 1.00 93.88 460 LEU A O 1
ATOM 3642 N N . ASP A 1 461 ? 8.642 15.213 2.992 1.00 94.62 461 ASP A N 1
ATOM 3643 C CA . ASP A 1 461 ? 8.357 15.893 4.262 1.00 94.62 461 ASP A CA 1
ATOM 3644 C C . ASP A 1 461 ? 6.868 16.237 4.385 1.00 94.62 461 ASP A C 1
ATOM 3646 O O . ASP A 1 461 ? 6.231 15.908 5.381 1.00 94.62 461 ASP A O 1
ATOM 3650 N N . LYS A 1 462 ? 6.265 16.829 3.341 1.00 96.06 462 LYS A N 1
ATOM 3651 C CA . LYS A 1 462 ? 4.832 17.182 3.325 1.00 96.06 462 LYS A CA 1
ATOM 3652 C C . LYS A 1 462 ? 3.925 15.955 3.432 1.00 96.06 462 LYS A C 1
ATOM 3654 O O . LYS A 1 462 ? 2.891 16.011 4.099 1.00 96.06 462 LYS A O 1
ATOM 3659 N N . ILE A 1 463 ? 4.294 14.857 2.773 1.00 97.06 463 ILE A N 1
ATOM 3660 C CA . ILE A 1 463 ? 3.546 13.591 2.796 1.00 97.06 463 ILE A CA 1
ATOM 3661 C C . ILE A 1 463 ? 3.598 12.981 4.198 1.00 97.06 463 ILE A C 1
ATOM 3663 O O . ILE A 1 463 ? 2.582 12.508 4.708 1.00 97.06 463 ILE A O 1
ATOM 3667 N N . MET A 1 464 ? 4.751 13.056 4.858 1.00 97.62 464 MET A N 1
ATOM 3668 C CA . MET A 1 464 ? 4.928 12.582 6.226 1.00 97.62 464 MET A CA 1
ATOM 3669 C C . MET A 1 464 ? 4.236 13.480 7.253 1.00 97.62 464 MET A C 1
ATOM 3671 O O . MET A 1 464 ? 3.580 12.980 8.168 1.00 97.62 464 MET A O 1
ATOM 3675 N N . ASP A 1 465 ? 4.242 14.793 7.033 1.00 97.00 465 ASP A N 1
ATOM 3676 C CA . ASP A 1 465 ? 3.471 15.770 7.804 1.00 97.00 465 ASP A CA 1
ATOM 3677 C C . ASP A 1 465 ? 1.954 15.494 7.691 1.00 97.00 465 ASP A C 1
ATOM 3679 O O . ASP A 1 465 ? 1.229 15.515 8.687 1.00 97.00 465 ASP A O 1
ATOM 3683 N N . LYS A 1 466 ? 1.468 15.148 6.490 1.00 97.69 466 LYS A N 1
ATOM 3684 C CA . LYS A 1 466 ? 0.081 14.731 6.205 1.00 97.69 466 LYS A CA 1
ATOM 3685 C C . LYS A 1 466 ? -0.287 13.401 6.881 1.00 97.69 466 LYS A C 1
ATOM 3687 O O . LYS A 1 466 ? -1.356 13.310 7.487 1.00 97.69 466 LYS A O 1
ATOM 3692 N N . ILE A 1 467 ? 0.583 12.388 6.815 1.00 97.94 467 ILE A N 1
ATOM 3693 C CA . ILE A 1 467 ? 0.414 11.079 7.482 1.00 97.94 467 ILE A CA 1
ATOM 3694 C C . ILE A 1 467 ? 0.343 11.253 9.007 1.00 97.94 467 ILE A C 1
ATOM 3696 O O . ILE A 1 467 ? -0.586 10.745 9.644 1.00 97.94 467 ILE A O 1
ATOM 3700 N N . SER A 1 468 ? 1.272 12.033 9.569 1.00 97.12 468 SER A N 1
ATOM 3701 C CA . SER A 1 468 ? 1.356 12.365 10.994 1.00 97.12 468 SER A CA 1
ATOM 3702 C C . SER A 1 468 ? 0.093 13.084 11.487 1.00 97.12 468 SER A C 1
ATOM 3704 O O . SER A 1 468 ? -0.554 12.618 12.429 1.00 97.12 468 SER A O 1
ATOM 3706 N N . LYS A 1 469 ? -0.334 14.152 10.793 1.00 96.62 469 LYS A N 1
ATOM 3707 C CA . LYS A 1 469 ? -1.553 14.921 11.117 1.00 96.62 469 LYS A CA 1
ATOM 3708 C C . LYS A 1 469 ? -2.821 14.067 11.052 1.00 96.62 469 LYS A C 1
ATOM 3710 O O . LYS A 1 469 ? -3.635 14.122 11.966 1.00 96.62 469 LYS A O 1
ATOM 3715 N N . LYS A 1 470 ? -2.971 13.194 10.048 1.00 97.06 470 LYS A N 1
ATOM 3716 C CA . LYS A 1 470 ? -4.102 12.242 9.972 1.00 97.06 470 LYS A CA 1
ATOM 3717 C C . LYS A 1 470 ? -4.030 11.096 10.999 1.00 97.06 470 LYS A C 1
ATOM 3719 O O . LYS A 1 470 ? -4.871 10.192 10.947 1.00 97.06 470 LYS A O 1
ATOM 3724 N N . HIS A 1 471 ? -3.049 11.113 11.910 1.00 97.19 471 HIS A N 1
ATOM 3725 C CA . HIS A 1 471 ? -2.767 10.099 12.932 1.00 97.19 471 HIS A CA 1
ATOM 3726 C C . HIS A 1 471 ? -2.614 8.669 12.384 1.00 97.19 471 HIS A C 1
ATOM 3728 O O . HIS A 1 471 ? -2.912 7.686 13.070 1.00 97.19 471 HIS A O 1
ATOM 3734 N N . ILE A 1 472 ? -2.119 8.550 11.151 1.00 98.06 472 ILE A N 1
ATOM 3735 C CA . ILE A 1 472 ? -1.880 7.272 10.485 1.00 98.06 472 ILE A CA 1
ATOM 3736 C C . ILE A 1 472 ? -0.552 6.692 10.987 1.00 98.06 472 ILE A C 1
ATOM 3738 O O . ILE A 1 472 ? 0.476 7.363 10.955 1.00 98.06 472 ILE A O 1
ATOM 3742 N N . SER A 1 473 ? -0.553 5.433 11.427 1.00 98.25 473 SER A N 1
ATOM 3743 C CA . SER A 1 473 ? 0.689 4.679 11.640 1.00 98.25 473 SER A CA 1
ATOM 3744 C C . SER A 1 473 ? 1.199 4.122 10.312 1.00 98.25 473 SER A C 1
ATOM 3746 O O . SER A 1 473 ? 0.456 3.428 9.617 1.00 98.25 473 SER A O 1
ATOM 3748 N N . LEU A 1 474 ? 2.458 4.399 9.974 1.00 98.38 474 LEU A N 1
ATOM 3749 C CA . LEU A 1 474 ? 3.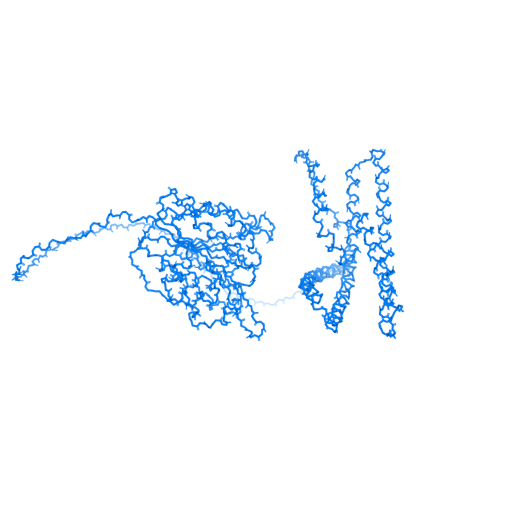117 3.901 8.765 1.00 98.38 474 LEU A CA 1
ATOM 3750 C C . LEU A 1 474 ? 4.074 2.767 9.134 1.00 98.38 474 LEU A C 1
ATOM 3752 O O . LEU A 1 474 ? 5.032 2.987 9.865 1.00 98.38 474 LEU A O 1
ATOM 3756 N N . TYR A 1 475 ? 3.854 1.575 8.591 1.00 98.25 475 TYR A N 1
ATOM 3757 C CA . TYR A 1 475 ? 4.810 0.472 8.659 1.00 98.25 475 TYR A CA 1
ATOM 3758 C C . TYR A 1 475 ? 5.444 0.301 7.276 1.00 98.25 475 TYR A C 1
ATOM 3760 O O . TYR A 1 475 ? 4.760 -0.120 6.343 1.00 98.25 475 TYR A O 1
ATOM 3768 N N . PHE A 1 476 ? 6.717 0.669 7.129 1.00 97.88 476 PHE A N 1
ATOM 3769 C CA . PHE A 1 476 ? 7.433 0.666 5.850 1.00 97.88 476 PHE A CA 1
ATOM 3770 C C . PHE A 1 476 ? 8.404 -0.515 5.779 1.00 97.88 476 PHE A C 1
ATOM 3772 O O . PHE A 1 476 ? 9.319 -0.617 6.596 1.00 97.88 476 PHE A O 1
ATOM 3779 N N . TYR A 1 477 ? 8.231 -1.372 4.775 1.00 97.31 477 TYR A N 1
ATOM 3780 C CA . TYR A 1 477 ? 9.103 -2.501 4.466 1.00 97.31 477 TYR A CA 1
ATOM 3781 C C . TYR A 1 477 ? 9.733 -2.288 3.090 1.00 97.31 477 TYR A C 1
ATOM 3783 O O . TYR A 1 477 ? 9.092 -2.528 2.067 1.00 97.31 477 TYR A O 1
ATOM 3791 N N . GLY A 1 478 ? 10.990 -1.850 3.074 1.00 95.88 478 GLY A N 1
ATOM 3792 C CA . GLY A 1 478 ? 11.750 -1.667 1.842 1.00 95.88 478 GLY A CA 1
ATOM 3793 C C . GLY A 1 478 ? 13.241 -1.420 2.090 1.00 95.88 478 GLY A C 1
ATOM 3794 O O . GLY A 1 478 ? 13.694 -1.534 3.230 1.00 95.88 478 GLY A O 1
ATOM 3795 N N . PRO A 1 479 ? 14.031 -1.176 1.036 1.00 93.75 479 PRO A N 1
ATOM 3796 C CA . PRO A 1 479 ? 15.458 -0.864 1.123 1.00 93.75 479 PRO A CA 1
ATOM 3797 C C . PRO A 1 479 ? 15.791 0.422 1.893 1.00 93.75 479 PRO A C 1
ATOM 3799 O O . PRO A 1 479 ? 15.027 1.384 1.855 1.00 93.75 479 PRO A O 1
ATOM 3802 N N . SER A 1 480 ? 16.991 0.478 2.483 1.00 94.25 480 SER A N 1
ATOM 3803 C CA . SER A 1 480 ? 17.531 1.714 3.076 1.00 94.25 480 SER A CA 1
ATOM 3804 C C . SER A 1 480 ? 17.960 2.727 2.022 1.00 94.25 480 SER A C 1
ATOM 3806 O O . SER A 1 480 ? 18.632 2.390 1.043 1.00 94.25 480 SER A O 1
ATOM 3808 N N . SER A 1 481 ? 17.640 3.991 2.281 1.00 92.62 481 SER A N 1
ATOM 3809 C CA . SER A 1 481 ? 18.097 5.148 1.513 1.00 92.62 481 SER A CA 1
ATOM 3810 C C . SER A 1 481 ? 18.060 6.415 2.383 1.00 92.62 481 SER A C 1
ATOM 3812 O O . SER A 1 481 ? 17.473 6.377 3.463 1.00 92.62 481 SER A O 1
ATOM 3814 N N . PRO A 1 482 ? 18.645 7.551 1.970 1.00 92.56 482 PRO A N 1
ATOM 3815 C CA . PRO A 1 482 ? 18.571 8.766 2.784 1.00 92.56 482 PRO A CA 1
ATOM 3816 C C . PRO A 1 482 ? 17.124 9.243 3.028 1.00 92.56 482 PRO A C 1
ATOM 3818 O O . PRO A 1 482 ? 16.824 9.771 4.094 1.00 92.56 482 PRO A O 1
ATOM 3821 N N . ALA A 1 483 ? 16.178 8.962 2.123 1.00 91.94 483 ALA A N 1
ATOM 3822 C CA . ALA A 1 483 ? 14.753 9.157 2.404 1.00 91.94 483 ALA A CA 1
ATOM 3823 C C . ALA A 1 483 ? 14.195 8.270 3.537 1.00 91.94 483 ALA A C 1
ATOM 3825 O O . ALA A 1 483 ? 13.240 8.687 4.188 1.00 91.94 483 ALA A O 1
ATOM 3826 N N . THR A 1 484 ? 14.747 7.077 3.814 1.00 93.88 484 THR A N 1
ATOM 3827 C CA . THR A 1 484 ? 14.308 6.283 4.983 1.00 93.88 484 THR A CA 1
ATOM 3828 C C . THR A 1 484 ? 14.777 6.896 6.301 1.00 93.88 484 THR A C 1
ATOM 3830 O O . THR A 1 484 ? 14.049 6.797 7.280 1.00 93.88 484 THR A O 1
ATOM 3833 N N . GLU A 1 485 ? 15.912 7.604 6.315 1.00 92.62 485 GLU A N 1
ATOM 3834 C CA . GLU A 1 485 ? 16.351 8.385 7.485 1.00 92.62 485 GLU A CA 1
ATOM 3835 C C . GLU A 1 485 ? 15.320 9.485 7.800 1.00 92.62 485 GLU A C 1
ATOM 3837 O O . GLU A 1 485 ? 14.857 9.596 8.932 1.00 92.62 485 GLU A O 1
ATOM 3842 N N . VAL A 1 486 ? 14.854 10.205 6.768 1.00 91.62 486 VAL A N 1
ATOM 3843 C CA . VAL A 1 486 ? 13.755 11.184 6.888 1.00 91.62 486 VAL A CA 1
ATOM 3844 C C . VAL A 1 486 ? 12.455 10.528 7.370 1.00 91.62 486 VAL A C 1
ATOM 3846 O O . VAL A 1 486 ? 11.737 11.132 8.159 1.00 91.62 486 VAL A O 1
ATOM 3849 N N . LEU A 1 487 ? 12.133 9.296 6.947 1.00 95.06 487 LEU A N 1
ATOM 3850 C CA . LEU A 1 487 ? 10.951 8.586 7.456 1.00 95.06 487 LEU A CA 1
ATOM 3851 C C . LEU A 1 487 ? 11.046 8.264 8.956 1.00 95.06 487 LEU A C 1
ATOM 3853 O O . LEU A 1 487 ? 10.034 8.361 9.651 1.00 95.06 487 LEU A O 1
ATOM 3857 N N . GLU A 1 488 ? 12.213 7.840 9.447 1.00 95.56 488 GLU A N 1
ATOM 3858 C CA . GLU A 1 488 ? 12.393 7.372 10.830 1.00 95.56 488 GLU A CA 1
ATOM 3859 C C . GLU A 1 488 ? 12.192 8.476 11.883 1.00 95.56 488 GLU A C 1
ATOM 3861 O O . GLU A 1 488 ? 11.710 8.183 12.979 1.00 95.56 488 GLU A O 1
ATOM 3866 N N . ASP A 1 489 ? 12.465 9.739 11.540 1.00 96.00 489 ASP A N 1
ATOM 3867 C CA . ASP A 1 489 ? 12.243 10.894 12.425 1.00 96.00 489 ASP A CA 1
ATOM 3868 C C . ASP A 1 489 ? 10.749 11.200 12.683 1.00 96.00 489 ASP A C 1
ATOM 3870 O O . ASP A 1 489 ? 10.409 11.881 13.660 1.00 96.00 489 ASP A O 1
ATOM 3874 N N . TYR A 1 490 ? 9.821 10.704 11.852 1.00 97.19 490 TYR A N 1
ATOM 3875 C CA . TYR A 1 490 ? 8.392 10.999 12.013 1.00 97.19 490 TYR A CA 1
ATOM 3876 C C . TYR A 1 490 ? 7.700 10.090 13.047 1.00 97.19 490 TYR A C 1
ATOM 3878 O O . TYR A 1 490 ? 7.837 8.861 13.035 1.00 97.19 490 TYR A O 1
ATOM 3886 N N . PRO A 1 491 ? 6.848 10.654 13.927 1.00 95.50 491 PRO A N 1
ATOM 3887 C CA . PRO A 1 491 ? 6.142 9.872 14.931 1.00 95.50 491 PRO A CA 1
ATOM 3888 C C . PRO A 1 491 ? 5.173 8.881 14.277 1.00 95.50 491 PRO A C 1
ATOM 3890 O O . PRO A 1 491 ? 4.471 9.212 13.325 1.00 95.50 491 PRO A O 1
ATOM 3893 N N . ARG A 1 492 ? 5.061 7.684 14.869 1.00 95.38 492 ARG A N 1
ATOM 3894 C CA . ARG A 1 492 ? 4.209 6.565 14.405 1.00 95.38 492 ARG A CA 1
ATOM 3895 C C . ARG A 1 492 ? 4.676 5.886 13.109 1.00 95.38 492 ARG A C 1
ATOM 3897 O O . ARG A 1 492 ? 3.942 5.031 12.605 1.00 95.38 492 ARG A O 1
ATOM 3904 N N . VAL A 1 493 ? 5.876 6.198 12.622 1.00 97.62 493 VAL A N 1
ATOM 3905 C CA . VAL A 1 493 ? 6.568 5.387 11.616 1.00 97.62 493 VAL A CA 1
ATOM 3906 C C . VAL A 1 493 ? 7.232 4.179 12.281 1.00 97.62 493 VAL A C 1
ATOM 3908 O O . VAL A 1 493 ? 7.713 4.247 13.411 1.00 97.62 493 VAL A O 1
ATOM 3911 N N . VAL A 1 494 ? 7.227 3.049 11.580 1.00 97.12 494 VAL A N 1
ATOM 3912 C CA . VAL A 1 494 ? 8.004 1.847 11.883 1.00 97.12 494 VAL A CA 1
ATOM 3913 C C . VAL A 1 494 ? 8.648 1.397 10.578 1.00 97.12 494 VAL A C 1
ATOM 3915 O O . VAL A 1 494 ? 7.996 0.783 9.733 1.00 97.12 494 VAL A O 1
ATOM 3918 N N . TYR A 1 495 ? 9.919 1.738 10.405 1.00 96.62 495 TYR A N 1
ATOM 3919 C CA . TYR A 1 495 ? 10.726 1.298 9.276 1.00 96.62 495 TYR A CA 1
ATOM 3920 C C . TYR A 1 495 ? 11.328 -0.092 9.535 1.00 96.62 495 TYR A C 1
ATOM 3922 O O . TYR A 1 495 ? 11.684 -0.437 10.664 1.00 96.62 495 TYR A O 1
ATOM 3930 N N . GLN A 1 496 ? 11.443 -0.898 8.482 1.00 95.69 496 GLN A N 1
ATOM 3931 C CA . GLN A 1 496 ? 12.175 -2.157 8.478 1.00 95.69 496 GLN A CA 1
ATOM 3932 C C . GLN A 1 496 ? 12.904 -2.323 7.142 1.00 95.69 496 GLN A C 1
ATOM 3934 O O . GLN A 1 496 ? 12.285 -2.622 6.119 1.00 95.69 496 GLN A O 1
ATOM 3939 N N . ASN A 1 497 ? 14.234 -2.218 7.184 1.00 94.38 497 ASN A N 1
ATOM 3940 C CA . ASN A 1 497 ? 15.096 -2.540 6.049 1.00 94.38 497 ASN A CA 1
ATOM 3941 C C . ASN A 1 497 ? 14.879 -4.004 5.619 1.00 94.38 497 ASN A C 1
ATOM 3943 O O . ASN A 1 497 ? 15.072 -4.909 6.439 1.00 94.38 497 ASN A O 1
ATOM 3947 N N . VAL A 1 498 ? 14.486 -4.240 4.360 1.00 89.69 498 VAL A N 1
ATOM 3948 C CA . VAL A 1 498 ? 14.341 -5.600 3.792 1.00 89.69 498 VAL A CA 1
ATOM 3949 C C . VAL A 1 498 ? 15.647 -6.140 3.202 1.00 89.69 498 VAL A C 1
ATOM 3951 O O . VAL A 1 498 ? 15.877 -7.346 3.236 1.00 89.69 498 VAL A O 1
ATOM 3954 N N . ILE A 1 499 ? 16.551 -5.264 2.747 1.00 81.50 499 ILE A N 1
ATOM 3955 C CA . ILE A 1 499 ? 17.877 -5.648 2.234 1.00 81.50 499 ILE A CA 1
ATOM 3956 C C . ILE A 1 499 ? 18.768 -6.204 3.354 1.00 81.50 499 ILE A C 1
ATOM 3958 O O . ILE A 1 499 ? 19.529 -7.132 3.117 1.00 81.50 499 ILE A O 1
ATOM 3962 N N . ALA A 1 500 ? 18.571 -5.786 4.607 1.00 77.81 500 ALA A N 1
ATOM 3963 C CA . ALA A 1 500 ? 19.244 -6.387 5.769 1.00 77.81 500 ALA A CA 1
ATOM 3964 C C . ALA A 1 500 ? 18.930 -7.895 5.991 1.00 77.81 500 ALA A C 1
ATOM 3966 O O . ALA A 1 500 ? 19.528 -8.534 6.863 1.00 77.81 500 ALA A O 1
ATOM 3967 N N . TYR A 1 501 ? 17.995 -8.477 5.223 1.00 62.91 501 TYR A N 1
ATOM 3968 C CA . TYR A 1 501 ? 17.760 -9.924 5.137 1.00 62.91 501 TYR A CA 1
ATOM 3969 C C . TYR A 1 501 ? 18.405 -10.583 3.894 1.00 62.91 501 TYR A C 1
ATOM 3971 O O . TYR A 1 501 ? 18.618 -11.800 3.920 1.00 62.91 501 TYR A O 1
ATOM 3979 N N . GLN A 1 502 ? 18.761 -9.809 2.852 1.00 60.62 502 GLN A N 1
ATOM 3980 C CA . GLN A 1 502 ? 19.521 -10.278 1.679 1.00 60.62 502 GLN A CA 1
ATOM 3981 C C . GLN A 1 502 ? 20.947 -10.689 2.045 1.00 60.62 502 GLN A C 1
ATOM 3983 O O . GLN A 1 502 ? 21.410 -11.692 1.521 1.00 60.62 502 GLN A O 1
ATOM 3988 N N . ASP A 1 503 ? 21.612 -10.004 2.987 1.00 56.19 503 ASP A N 1
ATOM 3989 C CA . ASP A 1 503 ? 23.006 -10.277 3.414 1.00 56.19 503 ASP A CA 1
ATOM 3990 C C . ASP A 1 503 ? 23.239 -11.694 4.006 1.00 56.19 503 ASP A C 1
ATOM 3992 O O . ASP A 1 503 ? 24.307 -12.008 4.531 1.00 56.19 503 ASP A O 1
ATOM 3996 N N . ARG A 1 504 ? 22.217 -12.559 3.977 1.00 55.84 504 ARG A N 1
ATOM 3997 C CA . ARG A 1 504 ? 22.221 -13.952 4.444 1.00 55.84 504 ARG A CA 1
ATOM 3998 C C . ARG A 1 504 ? 21.733 -14.956 3.383 1.00 55.84 504 ARG A C 1
ATOM 4000 O O . ARG A 1 504 ? 21.688 -16.146 3.682 1.00 55.84 504 ARG A O 1
ATOM 4007 N N . HIS A 1 505 ? 21.337 -14.494 2.194 1.00 52.25 505 HIS A N 1
ATOM 4008 C CA . HIS A 1 505 ? 20.678 -15.269 1.132 1.00 52.25 505 HIS A CA 1
ATOM 4009 C C . HIS A 1 505 ? 21.110 -14.766 -0.264 1.00 52.25 505 HIS A C 1
ATOM 4011 O O . HIS A 1 505 ? 22.002 -13.928 -0.379 1.00 52.25 505 HIS A O 1
ATOM 4017 N N . SER A 1 506 ? 20.502 -15.268 -1.346 1.00 59.28 506 SER A N 1
ATOM 4018 C CA . SER A 1 506 ? 20.731 -14.701 -2.683 1.00 59.28 506 SER A CA 1
ATOM 4019 C C . SER A 1 506 ? 20.095 -13.303 -2.801 1.00 59.28 506 SER A C 1
ATOM 4021 O O . SER A 1 506 ? 18.941 -13.138 -2.394 1.00 59.28 506 SER A O 1
ATOM 4023 N N . PRO A 1 507 ? 20.754 -12.305 -3.429 1.00 58.88 507 PRO A N 1
ATOM 4024 C CA . PRO A 1 507 ? 20.161 -10.982 -3.667 1.00 58.88 507 PRO A CA 1
ATOM 4025 C C . PRO A 1 507 ? 18.927 -11.011 -4.593 1.00 58.88 507 PRO A C 1
ATOM 4027 O O . PRO A 1 507 ? 18.228 -10.010 -4.716 1.00 58.88 507 PRO A O 1
ATOM 4030 N N . THR A 1 508 ? 18.628 -12.148 -5.230 1.00 59.50 508 THR A N 1
ATOM 4031 C CA . THR A 1 508 ? 17.400 -12.365 -6.016 1.00 59.50 508 THR A CA 1
ATOM 4032 C C . THR A 1 508 ? 16.187 -12.803 -5.183 1.00 59.50 508 THR A C 1
ATOM 4034 O O . THR A 1 508 ? 15.090 -12.859 -5.727 1.00 59.50 508 THR A O 1
ATOM 4037 N N . GLU A 1 509 ? 16.355 -13.128 -3.895 1.00 66.38 509 GLU A N 1
ATOM 4038 C CA . GLU A 1 509 ? 15.365 -13.850 -3.064 1.00 66.38 509 GLU A CA 1
ATOM 4039 C C . GLU A 1 509 ? 14.914 -13.048 -1.821 1.00 66.38 509 GLU A C 1
ATOM 4041 O O . GLU A 1 509 ? 14.527 -13.605 -0.788 1.00 66.38 509 GLU A O 1
ATOM 4046 N N . THR A 1 510 ? 14.965 -11.713 -1.900 1.00 78.19 510 THR A N 1
ATOM 4047 C CA . THR A 1 510 ? 14.626 -10.776 -0.807 1.00 78.19 510 THR A CA 1
ATOM 4048 C C . THR A 1 510 ? 13.292 -11.095 -0.137 1.00 78.19 510 THR A C 1
ATOM 4050 O O . THR A 1 510 ? 13.199 -11.180 1.087 1.00 78.19 510 THR A O 1
ATOM 4053 N N . TRP A 1 511 ? 12.245 -11.278 -0.944 1.00 87.50 511 TRP A N 1
ATOM 4054 C CA . TRP A 1 511 ? 10.897 -11.512 -0.440 1.00 87.50 511 TRP A CA 1
ATOM 4055 C C . TRP A 1 511 ? 10.643 -12.977 -0.112 1.00 87.50 511 TRP A C 1
ATOM 4057 O O . TRP A 1 511 ? 9.953 -13.240 0.865 1.00 87.50 511 TRP A O 1
ATOM 4067 N N . ASP A 1 512 ? 11.214 -13.921 -0.861 1.00 85.00 512 ASP A N 1
ATOM 4068 C CA . ASP A 1 512 ? 11.099 -15.361 -0.599 1.00 85.00 512 ASP A CA 1
ATOM 4069 C C . ASP A 1 512 ? 11.723 -15.760 0.747 1.00 85.00 512 ASP A C 1
ATOM 4071 O O . ASP A 1 512 ? 11.139 -16.541 1.500 1.00 85.00 512 ASP A O 1
ATOM 4075 N N . SER A 1 513 ? 12.872 -15.168 1.091 1.00 84.38 513 SER A N 1
ATOM 4076 C CA . SER A 1 513 ? 13.542 -15.376 2.382 1.00 84.38 513 SER A CA 1
ATOM 4077 C C . SER A 1 513 ? 12.853 -14.653 3.552 1.00 84.38 513 SER A C 1
ATOM 4079 O O . SER A 1 513 ? 12.891 -15.133 4.693 1.00 84.38 513 SER A O 1
ATOM 4081 N N . LEU A 1 514 ? 12.169 -13.527 3.304 1.00 88.50 514 LEU A N 1
ATOM 4082 C CA . LEU A 1 514 ? 11.421 -12.817 4.339 1.00 88.50 514 LEU A CA 1
ATOM 4083 C C . LEU A 1 514 ? 10.151 -13.588 4.721 1.00 88.50 514 LEU A C 1
ATOM 4085 O O . LEU A 1 514 ? 9.213 -13.726 3.941 1.00 88.50 514 LEU A O 1
ATOM 4089 N N . ASN A 1 515 ? 10.059 -14.013 5.984 1.00 91.69 515 ASN A N 1
ATOM 4090 C CA . ASN A 1 515 ? 8.863 -14.672 6.511 1.00 91.69 515 ASN A CA 1
ATOM 4091 C C . ASN A 1 515 ? 7.727 -13.658 6.763 1.00 91.69 515 ASN A C 1
ATOM 4093 O O . ASN A 1 515 ? 7.431 -13.303 7.910 1.00 91.69 515 ASN A O 1
ATOM 4097 N N . ILE A 1 516 ? 7.062 -13.212 5.693 1.00 94.50 516 ILE A N 1
ATOM 4098 C CA . ILE A 1 516 ? 5.944 -12.254 5.735 1.00 94.50 516 ILE A CA 1
ATOM 4099 C C . ILE A 1 516 ? 4.839 -12.751 6.679 1.00 94.50 516 ILE A C 1
ATOM 4101 O O . ILE A 1 516 ? 4.209 -11.963 7.381 1.00 94.50 516 ILE A O 1
ATOM 4105 N N . GLY A 1 517 ? 4.659 -14.069 6.809 1.00 95.62 517 GLY A N 1
ATOM 4106 C CA . GLY A 1 517 ? 3.706 -14.654 7.752 1.00 95.62 517 GLY A CA 1
ATOM 4107 C C . GLY A 1 517 ? 3.993 -14.392 9.235 1.00 95.62 517 GLY A C 1
ATOM 4108 O O . GLY A 1 517 ? 3.046 -14.388 10.018 1.00 95.62 517 GLY A O 1
ATOM 4109 N N . ARG A 1 518 ? 5.250 -14.158 9.635 1.00 95.06 518 ARG A N 1
ATOM 4110 C CA . ARG A 1 518 ? 5.618 -13.677 10.982 1.00 95.06 518 ARG A CA 1
ATOM 4111 C C . ARG A 1 518 ? 5.526 -12.156 11.085 1.00 95.06 518 ARG A C 1
ATOM 4113 O O . ARG A 1 518 ? 5.081 -11.655 12.115 1.00 95.06 518 ARG A O 1
ATOM 4120 N N . VAL A 1 519 ? 5.906 -11.436 10.027 1.00 95.06 519 VAL A N 1
ATOM 4121 C CA . VAL A 1 519 ? 5.799 -9.967 9.951 1.00 95.06 519 VAL A CA 1
ATOM 4122 C C . VAL A 1 519 ? 4.344 -9.534 10.151 1.00 95.06 519 VAL A C 1
ATOM 4124 O O . VAL A 1 519 ? 4.047 -8.781 11.074 1.00 95.06 519 VAL A O 1
ATOM 4127 N N . LEU A 1 520 ? 3.417 -10.105 9.379 1.00 96.81 520 LEU A N 1
ATOM 4128 C CA . LEU A 1 520 ? 1.975 -9.866 9.475 1.00 96.81 520 LEU A CA 1
ATOM 4129 C C . LEU A 1 520 ? 1.394 -10.213 10.855 1.00 96.81 520 LEU A C 1
ATOM 4131 O O . LEU A 1 520 ? 0.567 -9.470 11.379 1.00 96.81 520 LEU A O 1
ATOM 4135 N N . GLU A 1 521 ? 1.831 -11.313 11.469 1.00 96.94 521 GLU A N 1
ATOM 4136 C CA . GLU A 1 521 ? 1.390 -11.697 12.816 1.00 96.94 521 GLU A CA 1
ATOM 4137 C C . GLU A 1 521 ? 1.878 -10.699 13.886 1.00 96.94 521 GLU A C 1
ATOM 4139 O O . GLU A 1 521 ? 1.147 -10.381 14.828 1.00 96.94 521 GLU A O 1
ATOM 4144 N N . SER A 1 522 ? 3.099 -10.174 13.734 1.00 96.44 522 SER A N 1
ATOM 4145 C CA . SER A 1 522 ? 3.667 -9.137 14.605 1.00 96.44 522 SER A CA 1
ATOM 4146 C C . SER A 1 522 ? 2.949 -7.794 14.431 1.00 96.44 522 SER A C 1
ATOM 4148 O O . SER A 1 522 ? 2.517 -7.191 15.415 1.00 96.44 522 SER A O 1
ATOM 4150 N N . LEU A 1 523 ? 2.727 -7.373 13.180 1.00 96.44 523 LEU A N 1
ATOM 4151 C CA . LEU A 1 523 ? 1.963 -6.175 12.825 1.00 96.44 523 LEU A CA 1
ATOM 4152 C C . LEU A 1 523 ? 0.556 -6.214 13.420 1.00 96.44 523 LEU A C 1
ATOM 4154 O O . LEU A 1 523 ? 0.168 -5.284 14.124 1.00 96.44 523 LEU A O 1
ATOM 4158 N N . GLY A 1 524 ? -0.178 -7.314 13.226 1.00 96.00 524 GLY A N 1
ATOM 4159 C CA . GLY A 1 524 ? -1.516 -7.481 13.792 1.00 96.00 524 GLY A CA 1
ATOM 4160 C C . GLY A 1 524 ? -1.528 -7.330 15.316 1.00 96.00 524 GLY A C 1
ATOM 4161 O O . GLY A 1 524 ? -2.366 -6.608 15.851 1.00 96.00 524 GLY A O 1
ATOM 4162 N N . LYS A 1 525 ? -0.565 -7.941 16.025 1.00 96.75 525 LYS A N 1
ATOM 4163 C CA . LYS A 1 525 ? -0.415 -7.814 17.491 1.00 96.75 525 LYS A CA 1
ATOM 4164 C C . LYS A 1 525 ? -0.017 -6.408 17.947 1.00 96.75 525 LYS A C 1
ATOM 4166 O O . LYS A 1 525 ? -0.385 -6.021 19.052 1.00 96.75 525 LYS A O 1
ATOM 4171 N N . SER A 1 526 ? 0.756 -5.677 17.146 1.00 96.25 526 SER A N 1
ATOM 4172 C CA . SER A 1 526 ? 1.172 -4.300 17.435 1.00 96.25 526 SER A CA 1
ATOM 4173 C C . SER A 1 526 ? -0.014 -3.343 17.283 1.00 96.25 526 SER A C 1
ATOM 4175 O O . SER A 1 526 ? -0.419 -2.678 18.239 1.00 96.25 526 SER A O 1
ATOM 4177 N N . ILE A 1 527 ? -0.666 -3.375 16.118 1.00 95.00 527 ILE A N 1
ATOM 4178 C CA . ILE A 1 527 ? -1.807 -2.517 15.789 1.00 95.00 527 ILE A CA 1
ATOM 4179 C C . ILE A 1 527 ? -2.980 -2.793 16.738 1.00 95.00 527 ILE A C 1
ATOM 4181 O O . ILE A 1 527 ? -3.539 -1.845 17.295 1.00 95.00 527 ILE A O 1
ATOM 4185 N N . SER A 1 528 ? -3.325 -4.063 16.997 1.00 93.94 528 SER A N 1
ATOM 4186 C CA . SER A 1 528 ? -4.474 -4.416 17.847 1.00 93.94 528 SER A CA 1
ATOM 4187 C C . SER A 1 528 ? -4.310 -4.041 19.327 1.00 93.94 528 SER A C 1
ATOM 4189 O O . SER A 1 528 ? -5.291 -4.044 20.070 1.00 93.94 528 SER A O 1
ATOM 4191 N N . ARG A 1 529 ? -3.094 -3.672 19.755 1.00 93.81 529 ARG A N 1
ATOM 4192 C CA . ARG A 1 529 ? -2.777 -3.199 21.115 1.00 93.81 529 ARG A CA 1
ATOM 4193 C C . ARG A 1 529 ? -2.561 -1.690 21.217 1.00 93.81 529 ARG A C 1
ATOM 4195 O O . ARG A 1 529 ? -2.463 -1.177 22.328 1.00 93.81 529 ARG A O 1
ATOM 4202 N N . SER A 1 530 ? -2.475 -0.980 20.093 1.00 91.25 530 SER A N 1
ATOM 4203 C CA . SER A 1 530 ? -2.289 0.475 20.088 1.00 91.25 530 SER A CA 1
ATOM 4204 C C . SER A 1 530 ? -3.490 1.206 20.709 1.00 91.25 530 SER A C 1
ATOM 4206 O O . SER A 1 530 ? -4.635 0.749 20.610 1.00 91.25 530 SER A O 1
ATOM 4208 N N . ALA A 1 531 ? -3.235 2.348 21.348 1.00 90.00 531 ALA A N 1
ATOM 4209 C CA . ALA A 1 531 ? -4.266 3.228 21.892 1.00 90.00 531 ALA A CA 1
ATOM 4210 C C . ALA A 1 531 ? -4.609 4.356 20.904 1.00 90.00 531 ALA A C 1
ATOM 4212 O O . ALA A 1 531 ? -3.733 4.876 20.207 1.00 90.00 531 ALA A O 1
ATOM 4213 N N . LEU A 1 532 ? -5.881 4.761 20.880 1.00 91.00 532 LEU A N 1
ATOM 4214 C CA . LEU A 1 532 ? -6.299 6.017 20.258 1.00 91.00 532 LEU A CA 1
ATOM 4215 C C . LEU A 1 532 ? -5.925 7.177 21.191 1.00 91.00 532 LEU A C 1
ATOM 4217 O O . LEU A 1 532 ? -5.985 7.036 22.412 1.00 91.00 532 LEU A O 1
ATOM 4221 N N . SER A 1 533 ? -5.487 8.298 20.620 1.00 86.19 533 SER A N 1
ATOM 4222 C CA . SER A 1 533 ? -4.930 9.430 21.380 1.00 86.19 533 SER A CA 1
ATOM 4223 C C . SER A 1 533 ? -5.280 10.798 20.786 1.00 86.19 533 SER A C 1
ATOM 4225 O O . SER A 1 533 ? -4.595 11.774 21.079 1.00 86.19 533 SER A O 1
ATOM 4227 N N . ALA A 1 534 ? -6.259 10.857 19.884 1.00 86.50 534 ALA A N 1
ATOM 4228 C CA . ALA A 1 534 ? -6.576 12.042 19.098 1.00 86.50 534 ALA A CA 1
ATOM 4229 C C . ALA A 1 534 ? -8.093 12.180 18.940 1.00 86.50 534 ALA A C 1
ATOM 4231 O O . ALA A 1 534 ? -8.794 11.182 18.777 1.00 86.50 534 ALA A O 1
ATOM 4232 N N . THR A 1 535 ? -8.590 13.411 19.036 1.00 88.00 535 THR A N 1
ATOM 4233 C CA . THR A 1 535 ? -10.020 13.710 19.222 1.00 88.00 535 THR A CA 1
ATOM 4234 C C . THR A 1 535 ? -10.647 14.505 18.082 1.00 88.00 535 THR A C 1
ATOM 4236 O O . THR A 1 535 ? -11.862 14.454 17.922 1.00 88.00 535 THR A O 1
ATOM 4239 N N . GLU A 1 536 ? -9.843 15.225 17.301 1.00 92.88 536 GLU A N 1
ATOM 4240 C CA . GLU A 1 536 ? -10.287 16.161 16.264 1.00 92.88 536 GLU A CA 1
ATOM 4241 C C . GLU A 1 536 ? -9.450 15.974 14.994 1.00 92.88 536 GLU A C 1
ATOM 4243 O O . GLU A 1 536 ? -8.228 15.873 15.062 1.00 92.88 536 GLU A O 1
ATOM 4248 N N . GLU A 1 537 ? -10.119 15.884 13.846 1.00 93.62 537 GLU A N 1
ATOM 4249 C CA . GLU A 1 537 ? -9.510 15.636 12.537 1.00 93.62 537 GLU A CA 1
ATOM 4250 C C . GLU A 1 537 ? -8.890 16.934 11.983 1.00 93.62 537 GLU A C 1
ATOM 4252 O O . GLU A 1 537 ? -9.642 17.852 11.651 1.00 93.62 537 GLU A O 1
ATOM 4257 N N . PRO A 1 538 ? -7.554 17.055 11.857 1.00 94.56 538 PRO A N 1
ATOM 4258 C CA . PRO A 1 538 ? -6.950 18.280 11.348 1.00 94.56 538 PRO A CA 1
ATOM 4259 C C . PRO A 1 538 ? -7.100 18.393 9.827 1.00 94.56 538 PRO A C 1
ATOM 4261 O O . PRO A 1 538 ? -6.901 17.426 9.082 1.00 94.56 538 PRO A O 1
ATOM 4264 N N . GLU A 1 539 ? -7.365 19.610 9.350 1.00 95.94 539 GLU A N 1
ATOM 4265 C CA . GLU A 1 539 ? -7.293 19.914 7.921 1.00 95.94 539 GLU A CA 1
ATOM 4266 C C . GLU A 1 539 ? -5.888 19.610 7.381 1.00 95.94 539 GLU A C 1
ATOM 4268 O O . GLU A 1 539 ? -4.863 19.940 7.983 1.00 95.94 539 GLU A O 1
ATOM 4273 N N . THR A 1 540 ? -5.839 18.935 6.234 1.00 96.81 540 THR A N 1
ATOM 4274 C CA . THR A 1 540 ? -4.604 18.457 5.607 1.00 96.81 540 THR A CA 1
ATOM 4275 C C . THR A 1 540 ? -4.685 18.617 4.096 1.00 96.81 540 THR A C 1
ATOM 4277 O O . THR A 1 540 ? -5.730 18.374 3.491 1.00 96.81 540 THR A O 1
ATOM 4280 N N . GLU A 1 541 ? -3.568 19.013 3.481 1.00 96.88 541 GLU A N 1
ATOM 4281 C CA . GLU A 1 541 ? -3.441 19.089 2.025 1.00 96.88 541 GLU A CA 1
ATOM 4282 C C . GLU A 1 541 ? -3.685 17.697 1.415 1.00 96.88 541 GLU A C 1
ATOM 4284 O O . GLU A 1 541 ? -3.101 16.694 1.840 1.00 96.88 541 GLU A O 1
ATOM 4289 N N . ARG A 1 542 ? -4.598 17.634 0.443 1.00 96.75 542 ARG A N 1
ATOM 4290 C CA . ARG A 1 542 ? -4.864 16.450 -0.382 1.00 96.75 542 ARG A CA 1
ATOM 4291 C C . ARG A 1 542 ? -4.168 16.637 -1.724 1.00 96.75 542 ARG A C 1
ATOM 4293 O O . ARG A 1 542 ? -4.073 17.768 -2.184 1.00 96.75 542 ARG A O 1
ATOM 4300 N N . ALA A 1 543 ? -3.742 15.541 -2.348 1.00 96.25 543 ALA A N 1
ATOM 4301 C CA . ALA A 1 543 ? -3.033 15.553 -3.627 1.00 96.25 543 ALA A CA 1
ATOM 4302 C C . ALA A 1 543 ? -1.827 16.521 -3.659 1.00 96.25 543 ALA A C 1
ATOM 4304 O O . ALA A 1 543 ? -1.844 17.549 -4.338 1.00 96.25 543 ALA A O 1
ATOM 4305 N N . ILE A 1 544 ? -0.748 16.172 -2.950 1.00 96.75 544 ILE A N 1
ATOM 4306 C CA . ILE A 1 544 ? 0.490 16.971 -2.893 1.00 96.75 544 ILE A CA 1
ATOM 4307 C C . ILE A 1 544 ? 1.179 17.034 -4.275 1.00 96.75 544 ILE A C 1
ATOM 4309 O O . ILE A 1 544 ? 1.880 18.001 -4.570 1.00 96.75 544 ILE A O 1
ATOM 4313 N N . TYR A 1 545 ? 0.924 16.062 -5.161 1.00 93.69 545 TYR A N 1
ATOM 4314 C CA . TYR A 1 545 ? 1.334 16.091 -6.577 1.00 93.69 545 TYR A CA 1
ATOM 4315 C C . TYR A 1 545 ? 0.253 16.668 -7.522 1.00 93.69 545 TYR A C 1
ATOM 4317 O O . TYR A 1 545 ? 0.377 16.576 -8.747 1.00 93.69 545 TYR A O 1
ATOM 4325 N N . HIS A 1 546 ? -0.814 17.256 -6.969 1.00 94.94 546 HIS A N 1
ATOM 4326 C CA . HIS A 1 546 ? -1.989 17.794 -7.673 1.00 94.94 546 HIS A CA 1
ATOM 4327 C C . HIS A 1 546 ? -2.708 16.767 -8.566 1.00 94.94 546 HIS A C 1
ATOM 4329 O O . HIS A 1 546 ? -3.291 17.103 -9.601 1.00 94.94 546 HIS A O 1
ATOM 4335 N N . GLN A 1 547 ? -2.650 15.489 -8.181 1.00 93.38 547 GLN A N 1
ATOM 4336 C CA . GLN A 1 547 ? -3.239 14.364 -8.906 1.00 93.38 547 GLN A CA 1
ATOM 4337 C C . GLN A 1 547 ? -4.774 14.352 -8.959 1.00 93.38 547 GLN A C 1
ATOM 4339 O O . GLN A 1 547 ? -5.353 13.661 -9.795 1.00 93.38 547 GLN A O 1
ATOM 4344 N N . ASP A 1 548 ? -5.436 15.143 -8.120 1.00 94.38 548 ASP A N 1
ATOM 4345 C CA . ASP A 1 548 ? -6.859 15.467 -8.230 1.00 94.38 548 ASP A CA 1
ATOM 4346 C C . ASP A 1 548 ? -7.192 16.201 -9.545 1.00 94.38 548 ASP A C 1
ATOM 4348 O O . ASP A 1 548 ? -8.295 16.057 -10.072 1.00 94.38 548 ASP A O 1
ATOM 4352 N N . THR A 1 549 ? -6.224 16.934 -10.111 1.00 94.00 549 THR A N 1
ATOM 4353 C CA . THR A 1 549 ? -6.369 17.686 -11.371 1.00 94.00 549 THR A CA 1
ATOM 4354 C C . THR A 1 549 ? -5.951 16.909 -12.628 1.00 94.00 549 THR A C 1
ATOM 4356 O O . THR A 1 549 ? -6.139 17.401 -13.743 1.00 94.00 549 THR A O 1
ATOM 4359 N N . TRP A 1 550 ? -5.367 15.711 -12.493 1.00 90.81 550 TRP A N 1
ATOM 4360 C CA . TRP A 1 550 ? -4.810 14.970 -13.632 1.00 90.81 550 TRP A CA 1
ATOM 4361 C C . TRP A 1 550 ? -5.900 14.285 -14.473 1.00 90.81 550 TRP A C 1
ATOM 4363 O O . TRP A 1 550 ? -6.803 13.630 -13.950 1.00 90.81 550 TRP A O 1
ATOM 4373 N N . SER A 1 551 ? -5.768 14.374 -15.799 1.00 87.56 551 SER A N 1
ATOM 4374 C CA . SER A 1 551 ? -6.669 13.734 -16.765 1.00 87.56 551 SER A CA 1
ATOM 4375 C C . SER A 1 551 ? -6.653 12.201 -16.689 1.00 87.56 551 SER A C 1
ATOM 4377 O O . SER A 1 551 ? -5.665 11.595 -16.275 1.00 87.56 551 SER A O 1
ATOM 4379 N N . GLU A 1 552 ? -7.720 11.553 -17.177 1.00 84.75 552 GLU A N 1
ATOM 4380 C CA . GLU A 1 552 ? -7.783 10.084 -17.312 1.00 84.75 552 GLU A CA 1
ATOM 4381 C C . GLU A 1 552 ? -6.599 9.508 -18.112 1.00 84.75 552 GLU A C 1
ATOM 4383 O O . GLU A 1 552 ? -6.118 8.415 -17.812 1.00 84.75 552 GLU A O 1
ATOM 4388 N N . ASP A 1 553 ? -6.056 10.272 -19.063 1.00 82.31 553 ASP A N 1
ATOM 4389 C CA . ASP A 1 553 ? -4.876 9.899 -19.849 1.00 82.31 553 ASP A CA 1
ATOM 4390 C C . ASP A 1 553 ? -3.579 9.791 -19.024 1.00 82.31 553 ASP A C 1
ATOM 4392 O O . ASP A 1 553 ? -2.600 9.258 -19.542 1.00 82.31 553 ASP A O 1
ATOM 4396 N N . SER A 1 554 ? -3.521 10.304 -17.790 1.00 79.38 554 SER A N 1
ATOM 4397 C CA . SER A 1 554 ? -2.378 10.125 -16.872 1.00 79.38 554 SER A CA 1
ATOM 4398 C C . SER A 1 554 ? -2.432 8.796 -16.100 1.00 79.38 554 SER A C 1
ATOM 4400 O O . SER A 1 554 ? -1.434 8.394 -15.495 1.00 79.38 554 SER A O 1
ATOM 4402 N N . TRP A 1 555 ? -3.582 8.109 -16.136 1.00 80.06 555 TRP A N 1
ATOM 4403 C CA . TRP A 1 555 ? -3.907 6.934 -15.314 1.00 80.06 555 TRP A CA 1
ATOM 4404 C C . TRP A 1 555 ? -3.981 5.602 -16.087 1.00 80.06 555 TRP A C 1
ATOM 4406 O O . TRP A 1 555 ? -4.234 4.555 -15.481 1.00 80.06 555 TRP A O 1
ATOM 4416 N N . ASN A 1 556 ? -3.797 5.621 -17.415 1.00 67.06 556 ASN A N 1
ATOM 4417 C CA . ASN A 1 556 ? -4.018 4.477 -18.317 1.00 67.06 556 ASN A CA 1
ATOM 4418 C C . ASN A 1 556 ? -2.778 4.127 -19.165 1.00 67.06 556 ASN A C 1
ATOM 4420 O O . ASN A 1 556 ? -2.191 3.034 -18.931 1.00 67.06 556 ASN A O 1
#

Foldseek 3Di:
DVVLVVVLVVLVVVLVVLVVQLVPDPDPVSVVVSVVVNVVSVVVNVLSVVLVVVLVVLVVVLVVCVVVVHDNVVSVVVNVVSVVVSLVPDDPVSVVVVVPPCVVVVVVVVVVVVPPPDDPPDDDDDDPPPPPPADLVNVLVVLVVVVVVLVVNVVVLVVVVVVLVVVLVVCVVVVVVVVNVVSVVCVVVSVVVVVVSVVVVVVSVVVSVVSVVVVVVVVVPPPPDDDDDDDDDDDDDDDDDDDDDDDDDDDDDDDDDDDDDDDDDDDDDDDDDDDDDDDDDPPPDPCPDPPPPPLFAAEEEEEEEELAPLSVLVLVLCLVAVVLLCVLLVVLRGQYYKYFYWHKAWAQDPVVRDIAIATQILAPPQLCLLLCLLPPLVVQQPRGIQDDSDPVSNSVSVSVSSVVGHRDHWDQVLQSLLSLLSGSDDALQRYAAEYEYADADDNQDTPVVVDDSVVSLVSSLQSLVSCVLQVYQYEYEYADDVVVVVQVPGPNYHYDHLVVQCVPDPPSCSSVSDNVNVVSNVNSNVSSPDDRDDDDRDDGDHPSVVSNPDHSVSHD

Secondary structure (DSSP, 8-state):
-HHHHHHHHHHHHHHHHHHHHHHH---HHHHHHHHHHHHHHHHHHHHHHHHHHHHHHHHHHHHHHHTTT--HHHHHHHHHHHHHHHHHTS-HHHHHHHHT-HHHHHHHHHHHHTT--S-GGGPPP-----STT--HHHHHHHHHHHHHHHHHHHHHHHHHHHHHHHHHHHHHHTT-HHHHHHHHHSHHHHHHHHHHHHHHHHHHHHHHHHHHHHHHHHTTSSS-------------------------------------------------------PPP-----------S---EEEEEEEEEE-SSTTHHHHHHHHHHHHHHHHHHHHTTEEEEEEEEEEE-EEEETTTTEEEE--EESSS-HHHHHHHHHS-HHHHHHHHB---SSHHHHHHHHHHHHHT-----B--HHHHHHHHTTS-PPPTTTEEEEEEEE-SS-TT-TGGGGS-HHHHHHHHHHHHHHHHHTTPEEEEEE---HHHHHHHTSTTEEEEESGGGGGGS-TT-HHHHS-HHHHHHHHHHHHTTPPP---S-----S-TT-GGG--GGG--